Protein 6N10 (pdb70)

Sequence (403 aa):
EEKWVVMVTAQTPTNIAVIKYWGKRDEVRILPINDSISVTLDPDHLCTLTTVAVSPSFDRDRMWLNGKEISLSGSRYQNCLREIRSRADDVEDKEKGIKIAKKDWEKLHLHIASHNNFPTAAGLASSAAGFACLVFALAKLMNVNEDPSQLSAIARQGSGSACRSLFGGFVKWNMGNKEDGSDSVAVQLVDDKHWDDLVIIIAVVSSRQKETSSTSGMRESVETSLLLQHRAKEVVPVRILQMEEAIKNRDFTSFTKLTCSDSNQFHAVCMDTSPPIFYMNDTSHRIISLVEKWNRSAGTPEIAYTFDAGPNAVMIARNRKVAVELLQGLLYCFPPKPDTDMKSYVLGDTSIVKEPQGIKDKIGSQDQKGEVSYFICSRPGRGPVVLQDQTQALLHPQTGLPK

Secondary structure (DSSP, 8-state):
-----EEEEEEE--EEEEE----EEETTTTEESS-EEEEEBPSTTT-EEEEEEE-TT--S-EEEETTEEE---SHHHHHHHHHHHTT---EEETTTTEEE-GGGGGT--EEEEEEESS-TTT---HHHHHHHHHHHHHHHHTT----HHHHHHHHHTT-GGGGGGGSSSEEEE-----TT-TT--EEEEE-TTTTTT-EEEEEEE---SPPPPHHHHHHHHHHH-TTHHHIIIIIHHHHHHHHHHHHHTT-HHHHHHHHHHHHHHHHHHHHTSSS------HHHHHHHHHHHHHHHTTSS--EEEEE-SSS-EEEEESSHHHHHHHHHHHHHHS--SSS--HHHHEES-STTT---TTTHHHH-----TTSEEEEEEE-B----EE---GGG-SB-TTT-SB-

Structure (mmCIF, N/CA/C/O backbone):
data_6N10
#
_entry.id   6N10
#
_cell.length_a   106.630
_cell.length_b   106.630
_cell.length_c   166.230
_cell.angle_alpha   90.00
_cell.angle_beta   90.00
_cell.angle_gamma   90.00
#
_symmetry.space_group_name_H-M   'P 41 21 2'
#
loop_
_entity.id
_entity.type
_entity.pdbx_description
1 polymer 'Diphosphomevalonate decarboxylase MVD1, peroxisomal'
2 non-polymer '(3R)-3-HYDROXY-5-{[(R)-HYDROXY(PHOSPHONOOXY)PHOSPHORYL]OXY}-3-METHYLPENTANOIC ACID'
3 non-polymer 'SULFATE ION'
4 water water
#
loop_
_atom_site.group_PDB
_atom_site.id
_atom_site.type_symbol
_atom_site.label_atom_id
_atom_site.label_alt_id
_atom_site.label_comp_id
_atom_site.label_asym_id
_atom_site.label_entity_id
_atom_site.label_seq_id
_atom_site.pdbx_PDB_ins_code
_atom_site.Cartn_x
_atom_site.Cartn_y
_atom_site.Cartn_z
_atom_site.occupancy
_atom_site.B_iso_or_equiv
_atom_site.auth_seq_id
_atom_site.auth_comp_id
_atom_site.auth_asym_id
_atom_site.auth_atom_id
_atom_site.pdbx_PDB_model_num
ATOM 1 N N . GLU A 1 6 ? 50.275 -21.431 33.048 1.00 77.66 3 GLU A N 1
ATOM 2 C CA . GLU A 1 6 ? 49.871 -20.007 33.122 1.00 92.82 3 GLU A CA 1
ATOM 3 C C . GLU A 1 6 ? 48.660 -19.822 34.056 1.00 81.85 3 GLU A C 1
ATOM 4 O O . GLU A 1 6 ? 47.906 -20.776 34.306 1.00 70.60 3 GLU A O 1
ATOM 15 N N . GLU A 1 7 ? 48.490 -18.587 34.544 1.00 71.43 4 GLU A N 1
ATOM 16 C CA . GLU A 1 7 ? 47.486 -18.230 35.525 1.00 59.19 4 GLU A CA 1
ATOM 17 C C . GLU A 1 7 ? 46.128 -17.997 34.874 1.00 60.66 4 GLU A C 1
ATOM 18 O O . GLU A 1 7 ? 46.016 -17.763 33.670 1.00 64.39 4 GLU A O 1
ATOM 30 N N . LYS A 1 8 ? 45.082 -18.022 35.701 1.00 55.25 5 LYS A N 1
ATOM 31 C CA . LYS A 1 8 ? 43.743 -18.172 35.159 1.00 50.52 5 LYS A CA 1
ATOM 32 C C . LYS A 1 8 ? 42.737 -17.288 35.847 1.00 50.37 5 LYS A C 1
ATOM 33 O O . LYS A 1 8 ? 41.522 -17.485 35.644 1.00 51.05 5 LYS A O 1
ATOM 52 N N . TRP A 1 9 ? 43.202 -16.360 36.676 1.00 49.28 6 TRP A N 1
ATOM 53 C CA . TRP A 1 9 ? 42.350 -15.298 37.173 1.00 53.96 6 TRP A CA 1
ATOM 54 C C . TRP A 1 9 ? 41.778 -14.460 36.014 1.00 58.34 6 TRP A C 1
ATOM 55 O O . TRP A 1 9 ? 42.325 -14.400 34.903 1.00 51.70 6 TRP A O 1
ATOM 76 N N . VAL A 1 10 ? 40.649 -13.822 36.306 1.00 56.00 7 VAL A N 1
ATOM 77 C CA . VAL A 1 10 ? 39.892 -13.028 35.355 1.00 56.21 7 VAL A CA 1
ATOM 78 C C . VAL A 1 10 ? 39.452 -11.757 36.070 1.00 58.20 7 VAL A C 1
ATOM 79 O O . VAL A 1 10 ? 38.683 -11.826 37.038 1.00 51.86 7 VAL A O 1
ATOM 92 N N . VAL A 1 11 ? 39.931 -10.594 35.605 1.00 58.75 8 VAL A N 1
ATOM 93 C CA . VAL A 1 11 ? 39.425 -9.300 36.075 1.00 47.17 8 VAL A CA 1
ATOM 94 C C . VAL A 1 11 ? 38.451 -8.768 35.037 1.00 47.59 8 VAL A C 1
ATOM 95 O O . VAL A 1 11 ? 38.768 -8.751 33.848 1.00 51.15 8 VAL A O 1
ATOM 108 N N . MET A 1 12 ? 37.272 -8.321 35.467 1.00 48.95 9 MET A N 1
ATOM 109 C CA . MET A 1 12 ? 36.303 -7.816 34.513 1.00 53.46 9 MET A CA 1
ATOM 110 C C . MET A 1 12 ? 35.602 -6.594 35.065 1.00 53.75 9 MET A C 1
ATOM 111 O O . MET A 1 12 ? 35.593 -6.352 36.272 1.00 47.22 9 MET A O 1
ATOM 125 N N . VAL A 1 13 ? 35.108 -5.772 34.127 1.00 48.59 10 VAL A N 1
ATOM 126 C CA . VAL A 1 13 ? 34.339 -4.568 34.418 1.00 46.08 10 VAL A CA 1
ATOM 127 C C . VAL A 1 13 ? 33.120 -4.575 33.508 1.00 45.80 10 VAL A C 1
ATOM 128 O O . VAL A 1 13 ? 33.217 -4.931 32.328 1.00 46.73 10 VAL A O 1
ATOM 141 N N . THR A 1 14 ? 31.986 -4.153 34.043 1.00 39.69 11 THR A N 1
ATOM 142 C CA . THR A 1 14 ? 30.747 -4.022 33.297 1.00 39.49 11 THR A CA 1
ATOM 143 C C . THR A 1 14 ? 30.257 -2.588 33.424 1.00 45.10 11 THR A C 1
ATOM 144 O O . THR A 1 14 ? 30.219 -2.039 34.530 1.00 46.07 11 THR A O 1
ATOM 155 N N . ALA A 1 15 ? 29.873 -1.997 32.287 1.00 47.45 12 ALA A N 1
ATOM 156 C CA . ALA A 1 15 ? 29.424 -0.620 32.240 1.00 44.13 12 ALA A CA 1
ATOM 157 C C . ALA A 1 15 ? 28.219 -0.531 31.328 1.00 40.44 12 ALA A C 1
ATOM 158 O O . ALA A 1 15 ? 28.025 -1.364 30.447 1.00 44.31 12 ALA A O 1
ATOM 165 N N . GLN A 1 16 ? 27.418 0.509 31.552 1.00 46.09 13 GLN A N 1
ATOM 166 C CA . GLN A 1 16 ? 26.223 0.791 30.783 1.00 51.10 13 GLN A CA 1
ATOM 167 C C . GLN A 1 16 ? 26.276 2.215 30.266 1.00 47.24 13 GLN A C 1
ATOM 168 O O . GLN A 1 16 ? 26.450 3.146 31.056 1.00 49.31 13 GLN A O 1
ATOM 182 N N . THR A 1 17 ? 26.077 2.383 28.957 1.00 46.72 14 THR A N 1
ATOM 183 C CA . THR A 1 17 ? 26.359 3.654 28.298 1.00 44.86 14 THR A CA 1
ATOM 184 C C . THR A 1 17 ? 25.172 4.056 27.454 1.00 42.35 14 THR A C 1
ATOM 185 O O . THR A 1 17 ? 24.664 3.249 26.643 1.00 46.87 14 THR A O 1
ATOM 196 N N . PRO A 1 18 ? 24.699 5.288 27.566 1.00 42.00 15 PRO A N 1
ATOM 197 C CA . PRO A 1 18 ? 23.514 5.698 26.815 1.00 44.82 15 PRO A CA 1
ATOM 198 C C . PRO A 1 18 ? 23.906 6.111 25.419 1.00 44.58 15 PRO A C 1
ATOM 199 O O . PRO A 1 18 ? 25.053 6.445 25.146 1.00 41.82 15 PRO A O 1
ATOM 210 N N . THR A 1 19 ? 22.920 6.117 24.551 1.00 46.00 16 THR A N 1
ATOM 211 C CA . THR A 1 19 ? 23.088 6.686 23.230 1.00 45.54 16 THR A CA 1
ATOM 212 C C . THR A 1 19 ? 22.813 8.181 23.267 1.00 43.85 16 THR A C 1
ATOM 213 O O . THR A 1 19 ? 22.280 8.711 24.239 1.00 48.13 16 THR A O 1
ATOM 224 N N . ASN A 1 20 ? 23.113 8.860 22.152 1.00 49.10 17 ASN A N 1
ATOM 225 C CA . ASN A 1 20 ? 22.890 10.295 22.063 1.00 45.46 17 ASN A CA 1
ATOM 226 C C . ASN A 1 20 ? 22.334 10.610 20.689 1.00 46.75 17 ASN A C 1
ATOM 227 O O . ASN A 1 20 ? 22.364 9.786 19.791 1.00 52.29 17 ASN A O 1
ATOM 238 N N . ILE A 1 21 ? 21.772 11.802 20.557 1.00 48.51 18 ILE A N 1
ATOM 239 C CA . ILE A 1 21 ? 21.045 12.234 19.370 1.00 48.77 18 ILE A CA 1
ATOM 240 C C . ILE A 1 21 ? 21.521 13.647 19.047 1.00 46.54 18 ILE A C 1
ATOM 241 O O . ILE A 1 21 ? 21.296 14.572 19.838 1.00 40.01 18 ILE A O 1
ATOM 257 N N . ALA A 1 22 ? 22.119 13.826 17.872 1.00 43.82 19 ALA A N 1
ATOM 258 C CA . ALA A 1 22 ? 22.644 15.134 17.492 1.00 45.13 19 ALA A CA 1
ATOM 259 C C . ALA A 1 22 ? 21.511 16.080 17.128 1.00 44.69 19 ALA A C 1
ATOM 260 O O . ALA A 1 22 ? 20.602 15.710 16.381 1.00 42.42 19 ALA A O 1
ATOM 267 N N . VAL A 1 23 ? 21.552 17.292 17.677 1.00 39.19 20 VAL A N 1
ATOM 268 C CA . VAL A 1 23 ? 20.632 18.329 17.237 1.00 48.10 20 VAL A CA 1
ATOM 269 C C . VAL A 1 23 ? 21.325 19.286 16.268 1.00 44.70 20 VAL A C 1
ATOM 270 O O . VAL A 1 23 ? 20.660 19.899 15.426 1.00 51.60 20 VAL A O 1
ATOM 283 N N . ILE A 1 24 ? 22.634 19.466 16.410 1.00 41.69 21 ILE A N 1
ATOM 284 C CA . ILE A 1 24 ? 23.472 20.050 15.357 1.00 39.62 21 ILE A CA 1
ATOM 285 C C . ILE A 1 24 ? 24.361 18.922 14.841 1.00 42.75 21 ILE A C 1
ATOM 286 O O . ILE A 1 24 ? 25.097 18.314 15.632 1.00 41.08 21 ILE A O 1
ATOM 302 N N . LYS A 1 25 ? 24.339 18.662 13.529 1.00 39.28 22 LYS A N 1
ATOM 303 C CA . LYS A 1 25 ? 24.801 17.362 13.024 1.00 39.61 22 LYS A CA 1
ATOM 304 C C . LYS A 1 25 ? 26.279 17.325 12.626 1.00 39.21 22 LYS A C 1
ATOM 305 O O . LYS A 1 25 ? 26.830 18.277 12.084 1.00 40.76 22 LYS A O 1
ATOM 324 N N . TYR A 1 26 ? 26.893 16.185 12.886 1.00 37.61 23 TYR A N 1
ATOM 325 C CA . TYR A 1 26 ? 28.203 15.805 12.418 1.00 39.53 23 TYR A CA 1
ATOM 326 C C . TYR A 1 26 ? 27.953 15.115 11.097 1.00 40.50 23 TYR A C 1
ATOM 327 O O . TYR A 1 26 ? 27.201 14.143 11.052 1.00 40.62 23 TYR A O 1
ATOM 345 N N . TRP A 1 27 ? 28.537 15.659 10.018 1.00 39.93 24 TRP A N 1
ATOM 346 C CA . TRP A 1 27 ? 28.496 15.015 8.690 1.00 35.46 24 TRP A CA 1
ATOM 347 C C . TRP A 1 27 ? 29.693 15.510 7.872 1.00 41.20 24 TRP A C 1
ATOM 348 O O . TRP A 1 27 ? 29.674 16.626 7.340 1.00 40.37 24 TRP A O 1
ATOM 369 N N . GLY A 1 28 ? 30.729 14.689 7.818 1.00 37.40 25 GLY A N 1
ATOM 370 C CA . GLY A 1 28 ? 31.898 14.836 7.000 1.00 38.15 25 GLY A CA 1
ATOM 371 C C . GLY A 1 28 ? 33.117 14.929 7.905 1.00 37.29 25 GLY A C 1
ATOM 372 O O . GLY A 1 28 ? 33.153 15.705 8.876 1.00 38.61 25 GLY A O 1
ATOM 376 N N . LYS A 1 29 ? 34.135 14.179 7.512 1.00 40.45 26 LYS A N 1
ATOM 377 C CA . LYS A 1 29 ? 35.435 14.219 8.172 1.00 42.44 26 LYS A CA 1
ATOM 378 C C . LYS A 1 29 ? 36.457 15.036 7.384 1.00 42.88 26 LYS A C 1
ATOM 379 O O . LYS A 1 29 ? 36.391 15.148 6.158 1.00 46.09 26 LYS A O 1
ATOM 398 N N . ARG A 1 30 ? 37.423 15.580 8.097 1.00 47.06 27 ARG A N 1
ATOM 399 C CA . ARG A 1 30 ? 38.674 16.023 7.494 1.00 43.82 27 ARG A CA 1
ATOM 400 C C . ARG A 1 30 ? 39.811 15.019 7.689 1.00 58.03 27 ARG A C 1
ATOM 401 O O . ARG A 1 30 ? 40.856 15.172 7.050 1.00 54.78 27 ARG A O 1
ATOM 422 N N . ASP A 1 31 ? 39.635 13.994 8.546 1.00 52.87 28 ASP A N 1
ATOM 423 C CA . ASP A 1 31 ? 40.663 12.965 8.759 1.00 51.84 28 ASP A CA 1
ATOM 424 C C . ASP A 1 31 ? 39.990 11.616 8.991 1.00 43.71 28 ASP A C 1
ATOM 425 O O . ASP A 1 31 ? 39.430 11.402 10.065 1.00 45.61 28 ASP A O 1
ATOM 434 N N . GLU A 1 32 ? 40.100 10.693 8.026 1.00 43.82 29 GLU A N 1
ATOM 435 C CA . GLU A 1 32 ? 39.411 9.405 8.081 1.00 44.07 29 GLU A CA 1
ATOM 436 C C . GLU A 1 32 ? 40.028 8.418 9.063 1.00 46.19 29 GLU A C 1
ATOM 437 O O . GLU A 1 32 ? 39.446 7.353 9.291 1.00 50.18 29 GLU A O 1
ATOM 449 N N . VAL A 1 33 ? 41.199 8.714 9.602 1.00 50.73 30 VAL A N 1
ATOM 450 C CA . VAL A 1 33 ? 41.910 7.817 10.497 1.00 53.52 30 VAL A CA 1
ATOM 451 C C . VAL A 1 33 ? 41.755 8.261 11.935 1.00 51.69 30 VAL A C 1
ATOM 452 O O . VAL A 1 33 ? 41.384 7.477 12.801 1.00 50.49 30 VAL A O 1
ATOM 465 N N . ARG A 1 34 ? 42.044 9.527 12.213 1.00 48.90 31 ARG A N 1
ATOM 466 C CA . ARG A 1 34 ? 41.834 10.041 13.550 1.00 49.35 31 ARG A CA 1
ATOM 467 C C . ARG A 1 34 ? 40.381 10.410 13.814 1.00 48.43 31 ARG A C 1
ATOM 468 O O . ARG A 1 34 ? 40.042 10.690 14.980 1.00 45.46 31 ARG A O 1
ATOM 489 N N . ILE A 1 35 ? 39.529 10.411 12.772 1.00 43.00 32 ILE A N 1
ATOM 490 C CA . ILE A 1 35 ? 38.109 10.745 12.902 1.00 41.05 32 ILE A CA 1
ATOM 491 C C . ILE A 1 35 ? 37.999 12.165 13.446 1.00 41.61 32 ILE A C 1
ATOM 492 O O . ILE A 1 35 ? 37.593 12.395 14.596 1.00 40.93 32 ILE A O 1
ATOM 508 N N . LEU A 1 36 ? 38.404 13.124 12.646 1.00 44.30 33 LEU A N 1
ATOM 509 C CA . LEU A 1 36 ? 38.182 14.518 12.974 1.00 41.92 33 LEU A CA 1
ATOM 510 C C . LEU A 1 36 ? 37.157 15.126 12.020 1.00 42.58 33 LEU A C 1
ATOM 511 O O . LEU A 1 36 ? 37.230 14.923 10.790 1.00 41.66 33 LEU A O 1
ATOM 527 N N . PRO A 1 37 ? 36.187 15.853 12.545 1.00 36.75 34 PRO A N 1
ATOM 528 C CA . PRO A 1 37 ? 35.068 16.296 11.714 1.00 41.15 34 PRO A CA 1
ATOM 529 C C . PRO A 1 37 ? 35.365 17.655 11.083 1.00 44.06 34 PRO A C 1
ATOM 530 O O . PRO A 1 37 ? 36.276 18.362 11.505 1.00 41.20 34 PRO A O 1
ATOM 541 N N . ILE A 1 38 ? 34.557 18.022 10.070 1.00 40.06 35 ILE A N 1
ATOM 542 C CA . ILE A 1 38 ? 34.644 19.374 9.490 1.00 41.88 35 ILE A CA 1
ATOM 543 C C . ILE A 1 38 ? 33.810 20.422 10.225 1.00 40.34 35 ILE A C 1
ATOM 544 O O . ILE A 1 38 ? 33.910 21.627 9.908 1.00 44.22 35 ILE A O 1
ATOM 560 N N . ASN A 1 39 ? 33.031 20.019 11.222 1.00 42.02 36 ASN A N 1
ATOM 561 C CA . ASN A 1 39 ? 32.367 21.009 12.064 1.00 44.01 36 ASN A CA 1
ATOM 562 C C . ASN A 1 39 ? 32.064 20.424 13.436 1.00 44.51 36 ASN A C 1
ATOM 563 O O . ASN A 1 39 ? 32.056 19.201 13.623 1.00 41.17 36 ASN A O 1
ATOM 574 N N . ASP A 1 40 ? 31.763 21.325 14.377 1.00 44.08 37 ASP A N 1
ATOM 575 C CA . ASP A 1 40 ? 31.332 20.921 15.698 1.00 39.94 37 ASP A CA 1
ATOM 576 C C . ASP A 1 40 ? 29.974 20.251 15.599 1.00 42.05 37 ASP A C 1
ATOM 577 O O . ASP A 1 40 ? 29.214 20.482 14.649 1.00 37.92 37 ASP A O 1
ATOM 586 N N . SER A 1 41 ? 29.615 19.514 16.656 1.00 39.22 38 SER A N 1
ATOM 587 C CA . SER A 1 41 ? 28.266 18.983 16.772 1.00 36.20 38 SER A CA 1
ATOM 588 C C . SER A 1 41 ? 27.816 19.034 18.220 1.00 39.18 38 SER A C 1
ATOM 589 O O . SER A 1 41 ? 28.620 19.134 19.152 1.00 42.03 38 SER A O 1
ATOM 597 N N . ILE A 1 42 ? 26.500 19.004 18.390 1.00 40.13 39 ILE A N 1
ATOM 598 C CA . ILE A 1 42 ? 25.892 19.061 19.704 1.00 38.67 39 ILE A CA 1
ATOM 599 C C . ILE A 1 42 ? 24.779 18.037 19.765 1.00 41.87 39 ILE A C 1
ATOM 600 O O . ILE A 1 42 ? 23.933 17.949 18.864 1.00 41.40 39 ILE A O 1
ATOM 616 N N . SER A 1 43 ? 24.731 17.311 20.871 1.00 42.73 40 SER A N 1
ATOM 617 C CA . SER A 1 43 ? 23.744 16.253 21.008 1.00 41.20 40 SER A CA 1
ATOM 618 C C . SER A 1 43 ? 23.147 16.241 22.409 1.00 41.16 40 SER A C 1
ATOM 619 O O . SER A 1 43 ? 23.673 16.823 23.366 1.00 42.77 40 SER A O 1
ATOM 627 N N . VAL A 1 44 ? 22.052 15.503 22.521 1.00 43.48 41 VAL A N 1
ATOM 628 C CA . VAL A 1 44 ? 21.435 15.212 23.793 1.00 48.39 41 VAL A CA 1
ATOM 629 C C . VAL A 1 44 ? 21.569 13.711 24.108 1.00 44.56 41 VAL A C 1
ATOM 630 O O . VAL A 1 44 ? 21.122 12.856 23.338 1.00 44.98 41 VAL A O 1
ATOM 643 N N . THR A 1 45 ? 22.183 13.406 25.253 1.00 48.36 42 THR A N 1
ATOM 644 C CA . THR A 1 45 ? 22.223 12.040 25.771 1.00 44.34 42 THR A CA 1
ATOM 645 C C . THR A 1 45 ? 20.847 11.607 26.241 1.00 46.36 42 THR A C 1
ATOM 646 O O . THR A 1 45 ? 20.183 12.334 26.972 1.00 46.54 42 THR A O 1
ATOM 657 N N . LEU A 1 46 ? 20.401 10.447 25.785 1.00 44.19 43 LEU A N 1
ATOM 658 C CA . LEU A 1 46 ? 19.108 9.922 26.172 1.00 50.86 43 LEU A CA 1
ATOM 659 C C . LEU A 1 46 ? 19.218 9.050 27.423 1.00 56.21 43 LEU A C 1
ATOM 660 O O . LEU A 1 46 ? 20.254 8.441 27.700 1.00 46.96 43 LEU A O 1
ATOM 676 N N . ASP A 1 47 ? 18.111 8.991 28.147 1.00 59.29 44 ASP A N 1
ATOM 677 C CA . ASP A 1 47 ? 17.900 8.030 29.211 1.00 60.02 44 ASP A CA 1
ATOM 678 C C . ASP A 1 47 ? 18.204 6.621 28.724 1.00 54.63 44 ASP A C 1
ATOM 679 O O . ASP A 1 47 ? 17.803 6.250 27.616 1.00 59.37 44 ASP A O 1
ATOM 688 N N . PRO A 1 48 ? 18.846 5.801 29.542 1.00 56.09 45 PRO A N 1
ATOM 689 C CA . PRO A 1 48 ? 19.259 4.473 29.067 1.00 61.86 45 PRO A CA 1
ATOM 690 C C . PRO A 1 48 ? 18.158 3.527 28.591 1.00 66.89 45 PRO A C 1
ATOM 691 O O . PRO A 1 48 ? 18.430 2.707 27.694 1.00 62.79 45 PRO A O 1
ATOM 702 N N . ASP A 1 49 ? 16.957 3.565 29.169 1.00 65.43 46 ASP A N 1
ATOM 703 C CA . ASP A 1 49 ? 15.983 2.507 28.905 1.00 66.25 46 ASP A CA 1
ATOM 704 C C . ASP A 1 49 ? 15.729 2.329 27.408 1.00 72.05 46 ASP A C 1
ATOM 705 O O . ASP A 1 49 ? 15.551 3.289 26.657 1.00 66.66 46 ASP A O 1
ATOM 714 N N . HIS A 1 50 ? 15.709 1.078 26.979 1.00 73.24 47 HIS A N 1
ATOM 715 C CA . HIS A 1 50 ? 15.497 0.690 25.578 1.00 80.91 47 HIS A CA 1
ATOM 716 C C . HIS A 1 50 ? 16.442 1.415 24.611 1.00 80.23 47 HIS A C 1
ATOM 717 O O . HIS A 1 50 ? 16.222 1.422 23.389 1.00 72.61 47 HIS A O 1
ATOM 730 N N . LEU A 1 51 ? 17.491 2.050 25.120 1.00 65.80 48 LEU A N 1
ATOM 731 C CA . LEU A 1 51 ? 18.392 2.769 24.258 1.00 62.79 48 LEU A CA 1
ATOM 732 C C . LEU A 1 51 ? 19.857 2.519 24.540 1.00 68.37 48 LEU A C 1
ATOM 733 O O . LEU A 1 51 ? 20.686 2.780 23.651 1.00 56.84 48 LEU A O 1
ATOM 749 N N . CYS A 1 52 ? 20.213 2.010 25.716 1.00 57.71 49 CYS A N 1
ATOM 750 C CA . CYS A 1 52 ? 21.614 1.964 26.065 1.00 51.18 49 CYS A CA 1
ATOM 751 C C . CYS A 1 52 ? 22.302 0.722 25.469 1.00 51.19 49 CYS A C 1
ATOM 752 O O . CYS A 1 52 ? 21.701 -0.123 24.810 1.00 49.01 49 CYS A O 1
ATOM 760 N N . THR A 1 53 ? 23.614 0.699 25.624 1.00 49.01 50 THR A N 1
ATOM 761 C CA . THR A 1 53 ? 24.442 -0.446 25.328 1.00 47.95 50 THR A CA 1
ATOM 762 C C . THR A 1 53 ? 25.128 -0.868 26.622 1.00 50.90 50 THR A C 1
ATOM 763 O O . THR A 1 53 ? 25.667 -0.037 27.355 1.00 50.85 50 THR A O 1
ATOM 774 N N . LEU A 1 54 ? 25.163 -2.158 26.879 1.00 45.21 51 LEU A N 1
ATOM 775 C CA . LEU A 1 54 ? 25.725 -2.696 28.108 1.00 46.58 51 LEU A CA 1
ATOM 776 C C . LEU A 1 54 ? 26.907 -3.541 27.701 1.00 44.59 51 LEU A C 1
ATOM 777 O O . LEU A 1 54 ? 26.807 -4.344 26.767 1.00 49.82 51 LEU A O 1
ATOM 793 N N . THR A 1 55 ? 28.028 -3.341 28.370 1.00 42.85 52 THR A N 1
ATOM 794 C CA . THR A 1 55 ? 29.254 -3.972 27.932 1.00 45.64 52 THR A CA 1
ATOM 795 C C . THR A 1 55 ? 30.049 -4.492 29.120 1.00 47.21 52 THR A C 1
ATOM 796 O O . THR A 1 55 ? 30.168 -3.816 30.144 1.00 51.11 52 THR A O 1
ATOM 807 N N . THR A 1 56 ? 30.635 -5.675 28.941 1.00 44.58 53 THR A N 1
ATOM 808 C CA . THR A 1 56 ? 31.525 -6.283 29.908 1.00 39.93 53 THR A CA 1
ATOM 809 C C . THR A 1 56 ? 32.857 -6.538 29.233 1.00 40.11 53 THR A C 1
ATOM 810 O O . THR A 1 56 ? 32.904 -7.126 28.147 1.00 43.60 53 THR A O 1
ATOM 821 N N . VAL A 1 57 ? 33.939 -6.101 29.873 1.00 41.01 54 VAL A N 1
ATOM 822 C CA . VAL A 1 57 ? 35.280 -6.346 29.364 1.00 41.45 54 VAL A CA 1
ATOM 823 C C . VAL A 1 57 ? 36.063 -7.128 30.402 1.00 45.82 54 VAL A C 1
ATOM 824 O O . VAL A 1 57 ? 35.879 -6.953 31.611 1.00 45.62 54 VAL A O 1
ATOM 837 N N . ALA A 1 58 ? 36.960 -7.986 29.925 1.00 46.00 55 ALA A N 1
ATOM 838 C CA . ALA A 1 58 ? 37.665 -8.889 30.819 1.00 42.95 55 ALA A CA 1
ATOM 839 C C . ALA A 1 58 ? 39.063 -9.105 30.297 1.00 43.58 55 ALA A C 1
ATOM 840 O O . ALA A 1 58 ? 39.276 -9.162 29.086 1.00 47.97 55 ALA A O 1
ATOM 847 N N . VAL A 1 59 ? 40.009 -9.222 31.228 1.00 45.94 56 VAL A N 1
ATOM 848 C CA . VAL A 1 59 ? 41.387 -9.578 30.942 1.00 47.69 56 VAL A CA 1
ATOM 849 C C . VAL A 1 59 ? 41.764 -10.810 31.770 1.00 59.31 56 VAL A C 1
ATOM 850 O O . VAL A 1 59 ? 41.352 -10.958 32.934 1.00 57.66 56 VAL A O 1
ATOM 863 N N . SER A 1 60 ? 42.581 -11.683 31.165 1.00 54.67 57 SER A N 1
ATOM 864 C CA . SER A 1 60 ? 43.105 -12.874 31.799 1.00 52.05 57 SER A CA 1
ATOM 865 C C . SER A 1 60 ? 44.382 -13.296 31.093 1.00 54.35 57 SER A C 1
ATOM 866 O O . SER A 1 60 ? 44.452 -13.216 29.856 1.00 53.75 57 SER A O 1
ATOM 874 N N . PRO A 1 61 ? 45.390 -13.761 31.826 1.00 54.61 58 PRO A N 1
ATOM 875 C CA . PRO A 1 61 ? 46.587 -14.307 31.151 1.00 51.19 58 PRO A CA 1
ATOM 876 C C . PRO A 1 61 ? 46.282 -15.537 30.327 1.00 52.01 58 PRO A C 1
ATOM 877 O O . PRO A 1 61 ? 47.071 -15.910 29.449 1.00 58.74 58 PRO A O 1
ATOM 888 N N . SER A 1 62 ? 45.157 -16.178 30.570 1.00 53.79 59 SER A N 1
ATOM 889 C CA . SER A 1 62 ? 44.801 -17.386 29.845 1.00 54.91 59 SER A CA 1
ATOM 890 C C . SER A 1 62 ? 44.050 -17.125 28.543 1.00 62.18 59 SER A C 1
ATOM 891 O O . SER A 1 62 ? 43.754 -18.084 27.819 1.00 70.99 59 SER A O 1
ATOM 899 N N . PHE A 1 63 ? 43.692 -15.877 28.237 1.00 62.03 60 PHE A N 1
ATOM 900 C CA . PHE A 1 63 ? 43.097 -15.560 26.937 1.00 59.95 60 PHE A CA 1
ATOM 901 C C . PHE A 1 63 ? 44.204 -15.558 25.890 1.00 60.32 60 PHE A C 1
ATOM 902 O O . PHE A 1 63 ? 45.197 -14.825 26.020 1.00 50.09 60 PHE A O 1
ATOM 919 N N . ASP A 1 64 ? 44.032 -16.374 24.848 1.00 68.72 61 ASP A N 1
ATOM 920 C CA . ASP A 1 64 ? 44.996 -16.418 23.750 1.00 76.63 61 ASP A CA 1
ATOM 921 C C . ASP A 1 64 ? 44.780 -15.305 22.727 1.00 71.45 61 ASP A C 1
ATOM 922 O O . ASP A 1 64 ? 45.720 -14.966 21.987 1.00 68.76 61 ASP A O 1
ATOM 931 N N . ARG A 1 65 ? 43.561 -14.750 22.666 1.00 65.08 62 ARG A N 1
ATOM 932 C CA . ARG A 1 65 ? 43.177 -13.802 21.627 1.00 66.66 62 ARG A CA 1
ATOM 933 C C . ARG A 1 65 ? 42.289 -12.679 22.161 1.00 62.07 62 ARG A C 1
ATOM 934 O O . ARG A 1 65 ? 41.436 -12.894 23.029 1.00 61.20 62 ARG A O 1
ATOM 955 N N . ASP A 1 66 ? 42.456 -11.482 21.601 1.00 61.03 63 ASP A N 1
ATOM 956 C CA . ASP A 1 66 ? 41.399 -10.488 21.709 1.00 50.34 63 ASP A CA 1
ATOM 957 C C . ASP A 1 66 ? 40.178 -11.033 21.013 1.00 51.59 63 ASP A C 1
ATOM 958 O O . ASP A 1 66 ? 40.270 -11.470 19.854 1.00 51.91 63 ASP A O 1
ATOM 967 N N . ARG A 1 67 ? 39.034 -11.008 21.711 1.00 44.82 64 ARG A N 1
ATOM 968 C CA . ARG A 1 67 ? 37.782 -11.436 21.103 1.00 44.14 64 ARG A CA 1
ATOM 969 C C . ARG A 1 67 ? 36.601 -10.606 21.579 1.00 46.49 64 A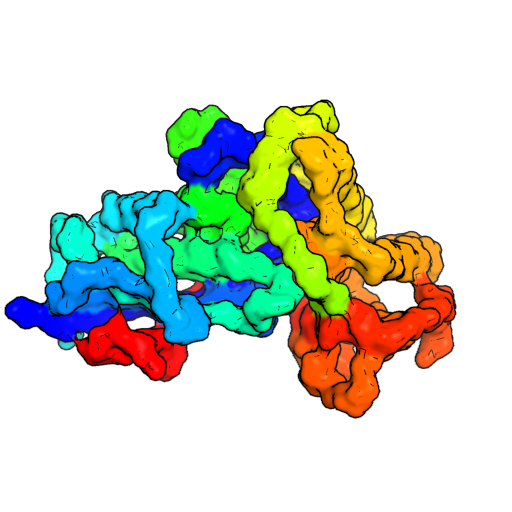RG A C 1
ATOM 970 O O . ARG A 1 67 ? 36.595 -10.071 22.687 1.00 48.56 64 ARG A O 1
ATOM 991 N N . MET A 1 68 ? 35.573 -10.553 20.755 1.00 48.50 65 MET A N 1
ATOM 992 C CA . MET A 1 68 ? 34.439 -9.718 21.081 1.00 52.72 65 MET A CA 1
ATOM 993 C C . MET A 1 68 ? 33.153 -10.360 20.613 1.00 51.21 65 MET A C 1
ATOM 994 O O . MET A 1 68 ? 33.114 -10.967 19.541 1.00 53.60 65 MET A O 1
ATOM 1008 N N . TRP A 1 69 ? 32.101 -10.167 21.399 1.00 50.09 66 TRP A N 1
ATOM 1009 C CA . TRP A 1 69 ? 30.757 -10.639 21.104 1.00 50.09 66 TRP A CA 1
ATOM 1010 C C . TRP A 1 69 ? 29.789 -9.469 21.192 1.00 51.90 66 TRP A C 1
ATOM 1011 O O . TRP A 1 69 ? 29.829 -8.693 22.157 1.00 53.27 66 TRP A O 1
ATOM 1032 N N . LEU A 1 70 ? 28.897 -9.375 20.213 1.00 53.01 67 LEU A N 1
ATOM 1033 C CA . LEU A 1 70 ? 27.884 -8.337 20.153 1.00 58.35 67 LEU A CA 1
ATOM 1034 C C . LEU A 1 70 ? 26.542 -9.025 20.001 1.00 56.46 67 LEU A C 1
ATOM 1035 O O . LEU A 1 70 ? 26.304 -9.742 19.027 1.00 63.11 67 LEU A O 1
ATOM 1051 N N . ASN A 1 71 ? 25.686 -8.830 20.977 1.00 59.45 68 ASN A N 1
ATOM 1052 C CA . ASN A 1 71 ? 24.369 -9.446 20.979 1.00 66.37 68 ASN A CA 1
ATOM 1053 C C . ASN A 1 71 ? 24.446 -10.948 20.714 1.00 66.72 68 ASN A C 1
ATOM 1054 O O . ASN A 1 71 ? 23.683 -11.496 19.936 1.00 69.19 68 ASN A O 1
ATOM 1065 N N . GLY A 1 72 ? 25.390 -11.630 21.350 1.00 63.98 69 GLY A N 1
ATOM 1066 C CA . GLY A 1 72 ? 25.469 -13.070 21.236 1.00 66.44 69 GLY A CA 1
ATOM 1067 C C . GLY A 1 72 ? 26.435 -13.600 20.191 1.00 68.93 69 GLY A C 1
ATOM 1068 O O . GLY A 1 72 ? 26.986 -14.689 20.369 1.00 74.12 69 GLY A O 1
ATOM 1072 N N . LYS A 1 73 ? 26.672 -12.861 19.118 1.00 68.30 70 LYS A N 1
ATOM 1073 C CA . LYS A 1 73 ? 27.472 -13.357 18.009 1.00 60.21 70 LYS A CA 1
ATOM 1074 C C . LYS A 1 73 ? 28.885 -12.816 18.128 1.00 52.57 70 LYS A C 1
ATOM 1075 O O . LYS A 1 73 ? 29.085 -11.613 18.325 1.00 58.42 70 LYS A O 1
ATOM 1094 N N . GLU A 1 74 ? 29.864 -13.685 17.958 1.00 50.62 71 GLU A N 1
ATOM 1095 C CA . GLU A 1 74 ? 31.236 -13.220 17.872 1.00 54.39 71 GLU A CA 1
ATOM 1096 C C . GLU A 1 74 ? 31.425 -12.405 16.599 1.00 50.56 71 GLU A C 1
ATOM 1097 O O . GLU A 1 74 ? 30.778 -12.646 15.585 1.00 57.81 71 GLU A O 1
ATOM 1109 N N . ILE A 1 75 ? 32.337 -11.435 16.663 1.00 55.39 72 ILE A N 1
ATOM 1110 C CA . ILE A 1 75 ? 32.630 -10.555 15.548 1.00 52.50 72 ILE A CA 1
ATOM 1111 C C . ILE A 1 75 ? 34.129 -10.284 15.506 1.00 53.70 72 ILE A C 1
ATOM 1112 O O . ILE A 1 75 ? 34.893 -10.660 16.400 1.00 54.90 72 ILE A O 1
ATOM 1128 N N . SER A 1 76 ? 34.551 -9.654 14.422 1.00 52.38 73 SER A N 1
ATOM 1129 C CA . SER A 1 76 ? 35.959 -9.359 14.244 1.00 58.58 73 SER A CA 1
ATOM 1130 C C . SER A 1 76 ? 36.362 -8.033 14.880 1.00 55.31 73 SER A C 1
ATOM 1131 O O . SER A 1 76 ? 35.693 -7.008 14.728 1.00 54.24 73 SER A O 1
ATOM 1139 N N . LEU A 1 77 ? 37.472 -8.077 15.586 1.00 54.42 74 LEU A N 1
ATOM 1140 C CA . LEU A 1 77 ? 38.154 -6.904 16.077 1.00 48.72 74 LEU A CA 1
ATOM 1141 C C . LEU A 1 77 ? 39.233 -6.460 15.117 1.00 47.85 74 LEU A C 1
ATOM 1142 O O . LEU A 1 77 ? 40.074 -5.617 15.465 1.00 53.31 74 LEU A O 1
ATOM 1158 N N . SER A 1 78 ? 39.280 -7.093 13.950 1.00 57.41 75 SER A N 1
ATOM 1159 C CA . SER A 1 78 ? 40.379 -6.876 13.001 1.00 67.65 75 SER A CA 1
ATOM 1160 C C . SER A 1 78 ? 40.390 -5.446 12.454 1.00 57.94 75 SER A C 1
ATOM 1161 O O . SER A 1 78 ? 41.459 -4.915 12.125 1.00 62.13 75 SER A O 1
ATOM 1169 N N . GLY A 1 79 ? 39.200 -4.843 12.293 1.00 55.35 76 GLY A N 1
ATOM 1170 C CA . GLY A 1 79 ? 39.035 -3.540 11.660 1.00 50.96 76 GLY A CA 1
ATOM 1171 C C . GLY A 1 79 ? 39.727 -2.394 12.368 1.00 54.92 76 GLY A C 1
ATOM 1172 O O . GLY A 1 79 ? 40.113 -2.458 13.533 1.00 58.78 76 GLY A O 1
ATOM 1176 N N . SER A 1 80 ? 39.897 -1.309 11.628 1.00 51.06 77 SER A N 1
ATOM 1177 C CA . SER A 1 80 ? 40.683 -0.179 12.114 1.00 49.56 77 SER A CA 1
ATOM 1178 C C . SER A 1 80 ? 40.010 0.505 13.290 1.00 51.12 77 SER A C 1
ATOM 1179 O O . SER A 1 80 ? 40.701 1.027 14.176 1.00 49.72 77 SER A O 1
ATOM 1187 N N . ARG A 1 81 ? 38.677 0.557 13.295 1.00 40.76 78 ARG A N 1
ATOM 1188 C CA . ARG A 1 81 ? 37.983 1.243 14.378 1.00 47.51 78 ARG A CA 1
ATOM 1189 C C . ARG A 1 81 ? 38.244 0.551 15.723 1.00 48.90 78 ARG A C 1
ATOM 1190 O O . ARG A 1 81 ? 38.693 1.206 16.675 1.00 53.03 78 ARG A O 1
ATOM 1211 N N . TYR A 1 82 ? 38.043 -0.785 15.808 1.00 47.36 79 TYR A N 1
ATOM 1212 C CA . TYR A 1 82 ? 38.367 -1.504 17.056 1.00 50.39 79 TYR A CA 1
ATOM 1213 C C . TYR A 1 82 ? 39.865 -1.471 17.320 1.00 46.33 79 TYR A C 1
ATOM 1214 O O . TYR A 1 82 ? 40.308 -1.216 18.452 1.00 50.91 79 TYR A O 1
ATOM 1232 N N . GLN A 1 83 ? 40.668 -1.638 16.273 1.00 47.32 80 GLN A N 1
ATOM 1233 C CA . GLN A 1 83 ? 42.107 -1.660 16.479 1.00 43.65 80 GLN A CA 1
ATOM 1234 C C . GLN A 1 83 ? 42.608 -0.333 17.010 1.00 51.91 80 GLN A C 1
ATOM 1235 O O . GLN A 1 83 ? 43.605 -0.291 17.749 1.00 63.67 80 GLN A O 1
ATOM 1249 N N . ASN A 1 84 ? 41.971 0.773 16.626 1.00 52.07 81 ASN A N 1
ATOM 1250 C CA . ASN A 1 84 ? 42.479 2.068 17.087 1.00 58.71 81 ASN A CA 1
ATOM 1251 C C . ASN A 1 84 ? 42.060 2.358 18.526 1.00 50.80 81 ASN A C 1
ATOM 1252 O O . ASN A 1 84 ? 42.860 2.876 19.311 1.00 57.41 81 ASN A O 1
ATOM 1263 N N . CYS A 1 85 ? 40.831 2.004 18.913 1.00 50.81 82 CYS A N 1
ATOM 1264 C CA . CYS A 1 85 ? 40.458 2.175 20.316 1.00 49.99 82 CYS A CA 1
ATOM 1265 C C . CYS A 1 85 ? 41.317 1.309 21.230 1.00 54.21 82 CYS A C 1
ATOM 1266 O O . CYS A 1 85 ? 41.879 1.799 22.220 1.00 54.67 82 CYS A O 1
ATOM 1274 N N . LEU A 1 86 ? 41.379 -0.005 20.943 1.00 53.79 83 LEU A N 1
ATOM 1275 C CA . LEU A 1 86 ? 42.199 -0.904 21.756 1.00 54.60 83 LEU A CA 1
ATOM 1276 C C . LEU A 1 86 ? 43.610 -0.356 21.891 1.00 52.76 83 LEU A C 1
ATOM 1277 O O . LEU A 1 86 ? 44.149 -0.245 23.001 1.00 59.25 83 LEU A O 1
ATOM 1293 N N . ARG A 1 87 ? 44.215 0.030 20.768 1.00 53.08 84 ARG A N 1
ATOM 1294 C CA . ARG A 1 87 ? 45.593 0.511 20.815 1.00 54.15 84 ARG A CA 1
ATOM 1295 C C . ARG A 1 87 ? 45.710 1.747 21.689 1.00 56.68 84 ARG A C 1
ATOM 1296 O O . ARG A 1 87 ? 46.643 1.857 22.499 1.00 51.88 84 ARG A O 1
ATOM 1317 N N . GLU A 1 88 ? 44.774 2.700 21.541 1.00 51.58 85 GLU A N 1
ATOM 1318 C CA . GLU A 1 88 ? 44.914 3.952 22.281 1.00 52.16 85 GLU A CA 1
ATOM 1319 C C . GLU A 1 88 ? 44.692 3.737 23.769 1.00 54.09 85 GLU A C 1
ATOM 1320 O O . GLU A 1 88 ? 45.365 4.349 24.607 1.00 56.98 85 GLU A O 1
ATOM 1332 N N . ILE A 1 89 ? 43.687 2.937 24.129 1.00 52.74 86 ILE A N 1
ATOM 1333 C CA . ILE A 1 89 ? 43.414 2.752 25.546 1.00 54.36 86 ILE A CA 1
ATOM 1334 C C . ILE A 1 89 ? 44.515 1.905 26.184 1.00 49.33 86 ILE A C 1
ATOM 1335 O O . ILE A 1 89 ? 45.014 2.242 27.262 1.00 54.15 86 ILE A O 1
ATOM 1351 N N . ARG A 1 90 ? 45.000 0.877 25.475 1.00 46.60 87 ARG A N 1
ATOM 1352 C CA . ARG A 1 90 ? 46.069 0.040 26.027 1.00 52.10 87 ARG A CA 1
ATOM 1353 C C . ARG A 1 90 ? 47.281 0.885 26.340 1.00 57.28 87 ARG A C 1
ATOM 1354 O O . ARG A 1 90 ? 47.885 0.752 27.408 1.00 55.93 87 ARG A O 1
ATOM 1375 N N . SER A 1 91 ? 47.642 1.789 25.423 1.00 56.37 88 SER A N 1
ATOM 1376 C CA . SER A 1 91 ? 48.826 2.625 25.615 1.00 57.07 88 SER A CA 1
ATOM 1377 C C . SER A 1 91 ? 48.728 3.529 26.838 1.00 52.62 88 SER A C 1
ATOM 1378 O O . SER A 1 91 ? 49.746 4.082 27.258 1.00 56.09 88 SER A O 1
ATOM 1386 N N . ARG A 1 92 ? 47.543 3.717 27.406 1.00 53.87 89 ARG A N 1
ATOM 1387 C CA . ARG A 1 92 ? 47.400 4.506 28.620 1.00 56.43 89 ARG A CA 1
ATOM 1388 C C . ARG A 1 92 ? 47.151 3.648 29.855 1.00 55.08 89 ARG A C 1
ATOM 1389 O O . ARG A 1 92 ? 46.981 4.202 30.951 1.00 53.57 89 ARG A O 1
ATOM 1410 N N . ALA A 1 93 ? 47.134 2.319 29.700 1.00 52.90 90 ALA A N 1
ATOM 1411 C CA . ALA A 1 93 ? 46.937 1.415 30.824 1.00 57.64 90 ALA A CA 1
ATOM 1412 C C . ALA A 1 93 ? 48.030 1.626 31.870 1.00 63.45 90 ALA A C 1
ATOM 1413 O O . ALA A 1 93 ? 49.165 1.988 31.550 1.00 64.84 90 ALA A O 1
ATOM 1420 N N . ASP A 1 94 ? 47.670 1.391 33.134 1.00 61.74 91 ASP A N 1
ATOM 1421 C CA . ASP A 1 94 ? 48.590 1.539 34.249 1.00 63.59 91 ASP A CA 1
ATOM 1422 C C . ASP A 1 94 ? 48.584 0.311 35.169 1.00 67.47 91 ASP A C 1
ATOM 1423 O O . ASP A 1 94 ? 47.948 -0.706 34.867 1.00 61.18 91 ASP A O 1
ATOM 1432 N N . ASP A 1 95 ? 49.307 0.400 36.284 1.00 62.85 92 ASP A N 1
ATOM 1433 C CA . ASP A 1 95 ? 49.325 -0.670 37.270 1.00 70.92 92 ASP A CA 1
ATOM 1434 C C . ASP A 1 95 ? 47.943 -0.860 37.888 1.00 66.14 92 ASP A C 1
ATOM 1435 O O . ASP A 1 95 ? 47.308 0.103 38.333 1.00 62.50 92 ASP A O 1
ATOM 1444 N N . VAL A 1 96 ? 47.506 -2.116 37.955 1.00 66.84 93 VAL A N 1
ATOM 1445 C CA . VAL A 1 96 ? 46.252 -2.506 38.580 1.00 70.11 93 VAL A CA 1
ATOM 1446 C C . VAL A 1 96 ? 46.591 -3.526 39.646 1.00 65.76 93 VAL A C 1
ATOM 1447 O O . VAL A 1 96 ? 47.488 -4.353 39.468 1.00 63.25 93 VAL A O 1
ATOM 1460 N N . GLU A 1 97 ? 45.835 -3.510 40.727 1.00 67.89 94 GLU A N 1
ATOM 1461 C CA . GLU A 1 97 ? 46.032 -4.505 41.766 1.00 77.07 94 GLU A CA 1
ATOM 1462 C C . GLU A 1 97 ? 44.704 -4.732 42.456 1.00 77.07 94 GLU A C 1
ATOM 1463 O O . GLU A 1 97 ? 44.153 -3.785 43.034 1.00 65.51 94 GLU A O 1
ATOM 1475 N N . ASP A 1 98 ? 44.222 -5.989 42.392 1.00 72.18 95 ASP A N 1
ATOM 1476 C CA . ASP A 1 98 ? 43.100 -6.490 43.194 1.00 80.32 95 ASP A CA 1
ATOM 1477 C C . ASP A 1 98 ? 43.652 -7.346 44.347 1.00 74.36 95 ASP A C 1
ATOM 1478 O O . ASP A 1 98 ? 44.052 -8.501 44.156 1.00 62.49 95 ASP A O 1
ATOM 1487 N N . LYS A 1 99 ? 43.676 -6.787 45.553 1.00 72.82 96 LYS A N 1
ATOM 1488 C CA . LYS A 1 99 ? 44.386 -7.472 46.633 1.00 76.12 96 LYS A CA 1
ATOM 1489 C C . LYS A 1 99 ? 43.593 -8.670 47.139 1.00 64.98 96 LYS A C 1
ATOM 1490 O O . LYS A 1 99 ? 44.173 -9.727 47.401 1.00 55.41 96 LYS A O 1
ATOM 1509 N N . GLU A 1 100 ? 42.268 -8.552 47.188 1.00 65.72 97 GLU A N 1
ATOM 1510 C CA . GLU A 1 100 ? 41.435 -9.665 47.629 1.00 63.51 97 GLU A CA 1
ATOM 1511 C C . GLU A 1 100 ? 41.668 -10.910 46.771 1.00 65.92 97 GLU A C 1
ATOM 1512 O O . GLU A 1 100 ? 41.597 -12.047 47.267 1.00 58.84 97 GLU A O 1
ATOM 1524 N N . LYS A 1 101 ? 41.920 -10.726 45.478 1.00 61.50 98 LYS A N 1
ATOM 1525 C CA . LYS A 1 101 ? 42.060 -11.862 44.575 1.00 67.56 98 LYS A CA 1
ATOM 1526 C C . LYS A 1 101 ? 43.512 -12.225 44.310 1.00 56.92 98 LYS A C 1
ATOM 1527 O O . LYS A 1 101 ? 43.766 -13.123 43.521 1.00 53.44 98 LYS A O 1
ATOM 1546 N N . GLY A 1 102 ? 44.468 -11.539 44.928 1.00 52.53 99 GLY A N 1
ATOM 1547 C CA . GLY A 1 102 ? 45.875 -11.786 44.626 1.00 58.38 99 GLY A CA 1
ATOM 1548 C C . GLY A 1 102 ? 46.320 -11.534 43.199 1.00 59.98 99 GLY A C 1
ATOM 1549 O O . GLY A 1 102 ? 47.101 -12.320 42.654 1.00 61.41 99 GLY A O 1
ATOM 1553 N N . ILE A 1 103 ? 45.881 -10.434 42.590 1.00 64.61 100 ILE A N 1
ATOM 1554 C CA . ILE A 1 103 ? 46.243 -10.118 41.213 1.00 53.69 100 ILE A CA 1
ATOM 1555 C C . ILE A 1 103 ? 46.963 -8.781 41.169 1.00 57.22 100 ILE A C 1
ATOM 1556 O O . ILE A 1 103 ? 46.449 -7.765 41.662 1.00 54.06 100 ILE A O 1
ATOM 1572 N N . LYS A 1 104 ? 48.158 -8.795 40.591 1.00 56.48 101 LYS A N 1
ATOM 1573 C CA . LYS A 1 104 ? 48.946 -7.612 40.293 1.00 61.00 101 LYS A CA 1
ATOM 1574 C C . LYS A 1 104 ? 49.182 -7.597 38.789 1.00 62.70 101 LYS A C 1
ATOM 1575 O O . LYS A 1 104 ? 49.765 -8.538 38.241 1.00 63.19 101 LYS A O 1
ATOM 1594 N N . ILE A 1 105 ? 48.705 -6.558 38.119 1.00 64.28 102 ILE A N 1
ATOM 1595 C CA . ILE A 1 105 ? 49.011 -6.328 36.716 1.00 64.27 102 ILE A CA 1
ATOM 1596 C C . ILE A 1 105 ? 49.974 -5.148 36.660 1.00 61.29 102 ILE A C 1
ATOM 1597 O O . ILE A 1 105 ? 49.660 -4.045 37.133 1.00 57.41 102 ILE A O 1
ATOM 1613 N N . ALA A 1 106 ? 51.163 -5.392 36.127 1.00 62.16 103 ALA A N 1
ATOM 1614 C CA . ALA A 1 106 ? 52.118 -4.319 35.898 1.00 72.10 103 ALA A CA 1
ATOM 1615 C C . ALA A 1 106 ? 51.793 -3.605 34.584 1.00 71.88 103 ALA A C 1
ATOM 1616 O O . ALA A 1 106 ? 51.341 -4.229 33.610 1.00 66.14 103 ALA A O 1
ATOM 1623 N N . LYS A 1 107 ? 52.025 -2.286 34.564 1.00 67.70 104 LYS A N 1
ATOM 1624 C CA . LYS A 1 107 ? 51.824 -1.502 33.349 1.00 70.26 104 LYS A CA 1
ATOM 1625 C C . LYS A 1 107 ? 52.256 -2.242 32.086 1.00 63.04 104 LYS A C 1
ATOM 1626 O O . LYS A 1 107 ? 51.542 -2.246 31.080 1.00 70.78 104 LYS A O 1
ATOM 1645 N N . LYS A 1 108 ? 53.434 -2.853 32.111 1.00 68.56 105 LYS A N 1
ATOM 1646 C CA . LYS A 1 108 ? 53.959 -3.504 30.913 1.00 72.93 105 LYS A CA 1
ATOM 1647 C C . LYS A 1 108 ? 53.160 -4.738 30.531 1.00 71.95 105 LYS A C 1
ATOM 1648 O O . LYS A 1 108 ? 53.156 -5.130 29.360 1.00 69.89 105 LYS A O 1
ATOM 1667 N N . ASP A 1 109 ? 52.523 -5.385 31.509 1.00 70.66 106 ASP A N 1
ATOM 1668 C CA . ASP A 1 109 ? 51.787 -6.610 31.238 1.00 71.42 106 ASP A CA 1
ATOM 1669 C C . ASP A 1 109 ? 50.713 -6.385 30.189 1.00 65.66 106 ASP A C 1
ATOM 1670 O O . ASP A 1 109 ? 50.446 -7.273 29.373 1.00 63.44 106 ASP A O 1
ATOM 1679 N N . TRP A 1 110 ? 50.096 -5.207 30.196 1.00 64.54 107 TRP A N 1
ATOM 1680 C CA . TRP A 1 110 ? 49.028 -4.919 29.263 1.00 70.59 107 TRP A CA 1
ATOM 1681 C C . TRP A 1 110 ? 49.470 -5.006 27.811 1.00 70.36 107 TRP A C 1
ATOM 1682 O O . TRP A 1 110 ? 48.634 -5.276 26.937 1.00 70.91 107 TRP A O 1
ATOM 1703 N N . GLU A 1 111 ? 50.762 -4.854 27.534 1.00 70.93 108 GLU A N 1
ATOM 1704 C CA . GLU A 1 111 ? 51.213 -5.031 26.164 1.00 76.59 108 GLU A CA 1
ATOM 1705 C C . GLU A 1 111 ? 50.992 -6.450 25.654 1.00 70.60 108 GLU A C 1
ATOM 1706 O O . GLU A 1 111 ? 51.067 -6.668 24.445 1.00 74.72 108 GLU A O 1
ATOM 1718 N N . LYS A 1 112 ? 50.728 -7.422 26.526 1.00 72.68 109 LYS A N 1
ATOM 1719 C CA . LYS A 1 112 ? 50.552 -8.802 26.094 1.00 71.98 109 LYS A CA 1
ATOM 1720 C C . LYS A 1 112 ? 49.234 -9.422 26.519 1.00 66.78 109 LYS A C 1
ATOM 1721 O O . LYS A 1 112 ? 48.785 -10.375 25.872 1.00 67.01 109 LYS A O 1
ATOM 1740 N N . LEU A 1 113 ? 48.600 -8.919 27.571 1.00 66.20 110 LEU A N 1
ATOM 1741 C CA . LEU A 1 113 ? 47.317 -9.452 27.985 1.00 59.48 110 LEU A CA 1
ATOM 1742 C C . LEU A 1 113 ? 46.289 -9.216 26.880 1.00 61.93 110 LEU A C 1
ATOM 1743 O O . LEU A 1 113 ? 46.117 -8.093 26.405 1.00 58.28 110 LEU A O 1
ATOM 1759 N N . HIS A 1 114 ? 45.625 -10.276 26.460 1.00 58.80 111 HIS A N 1
ATOM 1760 C CA . HIS A 1 114 ? 44.475 -10.202 25.587 1.00 54.74 111 HIS A CA 1
ATOM 1761 C C . HIS A 1 114 ? 43.190 -9.968 26.372 1.00 52.44 111 HIS A C 1
ATOM 1762 O O . HIS A 1 114 ? 43.109 -10.177 27.586 1.00 55.56 111 HIS A O 1
ATOM 1775 N N . LEU A 1 115 ? 42.179 -9.517 25.640 1.00 51.03 112 LEU A N 1
ATOM 1776 C CA . LEU A 1 115 ? 40.940 -9.045 26.202 1.00 47.60 112 LEU A CA 1
ATOM 1777 C C . LEU A 1 115 ? 39.756 -9.786 25.607 1.00 48.08 112 LEU A C 1
ATOM 1778 O O . LEU A 1 115 ? 39.742 -10.099 24.421 1.00 52.63 112 LEU A O 1
ATOM 1794 N N . HIS A 1 116 ? 38.746 -10.029 26.430 1.00 41.99 113 HIS A N 1
ATOM 1795 C CA . HIS A 1 116 ? 37.464 -10.512 25.969 1.00 46.26 113 HIS A CA 1
ATOM 1796 C C . HIS A 1 116 ? 36.435 -9.431 26.254 1.00 44.69 113 HIS A C 1
ATOM 1797 O O . HIS A 1 116 ? 36.379 -8.896 27.369 1.00 44.39 113 HIS A O 1
ATOM 1810 N N . ILE A 1 117 ? 35.606 -9.148 25.260 1.00 47.09 114 ILE A N 1
ATOM 1811 C CA . ILE A 1 117 ? 34.567 -8.132 25.348 1.00 46.68 114 ILE A CA 1
ATOM 1812 C C . ILE A 1 117 ? 33.259 -8.752 24.925 1.00 44.95 114 ILE A C 1
ATOM 1813 O O . ILE A 1 117 ? 33.180 -9.396 23.874 1.00 46.27 114 ILE A O 1
ATOM 1829 N N . ALA A 1 118 ? 32.230 -8.532 25.704 1.00 43.74 115 ALA A N 1
ATOM 1830 C CA . ALA A 1 118 ? 30.891 -8.926 25.307 1.00 42.02 115 ALA A CA 1
ATOM 1831 C C . ALA A 1 118 ? 29.975 -7.734 25.533 1.00 49.59 115 ALA A C 1
ATOM 1832 O O . ALA A 1 118 ? 30.096 -7.020 26.538 1.00 56.53 115 ALA A O 1
ATOM 1839 N N . SER A 1 119 ? 29.063 -7.521 24.592 1.00 51.29 116 SER A N 1
ATOM 1840 C CA . SER A 1 119 ? 28.297 -6.298 24.535 1.00 58.41 116 SER A CA 1
ATOM 1841 C C . SER A 1 119 ? 26.883 -6.586 24.056 1.00 54.87 116 SER A C 1
ATOM 1842 O O . SER A 1 119 ? 26.637 -7.493 23.257 1.00 56.67 116 SER A O 1
ATOM 1850 N N . HIS A 1 120 ? 25.953 -5.801 24.572 1.00 51.87 117 HIS A N 1
ATOM 1851 C CA . HIS A 1 120 ? 24.553 -6.007 24.278 1.00 52.00 117 HIS A CA 1
ATOM 1852 C C . HIS A 1 120 ? 23.880 -4.660 24.073 1.00 51.35 117 HIS A C 1
ATOM 1853 O O . HIS A 1 120 ? 24.023 -3.767 24.909 1.00 51.76 117 HIS A O 1
ATOM 1866 N N . ASN A 1 121 ? 23.169 -4.542 22.951 1.00 59.29 118 ASN A N 1
ATOM 1867 C CA . ASN A 1 121 ? 22.438 -3.357 22.521 1.00 62.81 118 ASN A CA 1
ATOM 1868 C C . ASN A 1 121 ? 20.968 -3.564 22.849 1.00 65.83 118 ASN A C 1
ATOM 1869 O O . ASN A 1 121 ? 20.366 -4.526 22.374 1.00 69.48 118 ASN A O 1
ATOM 1880 N N . ASN A 1 122 ? 20.383 -2.667 23.643 1.00 70.80 119 ASN A N 1
ATOM 1881 C CA . ASN A 1 122 ? 18.956 -2.762 23.945 1.00 75.86 119 ASN A CA 1
ATOM 1882 C C . ASN A 1 122 ? 18.055 -2.123 22.893 1.00 80.08 119 ASN A C 1
ATOM 1883 O O . ASN A 1 122 ? 16.832 -2.230 23.008 1.00 79.93 119 ASN A O 1
ATOM 1894 N N . PHE A 1 123 ? 18.616 -1.430 21.918 1.00 85.95 120 PHE A N 1
ATOM 1895 C CA . PHE A 1 123 ? 17.890 -1.073 20.720 1.00 100.48 120 PHE A CA 1
ATOM 1896 C C . PHE A 1 123 ? 17.772 -2.325 19.855 1.00 108.58 120 PHE A C 1
ATOM 1897 O O . PHE A 1 123 ? 18.796 -2.958 19.563 1.00 102.32 120 PHE A O 1
ATOM 1914 N N . PRO A 1 124 ? 16.570 -2.738 19.447 1.00 117.47 121 PRO A N 1
ATOM 1915 C CA . PRO A 1 124 ? 16.462 -3.798 18.420 1.00 114.92 121 PRO A CA 1
ATOM 1916 C C . PRO A 1 124 ? 17.376 -3.551 17.212 1.00 124.03 121 PRO A C 1
ATOM 1917 O O . PRO A 1 124 ? 17.460 -2.439 16.680 1.00 121.94 121 PRO A O 1
ATOM 1928 N N . THR A 1 125 ? 18.045 -4.618 16.755 1.00 132.82 122 THR A N 1
ATOM 1929 C CA . THR A 1 125 ? 19.152 -4.465 15.806 1.00 141.59 122 THR A CA 1
ATOM 1930 C C . THR A 1 125 ? 18.673 -4.086 14.402 1.00 141.92 122 THR A C 1
ATOM 1931 O O . THR A 1 125 ? 19.323 -3.283 13.719 1.00 145.01 122 THR A O 1
ATOM 1942 N N . ALA A 1 126 ? 17.533 -4.589 13.976 1.00 144.47 123 ALA A N 1
ATOM 1943 C CA . ALA A 1 126 ? 17.021 -4.197 12.644 1.00 147.67 123 ALA A CA 1
ATOM 1944 C C . ALA A 1 126 ? 16.047 -3.017 12.777 1.00 149.32 123 ALA A C 1
ATOM 1945 O O . ALA A 1 126 ? 15.323 -2.732 11.810 1.00 171.11 123 ALA A O 1
ATOM 1947 N N . ALA A 1 127 ? 16.030 -2.351 13.924 1.00 150.34 124 ALA A N 1
ATOM 1948 C CA . ALA A 1 127 ? 15.163 -1.177 14.170 1.00 138.20 124 ALA A CA 1
ATOM 1949 C C . ALA A 1 127 ? 15.839 0.061 13.569 1.00 136.27 124 ALA A C 1
ATOM 1950 O O . ALA A 1 127 ? 15.156 0.829 12.909 1.00 152.09 124 ALA A O 1
ATOM 1957 N N . GLY A 1 128 ? 17.123 0.264 13.785 1.00 138.02 125 GLY A N 1
ATOM 1958 C CA . GLY A 1 128 ? 17.812 1.373 13.106 1.00 122.47 125 GLY A CA 1
ATOM 1959 C C . GLY A 1 128 ? 18.421 2.424 14.009 1.00 123.20 125 GLY A C 1
ATOM 1960 O O . GLY A 1 128 ? 18.545 3.540 13.535 1.00 121.58 125 GLY A O 1
ATOM 1964 N N . LEU A 1 129 ? 18.827 2.157 15.222 1.00 127.01 126 LEU A N 1
ATOM 1965 C CA . LEU A 1 129 ? 19.440 3.257 16.000 1.00 124.94 126 LEU A CA 1
ATOM 1966 C C . LEU A 1 129 ? 20.950 3.045 16.028 1.00 122.24 126 LEU A C 1
ATOM 1967 O O . LEU A 1 129 ? 21.385 1.900 15.888 1.00 115.84 126 LEU A O 1
ATOM 1983 N N . ALA A 1 130 ? 21.700 4.122 16.141 1.00 118.42 127 ALA A N 1
ATOM 1984 C CA . ALA A 1 130 ? 23.169 4.060 16.178 1.00 106.30 127 ALA A CA 1
ATOM 1985 C C . ALA A 1 130 ? 23.593 3.115 17.286 1.00 115.34 127 ALA A C 1
ATOM 1986 O O . ALA A 1 130 ? 23.491 3.498 18.450 1.00 115.17 127 ALA A O 1
ATOM 1993 N N . SER A 1 131 ? 24.003 1.930 16.955 1.00 109.39 128 SER A N 1
ATOM 1994 C CA . SER A 1 131 ? 24.546 1.029 17.987 1.00 107.05 128 SER A CA 1
ATOM 1995 C C . SER A 1 131 ? 25.976 1.479 18.261 1.00 91.18 128 SER A C 1
ATOM 1996 O O . SER A 1 131 ? 26.412 1.395 19.379 1.00 83.63 128 SER A O 1
ATOM 2004 N N . SER A 1 132 ? 26.636 1.974 17.246 1.00 93.13 129 SER A N 1
ATOM 2005 C CA . SER A 1 132 ? 28.052 2.377 17.307 1.00 85.53 129 SER A CA 1
ATOM 2006 C C . SER A 1 132 ? 28.280 3.445 18.359 1.00 73.02 129 SER A C 1
ATOM 2007 O O . SER A 1 132 ? 29.221 3.338 19.080 1.00 62.65 129 SER A O 1
ATOM 2015 N N . ALA A 1 133 ? 27.459 4.421 18.445 1.00 64.89 130 ALA A N 1
ATOM 2016 C CA . ALA A 1 133 ? 27.777 5.484 19.386 1.00 67.64 130 ALA A CA 1
ATOM 2017 C C . ALA A 1 133 ? 27.872 4.946 20.819 1.00 61.72 130 ALA A C 1
ATOM 2018 O O . ALA A 1 133 ? 28.938 4.986 21.446 1.00 49.28 130 ALA A O 1
ATOM 2025 N N . ALA A 1 134 ? 26.779 4.410 21.349 1.00 52.83 131 ALA A N 1
ATOM 2026 C CA . ALA A 1 134 ? 26.848 3.948 22.725 1.00 55.75 131 ALA A CA 1
ATOM 2027 C C . ALA A 1 134 ? 27.918 2.879 22.862 1.00 50.59 131 ALA A C 1
ATOM 2028 O O . ALA A 1 134 ? 28.671 2.873 23.841 1.00 47.76 131 ALA A O 1
ATOM 2035 N N . GLY A 1 135 ? 28.079 2.054 21.834 1.00 46.24 132 GLY A N 1
ATOM 2036 C CA . GLY A 1 135 ? 29.008 0.934 21.847 1.00 45.32 132 GLY A CA 1
ATOM 2037 C C . GLY A 1 135 ? 30.482 1.247 22.002 1.00 45.40 132 GLY A C 1
ATOM 2038 O O . GLY A 1 135 ? 31.116 0.743 22.932 1.00 42.50 132 GLY A O 1
ATOM 2042 N N . PHE A 1 136 ? 31.062 2.077 21.128 1.00 45.45 133 PHE A N 1
ATOM 2043 C CA . PHE A 1 136 ? 32.457 2.434 21.342 1.00 42.31 133 PHE A CA 1
ATOM 2044 C C . PHE A 1 136 ? 32.646 3.286 22.594 1.00 40.36 133 PHE A C 1
ATOM 2045 O O . PHE A 1 136 ? 33.701 3.225 23.242 1.00 44.33 133 PHE A O 1
ATOM 2062 N N . ALA A 1 137 ? 31.665 4.106 22.957 1.00 43.25 134 ALA A N 1
ATOM 2063 C CA . ALA A 1 137 ? 31.808 4.846 24.214 1.00 48.38 134 ALA A CA 1
ATOM 2064 C C . ALA A 1 137 ? 31.871 3.877 25.391 1.00 42.15 134 ALA A C 1
ATOM 2065 O O . ALA A 1 137 ? 32.689 4.038 26.310 1.00 42.29 134 ALA A O 1
ATOM 2072 N N . CYS A 1 138 ? 31.019 2.853 25.361 1.00 46.57 135 CYS A N 1
ATOM 2073 C CA . CYS A 1 138 ? 30.978 1.900 26.462 1.00 51.80 135 CYS A CA 1
ATOM 2074 C C . CYS A 1 138 ? 32.286 1.127 26.539 1.00 49.38 135 CYS A C 1
ATOM 2075 O O . CYS A 1 138 ? 32.862 0.954 27.624 1.00 44.91 135 CYS A O 1
ATOM 2083 N N . LEU A 1 139 ? 32.746 0.619 25.397 1.00 44.64 136 LEU A N 1
ATOM 2084 C CA . LEU A 1 139 ? 34.025 -0.079 25.350 1.00 48.23 136 LEU A CA 1
ATOM 2085 C C . LEU A 1 139 ? 35.132 0.767 25.971 1.00 45.87 136 LEU A C 1
ATOM 2086 O O . LEU A 1 139 ? 35.881 0.307 26.842 1.00 45.17 136 LEU A O 1
ATOM 2102 N N . VAL A 1 140 ? 35.286 1.999 25.493 1.00 42.91 137 VAL A N 1
ATOM 2103 C CA . VAL A 1 140 ? 36.348 2.845 26.016 1.00 44.06 137 VAL A CA 1
ATOM 2104 C C . VAL A 1 140 ? 36.152 3.084 27.493 1.00 43.52 137 VAL A C 1
ATOM 2105 O O . VAL A 1 140 ? 37.105 3.037 28.274 1.00 46.25 137 VAL A O 1
ATOM 2118 N N . PHE A 1 141 ? 34.931 3.380 27.903 1.00 46.71 138 PHE A N 1
ATOM 2119 C CA . PHE A 1 141 ? 34.714 3.700 29.309 1.00 49.95 138 PHE A CA 1
ATOM 2120 C C . PHE A 1 141 ? 35.000 2.505 30.210 1.00 47.31 138 PHE A C 1
ATOM 2121 O O . PHE A 1 141 ? 35.645 2.653 31.250 1.00 45.60 138 PHE A O 1
ATOM 2138 N N . ALA A 1 142 ? 34.545 1.315 29.818 1.00 48.84 139 ALA A N 1
ATOM 2139 C CA . ALA A 1 142 ? 34.767 0.127 30.646 1.00 51.76 139 ALA A CA 1
ATOM 2140 C C . ALA A 1 142 ? 36.244 -0.256 30.688 1.00 45.58 139 ALA A C 1
ATOM 2141 O O . ALA A 1 142 ? 36.776 -0.539 31.763 1.00 44.80 139 ALA A O 1
ATOM 2148 N N . LEU A 1 143 ? 36.923 -0.249 29.529 1.00 41.19 140 LEU A N 1
ATOM 2149 C CA . LEU A 1 143 ? 38.349 -0.573 29.481 1.00 45.08 140 LEU A CA 1
ATOM 2150 C C . LEU A 1 143 ? 39.170 0.418 30.275 1.00 47.23 140 LEU A C 1
ATOM 2151 O O . LEU A 1 143 ? 40.199 0.059 30.840 1.00 52.54 140 LEU A O 1
ATOM 2167 N N . ALA A 1 144 ? 38.757 1.677 30.294 1.00 42.74 141 ALA A N 1
ATOM 2168 C CA . ALA A 1 144 ? 39.492 2.676 31.040 1.00 46.56 141 ALA A CA 1
ATOM 2169 C C . ALA A 1 144 ? 39.426 2.377 32.529 1.00 48.11 141 ALA A C 1
ATOM 2170 O O . ALA A 1 144 ? 40.430 2.531 33.225 1.00 47.42 141 ALA A O 1
ATOM 2177 N N . LYS A 1 145 ? 38.273 1.913 33.028 1.00 43.65 142 LYS A N 1
ATOM 2178 C CA . LYS A 1 145 ? 38.204 1.415 34.407 1.00 50.24 142 LYS A CA 1
ATOM 2179 C C . LYS A 1 145 ? 39.075 0.176 34.603 1.00 47.09 142 LYS A C 1
ATOM 2180 O O . LYS A 1 145 ? 39.870 0.097 35.555 1.00 47.74 142 LYS A O 1
ATOM 2199 N N . LEU A 1 146 ? 38.895 -0.826 33.735 1.00 48.01 143 LEU A N 1
ATOM 2200 C CA . LEU A 1 146 ? 39.680 -2.056 33.813 1.00 47.16 143 LEU A CA 1
ATOM 2201 C C . LEU A 1 146 ? 41.171 -1.772 33.972 1.00 52.72 143 LEU A C 1
ATOM 2202 O O . LEU A 1 146 ? 41.825 -2.301 34.876 1.00 54.72 143 LEU A O 1
ATOM 2218 N N . MET A 1 147 ? 41.740 -0.980 33.065 1.00 52.50 144 MET A N 1
ATOM 2219 C CA . MET A 1 147 ? 43.178 -0.762 32.986 1.00 48.38 144 MET A CA 1
ATOM 2220 C C . MET A 1 147 ? 43.644 0.410 33.831 1.00 44.86 144 MET A C 1
ATOM 2221 O O . MET A 1 147 ? 44.785 0.861 33.688 1.00 50.42 144 MET A O 1
ATOM 2235 N N . ASN A 1 148 ? 42.775 0.962 34.662 1.00 47.81 145 ASN A N 1
ATOM 2236 C CA . ASN A 1 148 ? 43.177 2.031 35.584 1.00 58.85 145 ASN A CA 1
ATOM 2237 C C . ASN A 1 148 ? 43.803 3.226 34.860 1.00 60.72 145 ASN A C 1
ATOM 2238 O O . ASN A 1 148 ? 44.845 3.740 35.260 1.00 62.80 145 ASN A O 1
ATOM 2249 N N . VAL A 1 149 ? 43.166 3.659 33.781 1.00 62.25 146 VAL A N 1
ATOM 2250 C CA . VAL A 1 149 ? 43.645 4.803 33.013 1.00 60.64 146 VAL A CA 1
ATOM 2251 C C . VAL A 1 149 ? 43.342 6.070 33.787 1.00 61.23 146 VAL A C 1
ATOM 2252 O O . VAL A 1 149 ? 42.267 6.217 34.376 1.00 59.86 146 VAL A O 1
ATOM 2265 N N . ASN A 1 150 ? 44.278 7.004 33.794 1.00 64.00 147 ASN A N 1
ATOM 2266 C CA . ASN A 1 150 ? 44.098 8.125 34.717 1.00 79.32 147 ASN A CA 1
ATOM 2267 C C . ASN A 1 150 ? 43.536 9.355 34.022 1.00 75.67 147 ASN A C 1
ATOM 2268 O O . ASN A 1 150 ? 44.072 10.442 34.158 1.00 88.10 147 ASN A O 1
ATOM 2279 N N . GLU A 1 151 ? 42.430 9.231 33.306 1.00 73.32 148 GLU A N 1
ATOM 2280 C CA . GLU A 1 151 ? 42.031 10.280 32.376 1.00 71.58 148 GLU A CA 1
ATOM 2281 C C . GLU A 1 151 ? 40.574 10.640 32.535 1.00 63.34 148 GLU A C 1
ATOM 2282 O O . GLU A 1 151 ? 39.733 9.771 32.768 1.00 64.64 148 GLU A O 1
ATOM 2294 N N . ASP A 1 152 ? 40.295 11.933 32.453 1.00 54.93 149 ASP A N 1
ATOM 2295 C CA . ASP A 1 152 ? 38.932 12.389 32.638 1.00 61.58 149 ASP A CA 1
ATOM 2296 C C . ASP A 1 152 ? 38.087 12.044 31.416 1.00 52.68 149 ASP A C 1
ATOM 2297 O O . ASP A 1 152 ? 38.617 11.684 30.354 1.00 50.48 149 ASP A O 1
ATOM 2306 N N . PRO A 1 153 ? 36.760 12.122 31.554 1.00 52.51 150 PRO A N 1
ATOM 2307 C CA . PRO A 1 153 ? 35.872 11.786 30.419 1.00 55.36 150 PRO A CA 1
ATOM 2308 C C . PRO A 1 153 ? 36.206 12.537 29.144 1.00 54.81 150 PRO A C 1
ATOM 2309 O O . PRO A 1 153 ? 36.096 11.962 28.049 1.00 50.44 150 PRO A O 1
ATOM 2320 N N . SER A 1 154 ? 36.659 13.790 29.245 1.00 54.06 151 SER A N 1
ATOM 2321 C CA . SER A 1 154 ? 36.941 14.515 28.021 1.00 55.53 151 SER A CA 1
ATOM 2322 C C . SER A 1 154 ? 38.112 13.897 27.274 1.00 51.99 151 SER A C 1
ATOM 2323 O O . SER A 1 154 ? 38.047 13.769 26.042 1.00 46.20 151 SER A O 1
ATOM 2331 N N . GLN A 1 155 ? 39.200 13.534 27.973 1.00 45.70 152 GLN A N 1
ATOM 2332 C CA . GLN A 1 155 ? 40.269 12.821 27.273 1.00 47.99 152 GLN A CA 1
ATOM 2333 C C . GLN A 1 155 ? 39.815 11.433 26.790 1.00 56.50 152 GLN A C 1
ATOM 2334 O O . GLN A 1 155 ? 40.298 10.937 25.753 1.00 54.62 152 GLN A O 1
ATOM 2348 N N . LEU A 1 156 ? 38.921 10.761 27.528 1.00 48.04 153 LEU A N 1
ATOM 2349 C CA . LEU A 1 156 ? 38.481 9.451 27.064 1.00 50.13 153 LEU A CA 1
ATOM 2350 C C . LEU A 1 156 ? 37.629 9.602 25.818 1.00 49.88 153 LEU A C 1
ATOM 2351 O O . LEU A 1 156 ? 37.614 8.714 24.955 1.00 45.00 153 LEU A O 1
ATOM 2367 N N . SER A 1 157 ? 36.833 10.673 25.781 1.00 45.95 154 SER A N 1
ATOM 2368 C CA . SER A 1 157 ? 36.147 11.143 24.580 1.00 49.85 154 SER A CA 1
ATOM 2369 C C . SER A 1 157 ? 36.967 10.931 23.327 1.00 46.86 154 SER A C 1
ATOM 2370 O O . SER A 1 157 ? 36.464 10.430 22.317 1.00 41.72 154 SER A O 1
ATOM 2378 N N . ALA A 1 158 ? 38.217 11.396 23.373 1.00 45.72 155 ALA A N 1
ATOM 2379 C CA . ALA A 1 158 ? 39.070 11.424 22.196 1.00 49.67 155 ALA A CA 1
ATOM 2380 C C . ALA A 1 158 ? 39.368 10.021 21.714 1.00 48.39 155 ALA A C 1
ATOM 2381 O O . ALA A 1 158 ? 39.532 9.812 20.509 1.00 48.38 155 ALA A O 1
ATOM 2388 N N . ILE A 1 159 ? 39.452 9.057 22.640 1.00 47.46 156 ILE A N 1
ATOM 2389 C CA . ILE A 1 159 ? 39.681 7.668 22.251 1.00 42.71 156 ILE A CA 1
ATOM 2390 C C . ILE A 1 159 ? 38.418 7.091 21.655 1.00 43.16 156 ILE A C 1
ATOM 2391 O O . ILE A 1 159 ? 38.450 6.448 20.601 1.00 40.36 156 ILE A O 1
ATOM 2407 N N . ALA A 1 160 ? 37.282 7.288 22.330 1.00 41.59 157 ALA A N 1
ATOM 2408 C CA . ALA A 1 160 ? 36.036 6.765 21.783 1.00 43.03 157 ALA A CA 1
ATOM 2409 C C . ALA A 1 160 ? 35.811 7.309 20.379 1.00 40.02 157 ALA A C 1
ATOM 2410 O O . ALA A 1 160 ? 35.199 6.649 19.525 1.00 37.49 157 ALA A O 1
ATOM 2417 N N . ARG A 1 161 ? 36.236 8.561 20.153 1.00 43.58 158 ARG A N 1
ATOM 2418 C CA . ARG A 1 161 ? 36.020 9.212 18.865 1.00 42.97 158 ARG A CA 1
ATOM 2419 C C . ARG A 1 161 ? 36.643 8.391 17.750 1.00 39.42 158 ARG A C 1
ATOM 2420 O O . ARG A 1 161 ? 36.048 8.239 16.673 1.00 38.95 158 ARG A O 1
ATOM 2441 N N . GLN A 1 162 ? 37.772 7.746 18.036 1.00 38.85 159 GLN A N 1
ATOM 2442 C CA . GLN A 1 162 ? 38.437 6.948 17.008 1.00 40.70 159 GLN A CA 1
ATOM 2443 C C . GLN A 1 162 ? 37.715 5.648 16.717 1.00 44.62 159 GLN A C 1
ATOM 2444 O O . GLN A 1 162 ? 38.041 4.986 15.723 1.00 42.67 159 GLN A O 1
ATOM 2458 N N . GLY A 1 163 ? 36.705 5.286 17.512 1.00 45.33 160 GLY A N 1
ATOM 2459 C CA . GLY A 1 163 ? 35.899 4.130 17.155 1.00 39.83 160 GLY A CA 1
ATOM 2460 C C . GLY A 1 163 ? 34.705 4.559 16.336 1.00 42.01 160 GLY A C 1
ATOM 2461 O O . GLY A 1 163 ? 34.313 3.922 15.348 1.00 40.49 160 GLY A O 1
ATOM 2465 N N . SER A 1 164 ? 34.121 5.678 16.755 1.00 40.98 161 SER A N 1
ATOM 2466 C CA . SER A 1 164 ? 33.011 6.292 16.035 1.00 44.95 161 SER A CA 1
ATOM 2467 C C . SER A 1 164 ? 32.899 7.742 16.478 1.00 46.02 161 SER A C 1
ATOM 2468 O O . SER A 1 164 ? 32.857 8.014 17.690 1.00 42.25 161 SER A O 1
ATOM 2476 N N . GLY A 1 165 ? 32.757 8.647 15.508 1.00 36.27 162 GLY A N 1
ATOM 2477 C CA . GLY A 1 165 ? 32.730 10.068 15.824 1.00 40.40 162 GLY A CA 1
ATOM 2478 C C . GLY A 1 165 ? 31.630 10.417 16.811 1.00 43.20 162 GLY A C 1
ATOM 2479 O O . GLY A 1 165 ? 31.873 11.070 17.829 1.00 41.68 162 GLY A O 1
ATOM 2483 N N . SER 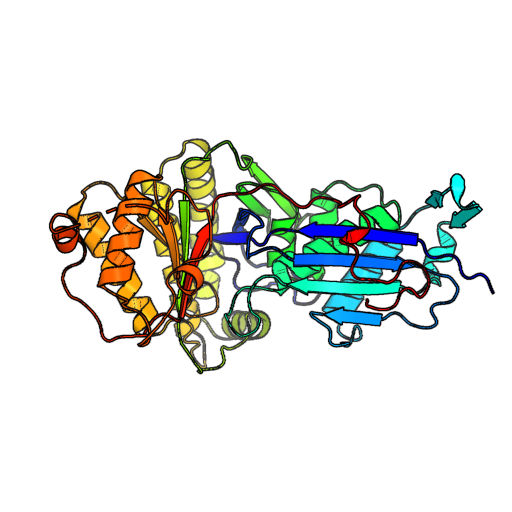A 1 166 ? 30.420 9.940 16.563 1.00 37.53 163 SER A N 1
ATOM 2484 C CA . SER A 1 166 ? 29.348 10.229 17.494 1.00 43.07 163 SER A CA 1
ATOM 2485 C C . SER A 1 166 ? 29.563 9.567 18.844 1.00 44.68 163 SER A C 1
ATOM 2486 O O . SER A 1 166 ? 28.942 10.008 19.812 1.00 44.53 163 SER A O 1
ATOM 2494 N N . ALA A 1 167 ? 30.443 8.557 18.946 1.00 42.91 164 ALA A N 1
ATOM 2495 C CA . ALA A 1 167 ? 30.615 7.894 20.234 1.00 43.81 164 ALA A CA 1
ATOM 2496 C C . ALA A 1 167 ? 31.175 8.849 21.263 1.00 47.08 164 ALA A C 1
ATOM 2497 O O . ALA A 1 167 ? 30.907 8.701 22.462 1.00 43.26 164 ALA A O 1
ATOM 2504 N N . CYS A 1 168 ? 31.998 9.806 20.840 1.00 42.32 165 CYS A N 1
ATOM 2505 C CA . CYS A 1 168 ? 32.642 10.641 21.845 1.00 47.02 165 CYS A CA 1
ATOM 2506 C C . CYS A 1 168 ? 31.637 11.453 22.646 1.00 43.76 165 CYS A C 1
ATOM 2507 O O . CYS A 1 168 ? 31.941 11.820 23.784 1.00 42.57 165 CYS A O 1
ATOM 2515 N N . ARG A 1 169 ? 30.466 11.753 22.074 1.00 41.81 166 ARG A N 1
ATOM 2516 C CA . ARG A 1 169 ? 29.459 12.550 22.769 1.00 45.32 166 ARG A CA 1
ATOM 2517 C C . ARG A 1 169 ? 28.698 11.765 23.836 1.00 48.31 166 ARG A C 1
ATOM 2518 O O . ARG A 1 169 ? 28.012 12.389 24.664 1.00 45.77 166 ARG A O 1
ATOM 2539 N N . SER A 1 170 ? 28.829 10.439 23.874 1.00 45.92 167 SER A N 1
ATOM 2540 C CA . SER A 1 170 ? 28.149 9.607 24.879 1.00 51.52 167 SER A CA 1
ATOM 2541 C C . SER A 1 170 ? 28.953 9.412 26.168 1.00 44.41 167 SER A C 1
ATOM 2542 O O . SER A 1 170 ? 28.560 8.605 27.013 1.00 54.49 167 SER A O 1
ATOM 2550 N N . LEU A 1 171 ? 30.047 10.126 26.341 1.00 45.24 168 LEU A N 1
ATOM 2551 C CA . LEU A 1 171 ? 30.782 10.086 27.598 1.00 47.94 168 LEU A CA 1
ATOM 2552 C C . LEU A 1 171 ? 30.265 11.071 28.636 1.00 51.41 168 LEU A C 1
ATOM 2553 O O . LEU A 1 171 ? 30.819 11.118 29.736 1.00 49.60 168 LEU A O 1
ATOM 2569 N N . PHE A 1 172 ? 29.264 11.882 28.305 1.00 42.99 169 PHE A N 1
ATOM 2570 C CA . PHE A 1 172 ? 28.642 12.770 29.266 1.00 47.46 169 PHE A CA 1
ATOM 2571 C C . PHE A 1 172 ? 27.127 12.640 29.170 1.00 51.67 169 PHE A C 1
ATOM 2572 O O . PHE A 1 172 ? 26.586 12.203 28.151 1.00 44.26 169 PHE A O 1
ATOM 2589 N N . GLY A 1 173 ? 26.425 13.039 30.245 1.00 49.07 170 GLY A N 1
ATOM 2590 C CA . GLY A 1 173 ? 24.984 13.178 30.159 1.00 47.47 170 GLY A CA 1
ATOM 2591 C C . GLY A 1 173 ? 24.589 14.563 29.714 1.00 50.15 170 GLY A C 1
ATOM 2592 O O . GLY A 1 173 ? 25.409 15.464 29.596 1.00 50.58 170 GLY A O 1
ATOM 2596 N N . GLY A 1 174 ? 23.305 14.758 29.541 1.00 48.52 171 GLY A N 1
ATOM 2597 C CA . GLY A 1 174 ? 22.822 16.092 29.276 1.00 53.89 171 GLY A CA 1
ATOM 2598 C C . GLY A 1 174 ? 22.982 16.465 27.818 1.00 53.30 171 GLY A C 1
ATOM 2599 O O . GLY A 1 174 ? 22.589 15.717 26.920 1.00 43.63 171 GLY A O 1
ATOM 2603 N N . PHE A 1 175 ? 23.526 17.658 27.599 1.00 51.25 172 PHE A N 1
ATOM 2604 C CA . PHE A 1 175 ? 23.766 18.218 26.277 1.00 45.46 172 PHE A CA 1
ATOM 2605 C C . PHE A 1 175 ? 25.264 18.329 26.122 1.00 46.53 172 PHE A C 1
ATOM 2606 O O . PHE A 1 175 ? 25.954 18.818 27.012 1.00 45.31 172 PHE A O 1
ATOM 2623 N N . VAL A 1 176 ? 25.764 17.880 24.992 1.00 44.04 173 VAL A N 1
ATOM 2624 C CA . VAL A 1 176 ? 27.186 17.651 24.840 1.00 43.77 173 VAL A CA 1
ATOM 2625 C C . VAL A 1 176 ? 27.616 18.196 23.495 1.00 45.04 173 VAL A C 1
ATOM 2626 O O . VAL A 1 176 ? 26.918 18.022 22.483 1.00 42.77 173 VAL A O 1
ATOM 2639 N N . LYS A 1 177 ? 28.774 18.846 23.504 1.00 42.96 174 LYS A N 1
ATOM 2640 C CA . LYS A 1 177 ? 29.401 19.384 22.316 1.00 47.31 174 LYS A CA 1
ATOM 2641 C C . LYS A 1 177 ? 30.663 18.604 21.995 1.00 41.51 174 LYS A C 1
ATOM 2642 O O . LYS A 1 177 ? 31.503 18.375 22.864 1.00 42.34 174 LYS A O 1
ATOM 2661 N N . TRP A 1 178 ? 30.778 18.189 20.758 1.00 40.17 175 TRP A N 1
ATOM 2662 C CA . TRP A 1 178 ? 32.012 17.649 20.218 1.00 37.65 175 TRP A CA 1
ATOM 2663 C C . TRP A 1 178 ? 32.658 18.815 19.478 1.00 45.51 175 TRP A C 1
ATOM 2664 O O . TRP A 1 178 ? 32.106 19.328 18.496 1.00 42.88 175 TRP A O 1
ATOM 2685 N N . ASN A 1 179 ? 33.785 19.270 20.013 1.00 47.57 176 ASN A N 1
ATOM 2686 C CA . ASN A 1 179 ? 34.612 20.304 19.407 1.00 47.31 176 ASN A CA 1
ATOM 2687 C C . ASN A 1 179 ? 35.412 19.734 18.264 1.00 48.36 176 ASN A C 1
ATOM 2688 O O . ASN A 1 179 ? 36.065 18.694 18.426 1.00 47.69 176 ASN A O 1
ATOM 2699 N N . MET A 1 180 ? 35.391 20.425 17.114 1.00 47.59 177 MET A N 1
ATOM 2700 C CA . MET A 1 180 ? 36.069 19.852 15.955 1.00 51.60 177 MET A CA 1
ATOM 2701 C C . MET A 1 180 ? 37.574 19.808 16.188 1.00 44.06 177 MET A C 1
ATOM 2702 O O . MET A 1 180 ? 38.281 18.983 15.592 1.00 48.74 177 MET A O 1
ATOM 2716 N N . GLY A 1 181 ? 38.090 20.703 17.019 1.00 49.38 178 GLY A N 1
ATOM 2717 C CA . GLY A 1 181 ? 39.529 20.795 17.232 1.00 52.92 178 GLY A CA 1
ATOM 2718 C C . GLY A 1 181 ? 40.265 21.361 16.031 1.00 56.60 178 GLY A C 1
ATOM 2719 O O . GLY A 1 181 ? 39.736 21.353 14.913 1.00 55.84 178 GLY A O 1
ATOM 2723 N N . ASN A 1 182 ? 41.490 21.832 16.246 1.00 56.76 179 ASN A N 1
ATOM 2724 C CA . ASN A 1 182 ? 42.328 22.329 15.159 1.00 70.36 179 ASN A CA 1
ATOM 2725 C C . ASN A 1 182 ? 43.736 21.748 15.130 1.00 63.93 179 ASN A C 1
ATOM 2726 O O . ASN A 1 182 ? 44.505 22.069 14.216 1.00 66.83 179 ASN A O 1
ATOM 2737 N N . LYS A 1 183 ? 44.095 20.900 16.080 1.00 72.11 180 LYS A N 1
ATOM 2738 C CA . LYS A 1 183 ? 45.405 20.265 16.044 1.00 73.69 180 LYS A CA 1
ATOM 2739 C C . LYS A 1 183 ? 45.388 19.038 15.143 1.00 67.03 180 LYS A C 1
ATOM 2740 O O . LYS A 1 183 ? 44.395 18.304 15.085 1.00 65.94 180 LYS A O 1
ATOM 2759 N N . GLU A 1 184 ? 46.505 18.820 14.447 1.00 72.01 181 GLU A N 1
ATOM 2760 C CA . GLU A 1 184 ? 46.628 17.702 13.519 1.00 69.57 181 GLU A CA 1
ATOM 2761 C C . GLU A 1 184 ? 46.512 16.355 14.233 1.00 73.78 181 GLU A C 1
ATOM 2762 O O . GLU A 1 184 ? 46.003 15.386 13.655 1.00 65.42 181 GLU A O 1
ATOM 2774 N N . ASP A 1 185 ? 46.974 16.270 15.482 1.00 69.84 182 ASP A N 1
ATOM 2775 C CA . ASP A 1 185 ? 46.993 14.998 16.188 1.00 67.72 182 ASP A CA 1
ATOM 2776 C C . ASP A 1 185 ? 45.634 14.667 16.773 1.00 68.00 182 ASP A C 1
ATOM 2777 O O . ASP A 1 185 ? 45.439 13.562 17.285 1.00 61.27 182 ASP A O 1
ATOM 2786 N N . GLY A 1 186 ? 44.671 15.568 16.646 1.00 59.25 183 GLY A N 1
ATOM 2787 C CA . GLY A 1 186 ? 43.347 15.278 17.127 1.00 54.66 183 GLY A CA 1
ATOM 2788 C C . GLY A 1 186 ? 43.154 15.456 18.612 1.00 54.03 183 GL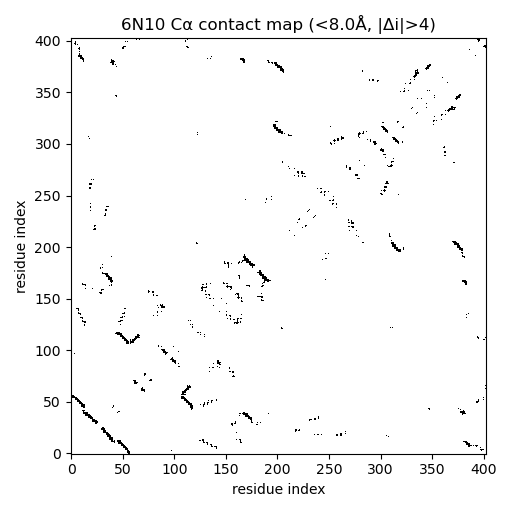Y A C 1
ATOM 2789 O O . GLY A 1 186 ? 42.036 15.255 19.102 1.00 56.54 183 GLY A O 1
ATOM 2793 N N . SER A 1 187 ? 44.191 15.844 19.350 1.00 63.62 184 SER A N 1
ATOM 2794 C CA . SER A 1 187 ? 44.110 15.795 20.814 1.00 59.38 184 SER A CA 1
ATOM 2795 C C . SER A 1 187 ? 43.060 16.747 21.380 1.00 56.21 184 SER A C 1
ATOM 2796 O O . SER A 1 187 ? 42.511 16.494 22.462 1.00 58.07 184 SER A O 1
ATOM 2804 N N . ASP A 1 188 ? 42.764 17.844 20.690 1.00 54.46 185 ASP A N 1
ATOM 2805 C CA . ASP A 1 188 ? 41.718 18.759 21.145 1.00 50.86 185 ASP A CA 1
ATOM 2806 C C . ASP A 1 188 ? 40.357 18.507 20.496 1.00 47.95 185 ASP A C 1
ATOM 2807 O O . ASP A 1 188 ? 39.417 19.268 20.744 1.00 51.80 185 ASP A O 1
ATOM 2816 N N . SER A 1 189 ? 40.219 17.481 19.667 1.00 50.13 186 SER A N 1
ATOM 2817 C CA . SER A 1 189 ? 38.895 17.137 19.157 1.00 48.12 186 SER A CA 1
ATOM 2818 C C . SER A 1 189 ? 38.208 16.225 20.169 1.00 43.62 186 SER A C 1
ATOM 2819 O O . SER A 1 189 ? 38.267 14.996 20.057 1.00 46.90 186 SER A O 1
ATOM 2827 N N . VAL A 1 190 ? 37.489 16.840 21.125 1.00 40.02 187 VAL A N 1
ATOM 2828 C CA . VAL A 1 190 ? 36.931 16.139 22.275 1.00 37.19 187 VAL A CA 1
ATOM 2829 C C . VAL A 1 190 ? 35.533 16.649 22.580 1.00 46.65 187 VAL A C 1
ATOM 2830 O O . VAL A 1 190 ? 35.143 17.739 22.185 1.00 52.32 187 VAL A O 1
ATOM 2843 N N . ALA A 1 191 ? 34.809 15.887 23.370 1.00 46.33 188 ALA A N 1
ATOM 2844 C CA . ALA A 1 191 ? 33.487 16.274 23.807 1.00 49.57 188 ALA A CA 1
ATOM 2845 C C . ALA A 1 191 ? 33.585 17.016 25.134 1.00 49.06 188 ALA A C 1
ATOM 2846 O O . ALA A 1 191 ? 34.533 16.830 25.883 1.00 48.43 188 ALA A O 1
ATOM 2853 N N . VAL A 1 192 ? 32.622 17.896 25.390 1.00 45.72 189 VAL A N 1
ATOM 2854 C CA . VAL A 1 192 ? 32.487 18.570 26.675 1.00 46.75 189 VAL A CA 1
ATOM 2855 C C . VAL A 1 192 ? 31.001 18.704 26.961 1.00 51.55 189 VAL A C 1
ATOM 2856 O O . VAL A 1 192 ? 30.186 18.900 26.052 1.00 47.66 189 VAL A O 1
ATOM 2869 N N . GLN A 1 193 ? 30.648 18.602 28.234 1.00 51.98 190 GLN A N 1
ATOM 2870 C CA . GLN A 1 193 ? 29.266 18.787 28.636 1.00 49.99 190 GLN A CA 1
ATOM 2871 C C . GLN A 1 193 ? 28.903 20.265 28.597 1.00 58.15 190 GLN A C 1
ATOM 2872 O O . GLN A 1 193 ? 29.697 21.120 28.993 1.00 56.81 190 GLN A O 1
ATOM 2886 N N . LEU A 1 194 ? 27.744 20.570 28.010 1.00 53.85 191 LEU A N 1
ATOM 2887 C CA . LEU A 1 194 ? 27.246 21.941 28.038 1.00 58.60 191 LEU A CA 1
ATOM 2888 C C . LEU A 1 194 ? 26.412 22.176 29.293 1.00 52.56 191 LEU A C 1
ATOM 2889 O O . LEU A 1 194 ? 26.589 23.189 29.967 1.00 53.39 191 LEU A O 1
ATOM 2905 N N . VAL A 1 195 ? 25.479 21.267 29.579 1.00 49.82 192 VAL A N 1
ATOM 2906 C CA . VAL A 1 195 ? 24.647 21.288 30.777 1.00 58.31 192 VAL A CA 1
ATOM 2907 C C . VAL A 1 195 ? 24.318 19.833 31.086 1.00 62.48 192 VAL A C 1
ATOM 2908 O O . VAL A 1 195 ? 24.364 18.967 30.203 1.00 57.69 192 VAL A O 1
ATOM 2921 N N . ASP A 1 196 ? 23.946 19.555 32.335 1.00 61.57 193 ASP A N 1
ATOM 2922 C CA . ASP A 1 196 ? 23.648 18.169 32.687 1.00 63.17 193 ASP A CA 1
ATOM 2923 C C . ASP A 1 196 ? 22.196 17.835 32.350 1.00 52.92 193 ASP A C 1
ATOM 2924 O O . ASP A 1 196 ? 21.461 18.648 31.788 1.00 60.06 193 ASP A O 1
ATOM 2933 N N . ASP A 1 197 ? 21.784 16.609 32.665 1.00 57.14 194 ASP A N 1
ATOM 2934 C CA . ASP A 1 197 ? 20.462 16.138 32.251 1.00 72.87 194 ASP A CA 1
ATOM 2935 C C . ASP A 1 197 ? 19.327 16.742 33.068 1.00 75.10 194 ASP A C 1
ATOM 2936 O O . ASP A 1 197 ? 18.157 16.472 32.774 1.00 71.82 194 ASP A O 1
ATOM 2945 N N . LYS A 1 198 ? 19.642 17.501 34.110 1.00 73.88 195 LYS A N 1
ATOM 2946 C CA . LYS A 1 198 ? 18.619 18.132 34.930 1.00 82.12 195 LYS A CA 1
ATOM 2947 C C . LYS A 1 198 ? 18.298 19.552 34.502 1.00 77.90 195 LYS A C 1
ATOM 2948 O O . LYS A 1 198 ? 17.137 19.949 34.598 1.00 77.17 195 LYS A O 1
ATOM 2967 N N . HIS A 1 199 ? 19.275 20.271 33.943 1.00 71.59 196 HIS A N 1
ATOM 2968 C CA . HIS A 1 199 ? 19.072 21.631 33.466 1.00 77.46 196 HIS A CA 1
ATOM 2969 C C . HIS A 1 199 ? 17.787 21.811 32.669 1.00 74.05 196 HIS A C 1
ATOM 2970 O O . HIS A 1 199 ? 17.056 22.778 32.891 1.00 68.31 196 HIS A O 1
ATOM 2983 N N . TRP A 1 200 ? 17.499 20.887 31.745 1.00 65.80 197 TRP A N 1
ATOM 2984 C CA . TRP A 1 200 ? 16.290 20.923 30.930 1.00 69.06 197 TRP A CA 1
ATOM 2985 C C . TRP A 1 200 ? 15.532 19.610 31.087 1.00 76.52 197 TRP A C 1
ATOM 2986 O O . TRP A 1 200 ? 15.318 18.897 30.103 1.00 75.69 197 TRP A O 1
ATOM 3007 N N . ASP A 1 201 ? 15.119 19.267 32.307 1.00 79.57 198 ASP A N 1
ATOM 3008 C CA . ASP A 1 201 ? 14.498 17.969 32.540 1.00 77.20 198 ASP A CA 1
ATOM 3009 C C . ASP A 1 201 ? 13.077 17.880 31.999 1.00 77.36 198 ASP A C 1
ATOM 3010 O O . ASP A 1 201 ? 12.528 16.769 31.928 1.00 73.55 198 ASP A O 1
ATOM 3019 N N . ASP A 1 202 ? 12.477 19.004 31.581 1.00 82.12 199 ASP A N 1
ATOM 3020 C CA . ASP A 1 202 ? 11.104 18.937 31.068 1.00 83.93 199 ASP A CA 1
ATOM 3021 C C . ASP A 1 202 ? 11.011 18.230 29.711 1.00 73.57 199 ASP A C 1
ATOM 3022 O O . ASP A 1 202 ? 9.919 17.777 29.331 1.00 64.38 199 ASP A O 1
ATOM 3031 N N . LEU A 1 203 ? 12.095 18.227 28.916 1.00 72.96 200 LEU A N 1
ATOM 3032 C CA . LEU A 1 203 ? 11.996 17.716 27.555 1.00 62.74 200 LEU A CA 1
ATOM 3033 C C . LEU A 1 203 ? 11.613 16.246 27.606 1.00 53.36 200 LEU A C 1
ATOM 3034 O O . LEU A 1 203 ? 12.113 15.487 28.434 1.00 56.93 200 LEU A O 1
ATOM 3050 N N . VAL A 1 204 ? 10.684 15.855 26.748 1.00 59.44 201 VAL A N 1
ATOM 3051 C CA . VAL A 1 204 ? 10.352 14.455 26.533 1.00 52.94 201 VAL A CA 1
ATOM 3052 C C . VAL A 1 204 ? 10.683 14.165 25.084 1.00 62.72 201 VAL A C 1
ATOM 3053 O O . VAL A 1 204 ? 10.471 15.027 24.221 1.00 60.39 201 VAL A O 1
ATOM 3066 N N . ILE A 1 205 ? 11.214 12.966 24.823 1.00 55.84 202 ILE A N 1
ATOM 3067 C CA . ILE A 1 205 ? 11.644 12.543 23.504 1.00 45.65 202 ILE A CA 1
ATOM 3068 C C . ILE A 1 205 ? 10.789 11.375 23.068 1.00 53.83 202 ILE A C 1
ATOM 3069 O O . ILE A 1 205 ? 10.470 10.487 23.866 1.00 67.53 202 ILE A O 1
ATOM 3085 N N . ILE A 1 206 ? 10.407 11.377 21.800 1.00 50.46 203 ILE A N 1
ATOM 3086 C CA . ILE A 1 206 ? 9.628 10.289 21.240 1.00 50.49 203 ILE A CA 1
ATOM 3087 C C . ILE A 1 206 ? 10.268 9.892 19.925 1.00 56.23 203 ILE A C 1
ATOM 3088 O O . ILE A 1 206 ? 10.327 10.703 19.000 1.00 58.68 203 ILE A O 1
ATOM 3104 N N . ILE A 1 207 ? 10.708 8.648 19.826 1.00 53.55 204 ILE A N 1
ATOM 3105 C CA . ILE A 1 207 ? 11.314 8.126 18.614 1.00 51.39 204 ILE A CA 1
ATOM 3106 C C . ILE A 1 207 ? 10.281 7.290 17.890 1.00 53.12 204 ILE A C 1
ATOM 3107 O O . ILE A 1 207 ? 9.739 6.342 18.457 1.00 63.55 204 ILE A O 1
ATOM 3123 N N . ALA A 1 208 ? 10.025 7.604 16.633 1.00 55.73 205 ALA A N 1
ATOM 3124 C CA . ALA A 1 208 ? 9.221 6.738 15.779 1.00 58.34 205 ALA A CA 1
ATOM 3125 C C . ALA A 1 208 ? 10.197 5.865 15.008 1.00 60.85 205 ALA A C 1
ATOM 3126 O O . ALA A 1 208 ? 10.945 6.359 14.158 1.00 60.80 205 ALA A O 1
ATOM 3133 N N . VAL A 1 209 ? 10.218 4.578 15.317 1.00 58.49 206 VAL A N 1
ATOM 3134 C CA . VAL A 1 209 ? 10.977 3.607 14.543 1.00 62.20 206 VAL A CA 1
ATOM 3135 C C . VAL A 1 209 ? 10.135 3.256 13.328 1.00 62.80 206 VAL A C 1
ATOM 3136 O O . VAL A 1 209 ? 9.103 2.599 13.453 1.00 68.93 206 VAL A O 1
ATOM 3149 N N . VAL A 1 210 ? 10.558 3.718 12.166 1.00 65.23 207 VAL A N 1
ATOM 3150 C CA . VAL A 1 210 ? 9.757 3.665 10.954 1.00 64.05 207 VAL A CA 1
ATOM 3151 C C . VAL A 1 210 ? 10.010 2.363 10.216 1.00 75.80 207 VAL A C 1
ATOM 3152 O O . VAL A 1 210 ? 11.159 1.913 10.102 1.00 76.73 207 VAL A O 1
ATOM 3165 N N . SER A 1 211 ? 8.934 1.782 9.674 1.00 80.88 208 SER A N 1
ATOM 3166 C CA . SER A 1 211 ? 9.065 0.607 8.821 1.00 93.01 208 SER A CA 1
ATOM 3167 C C . SER A 1 211 ? 9.828 0.987 7.569 1.00 99.28 208 SER A C 1
ATOM 3168 O O . SER A 1 211 ? 9.485 1.965 6.898 1.00 95.60 208 SER A O 1
ATOM 3176 N N . SER A 1 212 ? 10.862 0.219 7.252 1.00 107.56 209 SER A N 1
ATOM 3177 C CA . SER A 1 212 ? 11.490 0.343 5.948 1.00 108.07 209 SER A CA 1
ATOM 3178 C C . SER A 1 212 ? 12.420 -0.830 5.772 1.00 125.48 209 SER A C 1
ATOM 3179 O O . SER A 1 212 ? 13.104 -1.225 6.723 1.00 131.72 209 SER A O 1
ATOM 3187 N N . ARG A 1 213 ? 12.412 -1.407 4.572 1.00 136.74 210 ARG A N 1
ATOM 3188 C CA . ARG A 1 213 ? 13.308 -2.504 4.265 1.00 155.97 210 ARG A CA 1
ATOM 3189 C C . ARG A 1 213 ? 14.478 -2.058 3.409 1.00 142.20 210 ARG A C 1
ATOM 3190 O O . ARG A 1 213 ? 15.526 -2.720 3.424 1.00 163.40 210 ARG A O 1
ATOM 3211 N N . GLN A 1 214 ? 14.321 -0.931 2.698 1.00 134.42 211 GLN A N 1
ATOM 3212 C CA . GLN A 1 214 ? 15.450 -0.181 2.155 1.00 123.27 211 GLN A CA 1
ATOM 3213 C C . GLN A 1 214 ? 16.641 -0.311 3.097 1.00 115.18 211 GLN A C 1
ATOM 3214 O O . GLN A 1 214 ? 16.531 0.079 4.259 1.00 129.76 211 GLN A O 1
ATOM 3228 N N . LYS A 1 215 ? 17.776 -0.851 2.655 1.00 112.50 212 LYS A N 1
ATOM 3229 C CA . LYS A 1 215 ? 18.959 -0.798 3.513 1.00 115.73 212 LYS A CA 1
ATOM 3230 C C . LYS A 1 215 ? 19.673 0.542 3.289 1.00 102.69 212 LYS A C 1
ATOM 3231 O O . LYS A 1 215 ? 19.816 1.015 2.165 1.00 92.16 212 LYS A O 1
ATOM 3250 N N . GLU A 1 216 ? 20.036 1.192 4.380 1.00 102.31 213 GLU A N 1
ATOM 3251 C CA . GLU A 1 216 ? 20.546 2.555 4.339 1.00 89.44 213 GLU A CA 1
ATOM 3252 C C . GLU A 1 216 ? 22.061 2.553 4.171 1.00 74.44 213 GLU A C 1
ATOM 3253 O O . GLU A 1 216 ? 22.774 1.805 4.848 1.00 69.33 213 GLU A O 1
ATOM 3265 N N . THR A 1 217 ? 22.539 3.372 3.250 1.00 60.81 214 THR A N 1
ATOM 3266 C CA . THR A 1 217 ? 23.946 3.697 3.193 1.00 56.45 214 THR A CA 1
ATOM 3267 C C . THR A 1 217 ? 24.466 4.040 4.577 1.00 56.15 214 THR A C 1
ATOM 3268 O O . THR A 1 217 ? 23.851 4.813 5.315 1.00 52.64 214 THR A O 1
ATOM 3279 N N . SER A 1 218 ? 25.619 3.496 4.917 1.00 50.31 215 SER A N 1
ATOM 3280 C CA . SER A 1 218 ? 26.155 3.733 6.248 1.00 45.89 215 SER A CA 1
ATOM 3281 C C . SER A 1 218 ? 26.579 5.188 6.433 1.00 42.61 215 SER A C 1
ATOM 3282 O O . SER A 1 218 ? 26.926 5.900 5.487 1.00 40.79 215 SER A O 1
ATOM 3290 N N . SER A 1 219 ? 26.589 5.625 7.673 1.00 40.29 216 SER A N 1
ATOM 3291 C CA . SER A 1 219 ? 26.944 7.002 7.937 1.00 45.14 216 SER A CA 1
ATOM 3292 C C . SER A 1 219 ? 28.383 7.263 7.483 1.00 46.76 216 SER A C 1
ATOM 3293 O O . SER A 1 219 ? 28.667 8.296 6.866 1.00 43.45 216 SER A O 1
ATOM 3301 N N . THR A 1 220 ? 29.274 6.293 7.685 1.00 43.95 217 THR A N 1
ATOM 3302 C CA . THR A 1 220 ? 30.695 6.476 7.398 1.00 43.19 217 THR A CA 1
ATOM 3303 C C . THR A 1 220 ? 30.951 6.633 5.918 1.00 43.65 217 THR A C 1
ATOM 3304 O O . THR A 1 220 ? 31.707 7.518 5.491 1.00 41.14 217 THR A O 1
ATOM 3315 N N . SER A 1 221 ? 30.327 5.779 5.123 1.00 40.12 218 SER A N 1
ATOM 3316 C CA . SER A 1 221 ? 30.499 5.842 3.675 1.00 50.56 218 SER A CA 1
ATOM 3317 C C . SER A 1 221 ? 29.774 7.035 3.106 1.00 45.91 218 SER A C 1
ATOM 3318 O O . SER A 1 221 ? 30.294 7.717 2.217 1.00 43.64 218 SER A O 1
ATOM 3326 N N . GLY A 1 222 ? 28.541 7.228 3.559 1.00 39.01 219 GLY A N 1
ATOM 3327 C CA . GLY A 1 222 ? 27.729 8.320 3.093 1.00 42.75 219 GLY A CA 1
ATOM 3328 C C . GLY A 1 222 ? 28.392 9.656 3.283 1.00 38.47 219 GLY A C 1
ATOM 3329 O O . GLY A 1 222 ? 28.441 10.454 2.355 1.00 40.99 219 GLY A O 1
ATOM 3333 N N . MET A 1 223 ? 28.968 9.893 4.455 1.00 38.58 220 MET A N 1
ATOM 3334 C CA . MET A 1 223 ? 29.500 11.216 4.701 1.00 42.63 220 MET A CA 1
ATOM 3335 C C . MET A 1 223 ? 30.799 11.397 3.941 1.00 44.10 220 MET A C 1
ATOM 3336 O O . MET A 1 223 ? 31.123 12.519 3.525 1.00 41.18 220 MET A O 1
ATOM 3350 N N . ARG A 1 224 ? 31.497 10.294 3.683 1.00 41.02 221 ARG A N 1
ATOM 3351 C CA . ARG A 1 224 ? 32.650 10.325 2.793 1.00 41.21 221 ARG A CA 1
ATOM 3352 C C . ARG A 1 224 ? 32.232 10.699 1.376 1.00 41.63 221 ARG A C 1
ATOM 3353 O O . ARG A 1 224 ? 32.834 11.565 0.733 1.00 42.84 221 ARG A O 1
ATOM 3374 N N . GLU A 1 225 ? 31.216 10.036 0.866 1.00 40.45 222 GLU A N 1
ATOM 3375 C CA . GLU A 1 225 ? 30.693 10.403 -0.435 1.00 44.00 222 GLU A CA 1
ATOM 3376 C C . GLU A 1 225 ? 30.325 11.886 -0.500 1.00 45.45 222 GLU A C 1
ATOM 3377 O O . GLU A 1 225 ? 30.617 12.546 -1.503 1.00 44.96 222 GLU A O 1
ATOM 3389 N N . SER A 1 226 ? 29.708 12.435 0.564 1.00 40.15 223 SER A N 1
ATOM 3390 C CA . SER A 1 226 ? 29.300 13.838 0.533 1.00 39.52 223 SER A CA 1
ATOM 3391 C C . SER A 1 226 ? 30.501 14.750 0.523 1.00 36.70 223 SER A C 1
ATOM 3392 O O . SER A 1 226 ? 30.496 15.770 -0.160 1.00 38.97 223 SER A O 1
ATOM 3400 N N . VAL A 1 227 ? 31.485 14.480 1.367 1.00 35.42 224 VAL A N 1
ATOM 3401 C CA . VAL A 1 227 ? 32.708 15.261 1.319 1.00 37.49 224 VAL A CA 1
ATOM 3402 C C . VAL A 1 227 ? 33.307 15.246 -0.086 1.00 42.78 224 VAL A C 1
ATOM 3403 O O . VAL A 1 227 ? 33.886 16.244 -0.541 1.00 42.80 224 VAL A O 1
ATOM 3416 N N . GLU A 1 228 ? 33.148 14.139 -0.804 1.00 43.22 225 GLU A N 1
ATOM 3417 C CA . GLU A 1 228 ? 33.783 14.001 -2.101 1.00 46.47 225 GLU A CA 1
ATOM 3418 C C . GLU A 1 228 ? 32.971 14.624 -3.235 1.00 51.80 225 GLU A C 1
ATOM 3419 O O . GLU A 1 228 ? 33.544 15.029 -4.251 1.00 54.19 225 GLU A O 1
ATOM 3431 N N . THR A 1 229 ? 31.652 14.655 -3.123 1.00 46.09 226 THR A N 1
ATOM 3432 C CA . THR A 1 229 ? 30.834 15.084 -4.235 1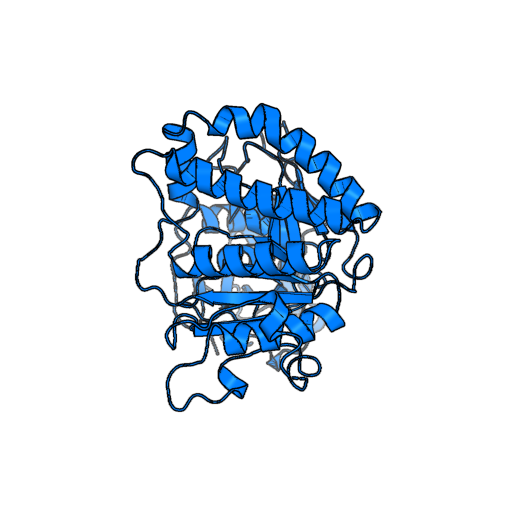.00 43.25 226 THR A CA 1
ATOM 3433 C C . THR A 1 229 ? 29.846 16.209 -3.959 1.00 48.64 226 THR A C 1
ATOM 3434 O O . THR A 1 229 ? 29.299 16.743 -4.923 1.00 49.99 226 THR A O 1
ATOM 3445 N N . SER A 1 230 ? 29.541 16.559 -2.718 1.00 49.33 227 SER A N 1
ATOM 3446 C CA . SER A 1 230 ? 28.499 17.548 -2.495 1.00 40.26 227 SER A CA 1
ATOM 3447 C C . SER A 1 230 ? 29.100 18.935 -2.526 1.00 42.97 227 SER A C 1
ATOM 3448 O O . SER A 1 230 ? 29.883 19.260 -1.637 1.00 37.06 227 SER A O 1
ATOM 3456 N N . LEU A 1 231 ? 28.694 19.783 -3.502 1.00 44.30 228 LEU A N 1
ATOM 3457 C CA . LEU A 1 231 ? 29.252 21.141 -3.532 1.00 46.17 228 LEU A CA 1
ATOM 3458 C C . LEU A 1 231 ? 28.657 22.069 -2.469 1.00 47.75 228 LEU A C 1
ATOM 3459 O O . LEU A 1 231 ? 29.144 23.201 -2.332 1.00 51.66 228 LEU A O 1
ATOM 3475 N N . LEU A 1 232 ? 27.610 21.648 -1.716 1.00 47.77 229 LEU A N 1
ATOM 3476 C CA . LEU A 1 232 ? 27.053 22.526 -0.680 1.00 38.56 229 LEU A CA 1
ATOM 3477 C C . LEU A 1 232 ? 27.653 22.288 0.709 1.00 41.50 229 LEU A C 1
ATOM 3478 O O . LEU A 1 232 ? 27.692 23.233 1.540 1.00 40.76 229 LEU A O 1
ATOM 3494 N N . LEU A 1 233 ? 28.290 21.125 0.917 1.00 37.53 230 LEU A N 1
ATOM 3495 C CA . LEU A 1 233 ? 28.744 20.731 2.260 1.00 39.47 230 LEU A CA 1
ATOM 3496 C C . LEU A 1 233 ? 29.777 21.704 2.809 1.00 43.39 230 LEU A C 1
ATOM 3497 O O . LEU A 1 233 ? 29.717 22.118 3.977 1.00 44.99 230 LEU A O 1
ATOM 3513 N N . GLN A 1 234 ? 30.730 22.093 1.978 1.00 43.51 231 GLN A N 1
ATOM 3514 C CA . GLN A 1 234 ? 31.771 22.986 2.470 1.00 49.22 231 GLN A CA 1
ATOM 3515 C C . GLN A 1 234 ? 31.177 24.285 2.984 1.00 46.56 231 GLN A C 1
ATOM 3516 O O . GLN A 1 234 ? 31.598 24.804 4.013 1.00 48.95 231 GLN A O 1
ATOM 3530 N N . HIS A 1 235 ? 30.185 24.817 2.294 1.00 44.29 232 HIS A N 1
ATOM 3531 C CA . HIS A 1 235 ? 29.553 26.043 2.738 1.00 40.86 232 HIS A CA 1
ATOM 3532 C C . HIS A 1 235 ? 28.764 25.809 4.021 1.00 41.58 232 HIS A C 1
ATOM 3533 O O . HIS A 1 235 ? 28.819 26.611 4.960 1.00 45.23 232 HIS A O 1
ATOM 3546 N N . ARG A 1 236 ? 28.092 24.675 4.125 1.00 44.46 233 ARG A N 1
ATOM 3547 C CA . ARG A 1 236 ? 27.491 24.347 5.409 1.00 38.62 233 ARG A CA 1
ATOM 3548 C C . ARG A 1 236 ? 28.532 24.397 6.517 1.00 41.10 233 ARG A C 1
ATOM 3549 O O . ARG A 1 236 ? 28.327 25.038 7.556 1.00 39.36 233 ARG A O 1
ATOM 3570 N N . ALA A 1 237 ? 29.656 23.726 6.305 1.00 41.35 234 ALA A N 1
ATOM 3571 C CA . ALA A 1 237 ? 30.608 23.514 7.394 1.00 51.39 234 ALA A CA 1
ATOM 3572 C C . ALA A 1 237 ? 31.285 24.810 7.814 1.00 51.62 234 ALA A C 1
ATOM 3573 O O . ALA A 1 237 ? 31.531 25.022 9.003 1.00 55.56 234 ALA A O 1
ATOM 3580 N N . LYS A 1 238 ? 31.702 25.624 6.859 1.00 49.13 235 LYS A N 1
ATOM 3581 C CA . LYS A 1 238 ? 32.400 26.866 7.177 1.00 55.07 235 LYS A CA 1
ATOM 3582 C C . LYS A 1 238 ? 31.466 28.015 7.546 1.00 49.35 235 LYS A C 1
ATOM 3583 O O . LYS A 1 238 ? 31.819 28.792 8.445 1.00 53.73 235 LYS A O 1
ATOM 3602 N N . GLU A 1 239 ? 30.255 28.095 6.962 1.00 43.88 236 GLU A N 1
ATOM 3603 C CA . GLU A 1 239 ? 29.455 29.295 7.119 1.00 45.36 236 GLU A CA 1
ATOM 3604 C C . GLU A 1 239 ? 28.140 29.119 7.822 1.00 45.77 236 GLU A C 1
ATOM 3605 O O . GLU A 1 239 ? 27.597 30.122 8.273 1.00 62.43 236 GLU A O 1
ATOM 3617 N N . VAL A 1 240 ? 27.592 27.915 7.910 1.00 43.98 237 VAL A N 1
ATOM 3618 C CA . VAL A 1 240 ? 26.304 27.716 8.562 1.00 42.88 237 VAL A CA 1
ATOM 3619 C C . VAL A 1 240 ? 26.486 27.220 9.987 1.00 47.41 237 VAL A C 1
ATOM 3620 O O . VAL A 1 240 ? 25.978 27.821 10.932 1.00 48.24 237 VAL A O 1
ATOM 3633 N N . VAL A 1 241 ? 27.279 26.172 10.171 1.00 42.84 238 VAL A N 1
ATOM 3634 C CA . VAL A 1 241 ? 27.242 25.431 11.426 1.00 45.74 238 VAL A CA 1
ATOM 3635 C C . VAL A 1 241 ? 27.912 26.192 12.572 1.00 41.85 238 VAL A C 1
ATOM 3636 O O . VAL A 1 241 ? 27.401 26.142 13.708 1.00 45.97 238 VAL A O 1
ATOM 3649 N N . PRO A 1 242 ? 29.060 26.849 12.362 1.00 37.48 239 PRO A N 1
ATOM 3650 C CA . PRO A 1 242 ? 29.666 27.607 13.483 1.00 44.98 239 PRO A CA 1
ATOM 3651 C C . PRO A 1 242 ? 28.679 28.550 14.147 1.00 54.02 239 PRO A C 1
ATOM 3652 O O . PRO A 1 242 ? 28.599 28.580 15.383 1.00 53.20 239 PRO A O 1
ATOM 3663 N N . VAL A 1 243 ? 27.834 29.222 13.357 1.00 52.33 240 VAL A N 1
ATOM 3664 C CA . VAL A 1 243 ? 26.839 30.120 13.926 1.00 49.05 240 VAL A CA 1
ATOM 3665 C C . VAL A 1 243 ? 25.754 29.341 14.630 1.00 46.80 240 VAL A C 1
ATOM 3666 O O . VAL A 1 243 ? 25.304 29.741 15.705 1.00 49.42 240 VAL A O 1
ATOM 3679 N N . ARG A 1 244 ? 25.245 28.281 14.001 1.00 42.07 241 ARG A N 1
ATOM 3680 C CA . ARG A 1 244 ? 24.239 27.444 14.650 1.00 49.73 241 ARG A CA 1
ATOM 3681 C C . ARG A 1 244 ? 24.747 26.830 15.964 1.00 43.90 241 ARG A C 1
ATOM 3682 O O . ARG A 1 244 ? 23.974 26.641 16.900 1.00 44.02 241 ARG A O 1
ATOM 3703 N N . ILE A 1 245 ? 26.027 26.493 16.043 1.00 44.82 242 ILE A N 1
ATOM 3704 C CA . ILE A 1 245 ? 26.580 25.984 17.298 1.00 45.89 242 ILE A CA 1
ATOM 3705 C C . ILE A 1 245 ? 26.396 27.012 18.413 1.00 48.00 242 ILE A C 1
ATOM 3706 O O . ILE A 1 245 ? 25.895 26.686 19.497 1.00 44.95 242 ILE A O 1
ATOM 3722 N N . LEU A 1 246 ? 26.777 28.278 18.152 1.00 49.17 243 LEU A N 1
ATOM 3723 C CA . LEU A 1 246 ? 26.622 29.337 19.152 1.00 46.99 243 LEU A CA 1
ATOM 3724 C C . LEU A 1 246 ? 25.163 29.598 19.484 1.00 42.33 243 LEU A C 1
ATOM 3725 O O . LEU A 1 246 ? 24.817 29.752 20.656 1.00 53.07 243 LEU A O 1
ATOM 3741 N N . GLN A 1 247 ? 24.263 29.551 18.516 1.00 49.40 244 GLN A N 1
ATOM 3742 C CA . GLN A 1 247 ? 22.873 29.805 18.896 1.00 47.48 244 GLN A CA 1
ATOM 3743 C C . GLN A 1 247 ? 22.329 28.662 19.728 1.00 51.92 244 GLN A C 1
ATOM 3744 O O . GLN A 1 247 ? 21.495 28.863 20.619 1.00 47.25 244 GLN A O 1
ATOM 3758 N N . MET A 1 248 ? 22.734 27.435 19.400 1.00 53.47 245 MET A N 1
ATOM 3759 C CA . MET A 1 248 ? 22.206 26.284 20.112 1.00 51.06 245 MET A CA 1
ATOM 3760 C C . MET A 1 248 ? 22.761 26.229 21.530 1.00 46.92 245 MET A C 1
ATOM 3761 O O . MET A 1 248 ? 22.028 25.916 22.461 1.00 46.80 245 MET A O 1
ATOM 3775 N N . GLU A 1 249 ? 24.030 26.564 21.723 1.00 45.67 246 GLU A N 1
ATOM 3776 C CA . GLU A 1 249 ? 24.532 26.773 23.081 1.00 55.05 246 GLU A CA 1
ATOM 3777 C C . GLU A 1 249 ? 23.604 27.718 23.866 1.00 57.93 246 GLU A C 1
ATOM 3778 O O . GLU A 1 249 ? 22.977 27.309 24.847 1.00 56.36 246 GLU A O 1
ATOM 3790 N N . GLU A 1 250 ? 23.408 28.953 23.381 1.00 58.56 247 GLU A N 1
ATOM 3791 C CA . GLU A 1 250 ? 22.530 29.893 24.081 1.00 49.36 247 GLU A CA 1
ATOM 3792 C C . GLU A 1 250 ? 21.134 29.334 24.280 1.00 53.76 247 GLU A C 1
ATOM 3793 O O . GLU A 1 250 ? 20.534 29.503 25.349 1.00 57.19 247 GLU A O 1
ATOM 3805 N N . ALA A 1 251 ? 20.579 28.688 23.271 1.00 52.64 248 ALA A N 1
ATOM 3806 C CA . ALA A 1 251 ? 19.222 28.189 23.434 1.00 53.33 248 ALA A CA 1
ATOM 3807 C C . ALA A 1 251 ? 19.149 27.148 24.535 1.00 57.14 248 ALA A C 1
ATOM 3808 O O . ALA A 1 251 ? 18.094 26.992 25.159 1.00 60.15 248 ALA A O 1
ATOM 3815 N N . ILE A 1 252 ? 20.227 26.377 24.736 1.00 56.86 249 ILE A N 1
ATOM 3816 C CA . ILE A 1 252 ? 20.224 25.321 25.739 1.00 56.37 249 ILE A CA 1
ATOM 3817 C C . ILE A 1 252 ? 20.390 25.935 27.114 1.00 54.56 249 ILE A C 1
ATOM 3818 O O . ILE A 1 252 ? 19.655 25.608 28.046 1.00 59.09 249 ILE A O 1
ATOM 3834 N N . LYS A 1 253 ? 21.359 26.843 27.233 1.00 51.28 250 LYS A N 1
ATOM 3835 C CA . LYS A 1 253 ? 21.565 27.613 28.442 1.00 60.30 250 LYS A CA 1
ATOM 3836 C C . LYS A 1 253 ? 20.261 28.198 28.979 1.00 64.12 250 LYS A C 1
ATOM 3837 O O . LYS A 1 253 ? 19.940 28.015 30.151 1.00 68.62 250 LYS A O 1
ATOM 3856 N N . ASN A 1 254 ? 19.484 28.881 28.138 1.00 55.29 251 ASN A N 1
ATOM 3857 C CA . ASN A 1 254 ? 18.290 29.590 28.578 1.00 55.80 251 ASN A CA 1
ATOM 3858 C C . ASN A 1 254 ? 16.989 28.851 28.289 1.00 62.54 251 ASN A C 1
ATOM 3859 O O . ASN A 1 254 ? 15.919 29.464 28.366 1.00 60.95 251 ASN A O 1
ATOM 3870 N N . ARG A 1 255 ? 17.048 27.568 27.959 1.00 60.59 252 ARG A N 1
ATOM 3871 C CA . ARG A 1 255 ? 15.864 26.780 27.615 1.00 62.28 252 ARG A CA 1
ATOM 3872 C C . ARG A 1 255 ? 14.889 27.544 26.724 1.00 60.37 252 ARG A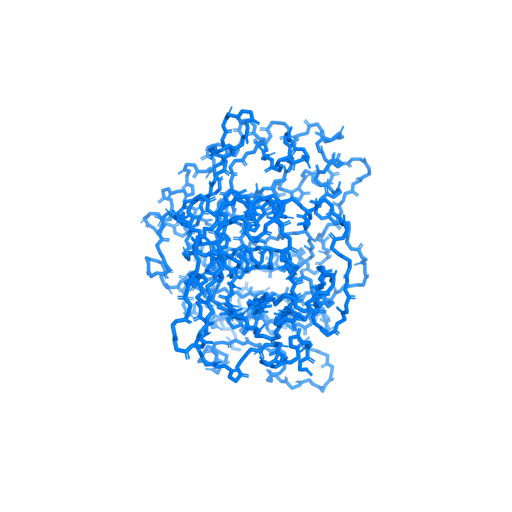 C 1
ATOM 3873 O O . ARG A 1 255 ? 13.671 27.493 26.895 1.00 63.92 252 ARG A O 1
ATOM 3894 N N . ASP A 1 256 ? 15.433 28.207 25.714 1.00 60.10 253 ASP A N 1
ATOM 3895 C CA . ASP A 1 256 ? 14.608 28.778 24.653 1.00 51.22 253 ASP A CA 1
ATOM 3896 C C . ASP A 1 256 ? 14.176 27.660 23.712 1.00 53.03 253 ASP A C 1
ATOM 3897 O O . ASP A 1 256 ? 14.854 27.333 22.747 1.00 56.35 253 ASP A O 1
ATOM 3906 N N . PHE A 1 257 ? 12.997 27.105 23.939 1.00 51.86 254 PHE A N 1
ATOM 3907 C CA . PHE A 1 257 ? 12.564 26.000 23.098 1.00 55.74 254 PHE A CA 1
ATOM 3908 C C . PHE A 1 257 ? 12.217 26.410 21.679 1.00 60.49 254 PHE A C 1
ATOM 3909 O O . PHE A 1 257 ? 12.174 25.552 20.785 1.00 54.74 254 PHE A O 1
ATOM 3926 N N . THR A 1 258 ? 11.896 27.678 21.455 1.00 66.63 255 THR A N 1
ATOM 3927 C CA . THR A 1 258 ? 11.545 28.126 20.113 1.00 62.29 255 THR A CA 1
ATOM 3928 C C . THR A 1 258 ? 12.801 28.266 19.266 1.00 56.82 255 THR A C 1
ATOM 3929 O O . THR A 1 258 ? 12.856 27.798 18.121 1.00 54.88 255 THR A O 1
ATOM 3940 N N . SER A 1 259 ? 13.827 28.892 19.812 1.00 55.19 256 SER A N 1
ATOM 3941 C CA . SER A 1 259 ? 15.099 28.905 19.104 1.00 52.93 256 SER A CA 1
ATOM 3942 C C . SER A 1 259 ? 15.639 27.481 18.936 1.00 56.86 256 SER A C 1
ATOM 3943 O O . SER A 1 259 ? 16.145 27.105 17.870 1.00 56.38 256 SER A O 1
ATOM 3951 N N . PHE A 1 260 ? 15.481 26.659 19.955 1.00 50.87 257 PHE A N 1
ATOM 3952 C CA . PHE A 1 260 ? 15.953 25.293 19.876 1.00 55.18 257 PHE A CA 1
ATOM 3953 C C . PHE A 1 260 ? 15.233 24.546 18.791 1.00 52.09 257 PHE A C 1
ATOM 3954 O O . PHE A 1 260 ? 15.844 23.750 18.092 1.00 49.54 257 PHE A O 1
ATOM 3971 N N . THR A 1 261 ? 13.946 24.826 18.604 1.00 51.97 258 THR A N 1
ATOM 3972 C CA . THR A 1 261 ? 13.201 24.123 17.579 1.00 51.38 258 THR A CA 1
ATOM 3973 C C . THR A 1 261 ? 13.602 24.571 16.184 1.00 55.37 258 THR A C 1
ATOM 3974 O O . THR A 1 261 ? 13.714 23.731 15.288 1.00 52.10 258 THR A O 1
ATOM 3985 N N . LYS A 1 262 ? 13.772 25.883 15.971 1.00 53.27 259 LYS A N 1
ATOM 3986 C CA . LYS A 1 262 ? 14.216 26.383 14.672 1.00 53.68 259 LYS A CA 1
ATOM 3987 C C . LYS A 1 262 ? 15.537 25.714 14.275 1.00 51.53 259 LYS A C 1
ATOM 3988 O O . LYS A 1 262 ? 15.678 25.184 13.170 1.00 48.40 259 LYS A O 1
ATOM 4007 N N . LEU A 1 263 ? 16.492 25.680 15.197 1.00 47.76 260 LEU A N 1
ATOM 4008 C CA . LEU A 1 263 ? 17.810 25.128 14.911 1.00 52.75 260 LEU A CA 1
ATOM 4009 C C . LEU A 1 263 ? 17.771 23.621 14.658 1.00 47.55 260 LEU A C 1
ATOM 4010 O O . LEU A 1 263 ? 18.388 23.122 13.714 1.00 48.80 260 LEU A O 1
ATOM 4026 N N . THR A 1 264 ? 17.076 22.880 15.494 1.00 45.87 261 THR A N 1
ATOM 4027 C CA . THR A 1 264 ? 17.080 21.433 15.356 1.00 48.70 261 THR A CA 1
ATOM 4028 C C . THR A 1 264 ? 16.454 21.008 14.036 1.00 47.37 261 THR A C 1
ATOM 4029 O O . THR A 1 264 ? 17.036 20.210 13.298 1.00 43.95 261 THR A O 1
ATOM 4040 N N . CYS A 1 265 ? 15.256 21.502 13.735 1.00 43.13 262 CYS A N 1
ATOM 4041 C CA . CYS A 1 265 ? 14.614 21.125 12.489 1.00 44.65 262 CYS A CA 1
ATOM 4042 C C . CYS A 1 265 ? 15.476 21.545 11.302 1.00 50.29 262 CYS A C 1
ATOM 4043 O O . CYS A 1 265 ? 15.659 20.786 10.340 1.00 48.17 262 CYS A O 1
ATOM 4051 N N . SER A 1 266 ? 15.976 22.764 11.321 1.00 43.53 263 SER A N 1
ATOM 4052 C CA . SER A 1 266 ? 16.644 23.222 10.128 1.00 41.62 263 SER A CA 1
ATOM 4053 C C . SER A 1 266 ? 17.992 22.537 9.982 1.00 43.14 263 SER A C 1
ATOM 4054 O O . SER A 1 266 ? 18.473 22.366 8.865 1.00 44.10 263 SER A O 1
ATOM 4062 N N . ASP A 1 267 ? 18.622 22.105 11.060 1.00 41.53 264 ASP A N 1
ATOM 4063 C CA . ASP A 1 267 ? 19.927 21.502 10.834 1.00 40.87 264 ASP A CA 1
ATOM 4064 C C . ASP A 1 267 ? 19.774 20.059 10.361 1.00 39.20 264 ASP A C 1
ATOM 4065 O O . ASP A 1 267 ? 20.582 19.579 9.567 1.00 44.30 264 ASP A O 1
ATOM 4074 N N . SER A 1 268 ? 18.756 19.369 10.852 1.00 39.87 265 SER A N 1
ATOM 4075 C CA . SER A 1 268 ? 18.367 18.072 10.336 1.00 43.49 265 SER A CA 1
ATOM 4076 C C . SER A 1 268 ? 18.011 18.175 8.865 1.00 40.98 265 SER A C 1
ATOM 4077 O O . SER A 1 268 ? 18.524 17.422 8.043 1.00 43.12 265 SER A O 1
ATOM 4085 N N . ASN A 1 269 ? 17.172 19.125 8.500 1.00 42.93 266 ASN A N 1
ATOM 4086 C CA . ASN A 1 269 ? 16.820 19.228 7.090 1.00 41.49 266 ASN A CA 1
ATOM 4087 C C . ASN A 1 269 ? 18.024 19.555 6.229 1.00 37.43 266 ASN A C 1
ATOM 4088 O O . ASN A 1 269 ? 18.140 19.056 5.110 1.00 36.43 266 ASN A O 1
ATOM 4099 N N . GLN A 1 270 ? 18.922 20.394 6.714 1.00 36.68 267 GLN A N 1
ATOM 4100 C CA . GLN A 1 270 ? 20.065 20.749 5.889 1.00 40.02 267 GLN A CA 1
ATOM 4101 C C . GLN A 1 270 ? 21.021 19.570 5.707 1.00 39.46 267 GLN A C 1
ATOM 4102 O O . GLN A 1 270 ? 21.606 19.420 4.631 1.00 36.70 267 GLN A O 1
ATOM 4116 N N . PHE A 1 271 ? 21.187 18.744 6.747 1.00 38.82 268 PHE A N 1
ATOM 4117 C CA . PHE A 1 271 ? 21.948 17.502 6.650 1.00 41.93 268 PHE A CA 1
ATOM 4118 C C . PHE A 1 271 ? 21.339 16.594 5.580 1.00 43.04 268 PHE A C 1
ATOM 4119 O O . PHE A 1 271 ? 22.063 16.109 4.695 1.00 38.22 268 PHE A O 1
ATOM 4136 N N . HIS A 1 272 ? 20.008 16.416 5.587 1.00 38.24 269 HIS A N 1
ATOM 4137 C CA . HIS A 1 272 ? 19.407 15.636 4.513 1.00 40.84 269 HIS A CA 1
ATOM 4138 C C . HIS A 1 272 ? 19.489 16.347 3.178 1.00 44.63 269 HIS A C 1
ATOM 4139 O O . HIS A 1 272 ? 19.587 15.661 2.174 1.00 38.49 269 HIS A O 1
ATOM 4152 N N . ALA A 1 273 ? 19.622 17.675 3.142 1.00 41.81 270 ALA A N 1
ATOM 4153 C CA . ALA A 1 273 ? 19.823 18.343 1.869 1.00 42.31 270 ALA A CA 1
ATOM 4154 C C . ALA A 1 273 ? 21.203 18.032 1.307 1.00 37.19 270 ALA A C 1
ATOM 4155 O O . ALA A 1 273 ? 21.368 17.882 0.096 1.00 34.33 270 ALA A O 1
ATOM 4162 N N . VAL A 1 274 ? 22.215 17.987 2.171 1.00 36.60 271 VAL A N 1
ATOM 4163 C CA . VAL A 1 274 ? 23.554 17.627 1.727 1.00 38.48 271 VAL A CA 1
ATOM 4164 C C . VAL A 1 274 ? 23.578 16.206 1.184 1.00 45.75 271 VAL A C 1
ATOM 4165 O O . VAL A 1 274 ? 24.188 15.936 0.143 1.00 37.25 271 VAL A O 1
ATOM 4178 N N . CYS A 1 275 ? 22.865 15.294 1.835 1.00 39.03 272 CYS A N 1
ATOM 4179 C CA . CYS A 1 275 ? 22.734 13.937 1.327 1.00 42.50 272 CYS A CA 1
ATOM 4180 C C . CYS A 1 275 ? 22.082 13.898 -0.047 1.00 40.60 272 CYS A C 1
ATOM 4181 O O . CYS A 1 275 ? 22.464 13.086 -0.888 1.00 40.57 272 CYS A O 1
ATOM 4189 N N . MET A 1 276 ? 21.133 14.772 -0.319 1.00 45.01 273 MET A N 1
ATOM 4190 C CA . MET A 1 276 ? 20.525 14.745 -1.646 1.00 45.20 273 MET A CA 1
ATOM 4191 C C . MET A 1 276 ? 21.430 15.356 -2.703 1.00 40.30 273 MET A C 1
ATOM 4192 O O . MET A 1 276 ? 21.293 15.046 -3.890 1.00 41.11 273 MET A O 1
ATOM 4206 N N . ASP A 1 277 ? 22.284 16.282 -2.289 1.00 43.09 274 ASP A N 1
ATOM 4207 C CA . ASP A 1 277 ? 23.261 16.933 -3.138 1.00 40.69 274 ASP A CA 1
ATOM 4208 C C . ASP A 1 277 ? 24.489 16.081 -3.355 1.00 44.66 274 ASP A C 1
ATOM 4209 O O . ASP A 1 277 ? 25.479 16.575 -3.899 1.00 44.95 274 ASP A O 1
ATOM 4218 N N . THR A 1 278 ? 24.507 14.871 -2.795 1.00 47.88 275 THR A N 1
ATOM 4219 C CA . THR A 1 278 ? 25.620 13.951 -2.958 1.00 46.89 275 THR A CA 1
ATOM 4220 C C . THR A 1 278 ? 25.442 13.217 -4.276 1.00 45.33 275 THR A C 1
ATOM 4221 O O . THR A 1 278 ? 24.319 13.056 -4.784 1.00 43.64 275 THR A O 1
ATOM 4232 N N . SER A 1 279 ? 26.556 12.815 -4.869 1.00 38.52 276 SER A N 1
ATOM 4233 C CA . SER A 1 279 ? 26.439 12.018 -6.083 1.00 51.11 276 SER A CA 1
ATOM 4234 C C . SER A 1 279 ? 27.039 10.634 -5.915 1.00 45.37 276 SER A C 1
ATOM 4235 O O . SER A 1 279 ? 28.253 10.520 -5.712 1.00 48.10 276 SER A O 1
ATOM 4243 N N . PRO A 1 280 ? 26.273 9.558 -6.011 1.00 45.84 277 PRO A N 1
ATOM 4244 C CA . PRO A 1 280 ? 24.809 9.467 -6.146 1.00 55.85 277 PRO A CA 1
ATOM 4245 C C . PRO A 1 280 ? 24.108 9.997 -4.869 1.00 56.08 277 PRO A C 1
ATOM 4246 O O . PRO A 1 280 ? 24.698 10.041 -3.770 1.00 45.63 277 PRO A O 1
ATOM 4257 N N . PRO A 1 281 ? 22.865 10.439 -5.013 1.00 52.35 278 PRO A N 1
ATOM 4258 C CA . PRO A 1 281 ? 22.170 11.008 -3.860 1.00 49.92 278 PRO A CA 1
ATOM 4259 C C . PRO A 1 281 ? 21.902 9.941 -2.821 1.00 46.42 278 PRO A C 1
ATOM 4260 O O . PRO A 1 281 ? 21.736 8.767 -3.139 1.00 52.41 278 PRO A O 1
ATOM 4271 N N . ILE A 1 282 ? 21.833 10.372 -1.560 1.00 51.25 279 ILE A N 1
ATOM 4272 C CA . ILE A 1 282 ? 21.504 9.510 -0.433 1.00 42.30 279 ILE A CA 1
ATOM 4273 C C . ILE A 1 282 ? 20.162 9.954 0.127 1.00 50.56 279 ILE A C 1
ATOM 4274 O O . ILE A 1 282 ? 19.997 11.113 0.526 1.00 48.55 279 ILE A O 1
ATOM 4290 N N . PHE A 1 283 ? 19.227 9.030 0.184 1.00 46.03 280 PHE A N 1
ATOM 4291 C CA . PHE A 1 283 ? 17.865 9.273 0.623 1.00 50.09 280 PHE A CA 1
ATOM 4292 C C . PHE A 1 283 ? 17.652 8.478 1.897 1.00 50.76 280 PHE A C 1
ATOM 4293 O O . PHE A 1 283 ? 17.496 7.261 1.857 1.00 62.99 280 PHE A O 1
ATOM 4310 N N . TYR A 1 284 ? 17.715 9.153 3.030 1.00 50.36 281 TYR A N 1
ATOM 4311 C CA . TYR A 1 284 ? 17.546 8.531 4.330 1.00 54.47 281 TYR A CA 1
ATOM 4312 C C . TYR A 1 284 ? 16.128 8.641 4.845 1.00 43.59 281 TYR A C 1
ATOM 4313 O O . TYR A 1 284 ? 15.651 7.723 5.507 1.00 54.18 281 TYR A O 1
ATOM 4331 N N . MET A 1 285 ? 15.456 9.722 4.517 1.00 49.61 282 MET A N 1
ATOM 4332 C CA . MET A 1 285 ? 14.068 9.921 4.857 1.00 53.61 282 MET A CA 1
ATOM 4333 C C . MET A 1 285 ? 13.203 9.309 3.793 1.00 51.95 282 MET A C 1
ATOM 4334 O O . MET A 1 285 ? 13.558 9.348 2.619 1.00 52.52 282 MET A O 1
ATOM 4348 N N . ASN A 1 286 ? 12.061 8.768 4.204 1.00 51.99 283 ASN A N 1
ATOM 4349 C CA . ASN A 1 286 ? 11.069 8.246 3.265 1.00 55.16 283 ASN A CA 1
ATOM 4350 C C . ASN A 1 286 ? 9.766 9.032 3.422 1.00 58.58 283 ASN A C 1
ATOM 4351 O O . ASN A 1 286 ? 9.713 10.071 4.098 1.00 55.60 283 ASN A O 1
ATOM 4362 N N . ASP A 1 287 ? 8.697 8.515 2.806 1.00 60.58 284 ASP A N 1
ATOM 4363 C CA . ASP A 1 287 ? 7.432 9.251 2.795 1.00 65.23 284 ASP A CA 1
ATOM 4364 C C . ASP A 1 287 ? 6.814 9.301 4.185 1.00 60.82 284 ASP A C 1
ATOM 4365 O O . ASP A 1 287 ? 6.164 10.295 4.537 1.00 62.86 284 ASP A O 1
ATOM 4374 N N . THR A 1 288 ? 7.036 8.268 5.000 1.00 57.38 285 THR A N 1
ATOM 4375 C CA . THR A 1 288 ? 6.616 8.334 6.394 1.00 59.72 285 THR A CA 1
ATOM 4376 C C . THR A 1 288 ? 7.334 9.458 7.120 1.00 57.97 285 THR A C 1
ATOM 4377 O O . THR A 1 288 ? 6.700 10.247 7.832 1.00 56.21 285 THR A O 1
ATOM 4388 N N . SER A 1 289 ? 8.661 9.543 6.958 1.00 53.92 286 SER A N 1
ATOM 4389 C CA . SER A 1 289 ? 9.415 10.648 7.546 1.00 60.83 286 SER A CA 1
ATOM 4390 C C . SER A 1 289 ? 8.781 11.990 7.192 1.00 51.78 286 SER A C 1
ATOM 4391 O O . SER A 1 289 ? 8.593 12.849 8.062 1.00 51.19 286 SER A O 1
ATOM 4399 N N . HIS A 1 290 ? 8.503 12.210 5.897 1.00 53.06 287 HIS A N 1
ATOM 4400 C CA . HIS A 1 290 ? 7.934 13.492 5.471 1.00 59.41 287 HIS A CA 1
ATOM 4401 C C . HIS A 1 290 ? 6.589 13.713 6.160 1.00 54.74 287 HIS A C 1
ATOM 4402 O O . HIS A 1 290 ? 6.279 14.822 6.620 1.00 52.20 287 HIS A O 1
ATOM 4415 N N . ARG A 1 291 ? 5.787 12.654 6.269 1.00 56.25 288 ARG A N 1
ATOM 4416 C CA . ARG A 1 291 ? 4.475 12.770 6.914 1.00 63.50 288 ARG A CA 1
ATOM 4417 C C . ARG A 1 291 ? 4.607 13.172 8.379 1.00 58.35 288 ARG A C 1
ATOM 4418 O O . ARG A 1 291 ? 3.842 14.017 8.864 1.00 63.66 288 ARG A O 1
ATOM 4439 N N . ILE A 1 292 ? 5.628 12.661 9.081 1.00 55.54 289 ILE A N 1
ATOM 4440 C CA . ILE A 1 292 ? 5.856 13.106 10.464 1.00 50.40 289 ILE A CA 1
ATOM 4441 C C . ILE A 1 292 ? 6.278 14.569 10.515 1.00 49.38 289 ILE A C 1
ATOM 4442 O O . ILE A 1 292 ? 5.863 15.320 11.399 1.00 53.67 289 ILE A O 1
ATOM 4458 N N . ILE A 1 293 ? 7.130 15.007 9.599 1.00 55.29 290 ILE A N 1
ATOM 4459 C CA . ILE A 1 293 ? 7.510 16.419 9.605 1.00 54.16 290 ILE A CA 1
ATOM 4460 C C . ILE A 1 293 ? 6.296 17.288 9.349 1.00 57.43 290 ILE A C 1
ATOM 4461 O O . ILE A 1 293 ? 6.117 18.329 9.981 1.00 59.37 290 ILE A O 1
ATOM 4477 N N . SER A 1 294 ? 5.442 16.881 8.416 1.00 58.83 291 SER A N 1
ATOM 4478 C CA . SER A 1 294 ? 4.258 17.689 8.144 1.00 63.21 291 SER A CA 1
ATOM 4479 C C . SER A 1 294 ? 3.347 17.738 9.355 1.00 60.38 291 SER A C 1
ATOM 4480 O O . SER A 1 294 ? 2.814 18.799 9.682 1.00 67.73 291 SER A O 1
ATOM 4488 N N . LEU A 1 295 ? 3.151 16.603 10.031 1.00 63.74 292 LEU A N 1
ATOM 4489 C CA . LEU A 1 295 ? 2.387 16.617 11.270 1.00 64.61 292 LEU A CA 1
ATOM 4490 C C . LEU A 1 295 ? 2.986 17.590 12.269 1.00 59.98 292 LEU A C 1
ATOM 4491 O O . LEU A 1 295 ? 2.255 18.345 12.915 1.00 65.60 292 LEU A O 1
ATOM 4507 N N . VAL A 1 296 ? 4.315 17.567 12.438 1.00 60.93 293 VAL A N 1
ATOM 4508 C CA . VAL A 1 296 ? 4.944 18.419 13.448 1.00 56.91 293 VAL A CA 1
ATOM 4509 C C . VAL A 1 296 ? 4.804 19.883 13.070 1.00 56.80 293 VAL A C 1
ATOM 4510 O O . VAL A 1 296 ? 4.600 20.742 13.938 1.00 60.97 293 VAL A O 1
ATOM 4523 N N . GLU A 1 297 ? 4.966 20.206 11.780 1.00 64.53 294 GLU A N 1
ATOM 4524 C CA . GLU A 1 297 ? 4.920 21.612 11.358 1.00 68.65 294 GLU A CA 1
ATOM 4525 C C . GLU A 1 297 ? 3.514 22.170 11.473 1.00 65.07 294 GLU A C 1
ATOM 4526 O O . GLU A 1 297 ? 3.342 23.341 11.829 1.00 64.57 294 GLU A O 1
ATOM 4538 N N . LYS A 1 298 ? 2.507 21.345 11.147 1.00 66.85 295 LYS A N 1
ATOM 4539 C CA . LYS A 1 298 ? 1.110 21.713 11.349 1.00 71.02 295 LYS A CA 1
ATOM 4540 C C . LYS A 1 298 ? 0.803 21.898 12.831 1.00 75.66 295 LYS A C 1
ATOM 4541 O O . LYS A 1 298 ? 0.280 22.938 13.246 1.00 73.79 295 LYS A O 1
ATOM 4560 N N . TRP A 1 299 ? 1.118 20.890 13.643 1.00 75.01 296 TRP A N 1
ATOM 4561 C CA . TRP A 1 299 ? 0.881 20.983 15.074 1.00 73.71 296 TRP A CA 1
ATOM 4562 C C . TRP A 1 299 ? 1.481 22.242 15.658 1.00 70.09 296 TRP A C 1
ATOM 4563 O O . TRP A 1 299 ? 0.904 22.848 16.565 1.00 80.01 296 TRP A O 1
ATOM 4584 N N . ASN A 1 300 ? 2.636 22.652 15.172 1.00 68.00 297 ASN A N 1
ATOM 4585 C CA . ASN A 1 300 ? 3.254 23.829 15.769 1.00 70.83 297 ASN A CA 1
ATOM 4586 C C . ASN A 1 300 ? 2.594 25.114 15.301 1.00 76.98 297 ASN A C 1
ATOM 4587 O O . ASN A 1 300 ? 2.514 26.075 16.076 1.00 79.69 297 ASN A O 1
ATOM 4598 N N . ARG A 1 301 ? 2.146 25.159 14.041 1.00 73.78 298 ARG A N 1
ATOM 4599 C CA . ARG A 1 301 ? 1.452 26.337 13.535 1.00 81.21 298 ARG A CA 1
ATOM 4600 C C . ARG A 1 301 ? 0.111 26.522 14.247 1.00 84.51 298 ARG A C 1
ATOM 4601 O O . ARG A 1 301 ? -0.238 27.640 14.641 1.00 80.33 298 ARG A O 1
ATOM 4622 N N . SER A 1 302 ? -0.632 25.428 14.459 1.00 83.62 299 SER A N 1
ATOM 4623 C CA . SER A 1 302 ? -1.888 25.438 15.196 1.00 83.64 299 SER A CA 1
ATOM 4624 C C . SER A 1 302 ? -1.695 25.450 16.721 1.00 95.02 299 SER A C 1
ATOM 4625 O O . SER A 1 302 ? -2.590 25.032 17.468 1.00 106.77 299 SER A O 1
ATOM 4633 N N . ALA A 1 303 ? -0.536 25.878 17.202 1.00 90.22 300 ALA A N 1
ATOM 4634 C CA . ALA A 1 303 ? -0.340 26.103 18.627 1.00 88.80 300 ALA A CA 1
ATOM 4635 C C . ALA A 1 303 ? 0.437 27.390 18.830 1.00 89.17 300 ALA A C 1
ATOM 4636 O O . ALA A 1 303 ? 0.899 27.649 19.948 1.00 96.84 300 ALA A O 1
ATOM 4643 N N . GLY A 1 304 ? 0.619 28.190 17.780 1.00 85.20 301 GLY A N 1
ATOM 4644 C CA . GLY A 1 304 ? 1.340 29.443 17.897 1.00 92.16 301 GLY A CA 1
ATOM 4645 C C . GLY A 1 304 ? 2.795 29.197 18.211 1.00 99.00 301 GLY A C 1
ATOM 4646 O O . GLY A 1 304 ? 3.565 28.875 17.300 1.00 103.17 301 GLY A O 1
ATOM 4650 N N . THR A 1 305 ? 3.183 29.306 19.487 1.00 104.27 302 THR A N 1
ATOM 4651 C CA . THR A 1 305 ? 4.565 29.024 19.872 1.00 105.24 302 THR A CA 1
ATOM 4652 C C . THR A 1 305 ? 4.861 27.526 19.738 1.00 94.92 302 THR A C 1
ATOM 4653 O O . THR A 1 305 ? 3.982 26.676 19.957 1.00 86.97 302 THR A O 1
ATOM 4664 N N . PRO A 1 306 ? 6.098 27.180 19.387 1.00 89.9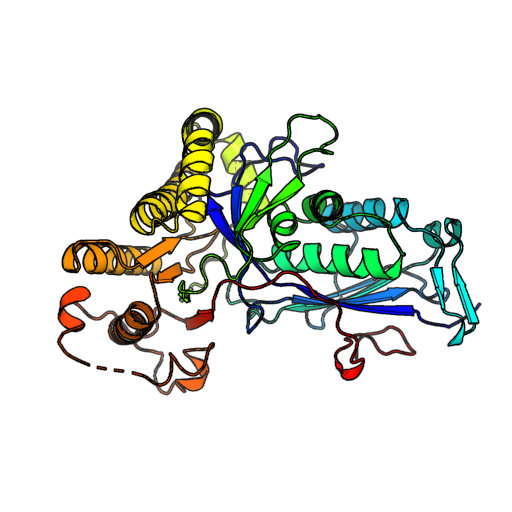3 303 PRO A N 1
ATOM 4665 C CA . PRO A 1 306 ? 6.400 25.789 19.023 1.00 78.95 303 PRO A CA 1
ATOM 4666 C C . PRO A 1 306 ? 6.363 24.856 20.221 1.00 66.93 303 PRO A C 1
ATOM 4667 O O . PRO A 1 306 ? 6.852 25.180 21.300 1.00 73.24 303 PRO A O 1
ATOM 4678 N N . GLU A 1 307 ? 5.796 23.670 20.002 1.00 67.42 304 GLU A N 1
ATOM 4679 C CA . GLU A 1 307 ? 5.674 22.647 21.029 1.00 70.90 304 GLU A CA 1
ATOM 4680 C C . GLU A 1 307 ? 6.501 21.388 20.756 1.00 69.98 304 GLU A C 1
ATOM 4681 O O . GLU A 1 307 ? 6.711 20.594 21.684 1.00 64.35 304 GLU A O 1
ATOM 4693 N N . ILE A 1 308 ? 6.968 21.176 19.524 1.00 61.24 305 ILE A N 1
ATOM 4694 C CA . ILE A 1 308 ? 7.612 19.918 19.147 1.00 61.21 305 ILE A CA 1
ATOM 4695 C C . ILE A 1 308 ? 8.724 20.201 18.140 1.00 57.37 305 ILE A C 1
ATOM 4696 O O . ILE A 1 308 ? 8.499 20.914 17.163 1.00 56.95 305 ILE A O 1
ATOM 4712 N N . ALA A 1 309 ? 9.925 19.642 18.360 1.00 57.39 306 ALA A N 1
ATOM 4713 C CA . ALA A 1 309 ? 11.006 19.668 17.372 1.00 55.01 306 ALA A CA 1
ATOM 4714 C C . ALA A 1 309 ? 11.243 18.272 16.805 1.00 52.10 306 ALA A C 1
ATOM 4715 O O . ALA A 1 309 ? 10.899 17.264 17.420 1.00 54.12 306 ALA A O 1
ATOM 4722 N N . TYR A 1 310 ? 11.807 18.206 15.602 1.00 51.65 307 TYR A N 1
ATOM 4723 C CA . TYR A 1 310 ? 12.114 16.913 15.005 1.00 50.64 307 TYR A CA 1
ATOM 4724 C C . TYR A 1 310 ? 13.553 16.913 14.521 1.00 49.83 307 TYR A C 1
ATOM 4725 O O . TYR A 1 310 ? 14.152 17.959 14.243 1.00 44.93 307 TYR A O 1
ATOM 4743 N N . THR A 1 311 ? 14.101 15.708 14.407 1.00 46.15 308 THR A N 1
ATOM 4744 C CA . THR A 1 311 ? 15.422 15.550 13.827 1.00 47.82 308 THR A CA 1
ATOM 4745 C C . THR A 1 311 ? 15.551 14.119 13.346 1.00 49.01 308 THR A C 1
ATOM 4746 O O . THR A 1 311 ? 14.862 13.225 13.845 1.00 44.29 308 THR A O 1
ATOM 4757 N N . PHE A 1 312 ? 16.399 13.927 12.336 1.00 42.86 309 PHE A N 1
ATOM 4758 C CA . PHE A 1 312 ? 16.520 12.663 11.631 1.00 43.43 309 PHE A CA 1
ATOM 4759 C C . PHE A 1 312 ? 17.993 12.375 11.423 1.00 48.48 309 PHE A C 1
ATOM 4760 O O . PHE A 1 312 ? 18.720 13.245 10.952 1.00 48.09 309 PHE A O 1
ATOM 4777 N N . ASP A 1 313 ? 18.431 11.164 11.739 1.00 48.99 310 ASP A N 1
ATOM 4778 C CA . ASP A 1 313 ? 19.816 10.782 11.525 1.00 47.36 310 ASP A CA 1
ATOM 4779 C C . ASP A 1 313 ? 19.894 10.042 10.203 1.00 42.74 310 ASP A C 1
ATOM 4780 O O . ASP A 1 313 ? 19.149 10.374 9.267 1.00 42.37 310 ASP A O 1
ATOM 4789 N N . ALA A 1 314 ? 20.791 9.063 10.098 1.00 43.50 311 ALA A N 1
ATOM 4790 C CA . ALA A 1 314 ? 21.061 8.415 8.809 1.00 49.03 311 ALA A CA 1
ATOM 4791 C C . ALA A 1 314 ? 20.045 7.299 8.578 1.00 46.99 311 ALA A C 1
ATOM 4792 O O . ALA A 1 314 ? 20.369 6.118 8.468 1.00 52.02 311 ALA A O 1
ATOM 4799 N N . GLY A 1 315 ? 18.779 7.703 8.569 1.00 47.50 312 GLY A N 1
ATOM 4800 C CA . GLY A 1 315 ? 17.694 6.794 8.342 1.00 50.79 312 GLY A CA 1
ATOM 4801 C C . GLY A 1 315 ? 16.377 7.520 8.441 1.00 53.62 312 GLY A C 1
ATOM 4802 O O . GLY A 1 315 ? 16.321 8.733 8.683 1.00 51.21 312 GLY A O 1
ATOM 4806 N N . PRO A 1 316 ? 15.275 6.788 8.258 1.00 52.74 313 PRO A N 1
ATOM 4807 C CA . PRO A 1 316 ? 13.944 7.427 8.340 1.00 52.40 313 PRO A CA 1
ATOM 4808 C C . PRO A 1 316 ? 13.379 7.593 9.748 1.00 53.61 313 PRO A C 1
ATOM 4809 O O . PRO A 1 316 ? 12.332 8.234 9.895 1.00 55.13 313 PRO A O 1
ATOM 4820 N N . ASN A 1 317 ? 14.029 7.065 10.781 1.00 55.85 314 ASN A N 1
ATOM 4821 C CA . ASN A 1 317 ? 13.468 7.132 12.120 1.00 54.23 314 ASN A CA 1
ATOM 4822 C C . ASN A 1 317 ? 13.338 8.583 12.537 1.00 56.12 314 ASN A C 1
ATOM 4823 O O . ASN A 1 317 ? 14.303 9.346 12.469 1.00 50.63 314 ASN A O 1
ATOM 4834 N N . ALA A 1 318 ? 12.152 8.969 12.989 1.00 56.09 315 ALA A N 1
ATOM 4835 C CA . ALA A 1 318 ? 11.929 10.334 13.451 1.00 55.35 315 ALA A CA 1
ATOM 4836 C C . ALA A 1 318 ? 12.223 10.422 14.932 1.00 55.76 315 ALA A C 1
ATOM 4837 O O . ALA A 1 318 ? 11.757 9.585 15.709 1.00 59.81 315 ALA A O 1
ATOM 4844 N N . VAL A 1 319 ? 12.984 11.434 15.325 1.00 52.43 316 VAL A N 1
ATOM 4845 C CA . VAL A 1 319 ? 13.148 11.775 16.729 1.00 45.02 316 VAL A CA 1
ATOM 4846 C C . VAL A 1 319 ? 12.397 13.073 16.964 1.00 50.21 316 VAL A C 1
ATOM 4847 O O . VAL A 1 319 ? 12.701 14.099 16.340 1.00 52.14 316 VAL A O 1
ATOM 4860 N N . MET A 1 320 ? 11.425 13.029 17.873 1.00 55.50 317 MET A N 1
ATOM 4861 C CA . MET A 1 320 ? 10.614 14.183 18.239 1.00 49.51 317 MET A CA 1
ATOM 4862 C C . MET A 1 320 ? 10.956 14.604 19.649 1.00 52.38 317 MET A C 1
ATOM 4863 O O . MET A 1 320 ? 11.182 13.756 20.510 1.00 53.40 317 MET A O 1
ATOM 4877 N N . ILE A 1 321 ? 11.011 15.907 19.880 1.00 48.52 318 ILE A N 1
ATOM 4878 C CA . ILE A 1 321 ? 11.383 16.449 21.177 1.00 51.07 318 ILE A CA 1
ATOM 4879 C C . ILE A 1 321 ? 10.264 17.377 21.620 1.00 61.55 318 ILE A C 1
ATOM 4880 O O . ILE A 1 321 ? 10.088 18.464 21.049 1.00 61.53 318 ILE A O 1
ATOM 4896 N N . ALA A 1 322 ? 9.531 16.968 22.660 1.00 63.53 319 ALA A N 1
ATOM 4897 C CA . ALA A 1 322 ? 8.386 17.731 23.156 1.00 60.23 319 ALA A CA 1
ATOM 4898 C C . ALA A 1 322 ? 8.809 18.718 24.241 1.00 55.80 319 ALA A C 1
ATOM 4899 O O . ALA A 1 322 ? 9.579 18.374 25.140 1.00 58.90 319 ALA A O 1
ATOM 4906 N N . ARG A 1 323 ? 8.296 19.956 24.128 1.00 62.40 320 ARG A N 1
ATOM 4907 C CA . ARG A 1 323 ? 8.599 21.043 25.069 1.00 62.72 320 ARG A CA 1
ATOM 4908 C C . ARG A 1 323 ? 8.397 20.620 26.528 1.00 64.48 320 ARG A C 1
ATOM 4909 O O . ARG A 1 323 ? 9.116 21.093 27.432 1.00 54.62 320 ARG A O 1
ATOM 4930 N N . ASN A 1 324 ? 7.403 19.763 26.779 1.00 54.81 321 ASN A N 1
ATOM 4931 C CA . ASN A 1 324 ? 7.178 19.247 28.130 1.00 62.77 321 ASN A CA 1
ATOM 4932 C C . ASN A 1 324 ? 6.191 18.091 28.078 1.00 65.84 321 ASN A C 1
ATOM 4933 O O . ASN A 1 324 ? 5.761 17.645 27.006 1.00 68.15 321 ASN A O 1
ATOM 4944 N N . ARG A 1 325 ? 5.818 17.615 29.261 1.00 68.15 322 ARG A N 1
ATOM 4945 C CA . ARG A 1 325 ? 5.116 16.339 29.353 1.00 75.77 322 ARG A CA 1
ATOM 4946 C C . ARG A 1 325 ? 3.677 16.429 28.852 1.00 72.73 322 ARG A C 1
ATOM 4947 O O . ARG A 1 325 ? 3.155 15.463 28.269 1.00 69.64 322 ARG A O 1
ATOM 4968 N N . LYS A 1 326 ? 3.018 17.564 29.062 1.00 72.22 323 LYS A N 1
ATOM 4969 C CA . LYS A 1 326 ? 1.651 17.674 28.585 1.00 80.95 323 LYS A CA 1
ATOM 4970 C C . LYS A 1 326 ? 1.632 17.576 27.070 1.00 79.18 323 LYS A C 1
ATOM 4971 O O . LYS A 1 326 ? 0.844 16.806 26.505 1.00 77.20 323 LYS A O 1
ATOM 4990 N N . VAL A 1 327 ? 2.544 18.294 26.401 1.00 77.06 324 VAL A N 1
ATOM 4991 C CA . VAL A 1 327 ? 2.723 18.141 24.958 1.00 68.06 324 VAL A CA 1
ATOM 4992 C C . VAL A 1 327 ? 2.950 16.675 24.603 1.00 66.19 324 VAL A C 1
ATOM 4993 O O . VAL A 1 327 ? 2.316 16.119 23.695 1.00 66.24 324 VAL A O 1
ATOM 5006 N N . ALA A 1 328 ? 3.853 16.024 25.325 1.00 58.42 325 ALA A N 1
ATOM 5007 C CA . ALA A 1 328 ? 4.162 14.644 24.998 1.00 63.60 325 ALA A CA 1
ATOM 5008 C C . ALA A 1 328 ? 2.911 13.791 25.012 1.00 78.47 325 ALA A C 1
ATOM 5009 O O . ALA A 1 328 ? 2.751 12.905 24.154 1.00 71.05 325 ALA A O 1
ATOM 5016 N N . VAL A 1 329 ? 2.017 14.023 25.993 1.00 76.46 326 VAL A N 1
ATOM 5017 C CA . VAL A 1 329 ? 0.831 13.178 26.103 1.00 75.99 326 VAL A CA 1
ATOM 5018 C C . VAL A 1 329 ? -0.130 13.459 24.960 1.00 77.50 326 VAL A C 1
ATOM 5019 O O . VAL A 1 329 ? -0.687 12.523 24.356 1.00 79.69 326 VAL A O 1
ATOM 5032 N N . GLU A 1 330 ? -0.353 14.740 24.641 1.00 75.56 327 GLU A N 1
ATOM 5033 C CA . GLU A 1 330 ? -1.119 15.045 23.438 1.00 80.82 327 GLU A CA 1
ATOM 5034 C C . GLU A 1 330 ? -0.511 14.347 22.215 1.00 80.81 327 GLU A C 1
ATOM 5035 O O . GLU A 1 330 ? -1.178 13.585 21.501 1.00 73.78 327 GLU A O 1
ATOM 5047 N N . LEU A 1 331 ? 0.774 14.625 21.956 1.00 79.47 328 LEU A N 1
ATOM 5048 C CA . LEU A 1 331 ? 1.444 14.140 20.757 1.00 69.31 328 LEU A CA 1
ATOM 5049 C C . LEU A 1 331 ? 1.324 12.640 20.628 1.00 75.37 328 LEU A C 1
ATOM 5050 O O . LEU A 1 331 ? 1.061 12.124 19.537 1.00 70.97 328 LEU A O 1
ATOM 5066 N N . LEU A 1 332 ? 1.510 11.919 21.738 1.00 72.68 329 LEU A N 1
ATOM 5067 C CA . LEU A 1 332 ? 1.496 10.463 21.671 1.00 80.23 329 LEU A CA 1
ATOM 5068 C C . LEU A 1 332 ? 0.125 9.933 21.238 1.00 87.01 329 LEU A C 1
ATOM 5069 O O . LEU A 1 332 ? 0.043 8.939 20.500 1.00 84.88 329 LEU A O 1
ATOM 5085 N N . GLN A 1 333 ? -0.960 10.594 21.653 1.00 82.64 330 GLN A N 1
ATOM 5086 C CA . GLN A 1 333 ? -2.279 10.243 21.130 1.00 84.98 330 GLN A CA 1
ATOM 5087 C C . GLN A 1 333 ? -2.428 10.730 19.693 1.00 83.61 330 GLN A C 1
ATOM 5088 O O . GLN A 1 333 ? -2.950 10.013 18.826 1.00 82.79 330 GLN A O 1
ATOM 5102 N N . GLY A 1 334 ? -1.926 11.917 19.405 1.00 84.94 331 GLY A N 1
ATOM 5103 C CA . GLY A 1 334 ? -1.807 12.315 18.017 1.00 87.95 331 GLY A CA 1
ATOM 5104 C C . GLY A 1 334 ? -1.165 11.218 17.184 1.00 81.04 331 GLY A C 1
ATOM 5105 O O . GLY A 1 334 ? -1.742 10.764 16.192 1.00 81.48 331 GLY A O 1
ATOM 5109 N N . LEU A 1 335 ? 0.025 10.766 17.582 1.00 77.30 332 LEU A N 1
ATOM 5110 C CA . LEU A 1 335 ? 0.777 9.869 16.720 1.00 76.64 332 LEU A CA 1
ATOM 5111 C C . LEU A 1 335 ? 0.046 8.557 16.545 1.00 80.21 332 LEU A C 1
ATOM 5112 O O . LEU A 1 335 ? 0.092 7.953 15.471 1.00 81.95 332 LEU A O 1
ATOM 5128 N N . LEU A 1 336 ? -0.622 8.085 17.597 1.00 89.63 333 LEU A N 1
ATOM 5129 C CA . LEU A 1 336 ? -1.376 6.841 17.490 1.00 86.12 333 LEU A CA 1
ATOM 5130 C C . LEU A 1 336 ? -2.548 6.967 16.519 1.00 85.51 333 LEU A C 1
ATOM 5131 O O . LEU A 1 336 ? -2.849 6.013 15.792 1.00 83.19 333 LEU A O 1
ATOM 5147 N N . TYR A 1 337 ? -3.184 8.140 16.454 1.00 89.70 334 TYR A N 1
ATOM 5148 C CA . TYR A 1 337 ? -4.239 8.349 15.468 1.00 95.38 334 TYR A CA 1
ATOM 5149 C C . TYR A 1 337 ? -3.677 8.315 14.052 1.00 96.20 334 TYR A C 1
ATOM 5150 O O . TYR A 1 337 ? -4.231 7.636 13.176 1.00 100.84 334 TYR A O 1
ATOM 5168 N N . CYS A 1 338 ? -2.565 9.028 13.802 1.00 89.19 335 CYS A N 1
ATOM 5169 C CA . CYS A 1 338 ? -2.028 9.065 12.442 1.00 88.04 335 CYS A CA 1
ATOM 5170 C C . CYS A 1 338 ? -1.293 7.790 12.062 1.00 83.44 335 CYS A C 1
ATOM 5171 O O . CYS A 1 338 ? -1.184 7.477 10.880 1.00 88.56 335 CYS A O 1
ATOM 5179 N N . PHE A 1 339 ? -0.750 7.066 13.025 1.00 79.60 336 PHE A N 1
ATOM 5180 C CA . PHE A 1 339 ? 0.010 5.848 12.761 1.00 83.09 336 PHE A CA 1
ATOM 5181 C C . PHE A 1 339 ? -0.600 4.745 13.600 1.00 91.36 336 PHE A C 1
ATOM 5182 O O . PHE A 1 339 ? 0.001 4.269 14.575 1.00 87.65 336 PHE A O 1
ATOM 5199 N N . PRO A 1 340 ? -1.760 4.274 13.209 1.00 100.07 337 PRO A N 1
ATOM 5200 C CA . PRO A 1 340 ? -2.388 3.135 13.843 1.00 102.88 337 PRO A CA 1
ATOM 5201 C C . PRO A 1 340 ? -1.523 1.893 13.599 1.00 104.64 337 PRO A C 1
ATOM 5202 O O . PRO A 1 340 ? -1.018 1.809 12.539 1.00 101.57 337 PRO A O 1
ATOM 5213 N N . PRO A 1 341 ? -1.415 0.949 14.529 1.00 106.55 338 PRO A N 1
ATOM 5214 C CA . PRO A 1 341 ? -0.583 -0.257 14.409 1.00 114.72 338 PRO A CA 1
ATOM 5215 C C . PRO A 1 341 ? -0.879 -1.326 13.353 1.00 125.99 338 PRO A C 1
ATOM 5216 O O . PRO A 1 341 ? -1.725 -1.145 12.572 1.00 126.90 338 PRO A O 1
ATOM 5227 N N . LYS A 1 342 ? -0.134 -2.416 13.347 1.00 126.36 339 LYS A N 1
ATOM 5228 C CA . LYS A 1 342 ? -0.453 -3.594 12.505 1.00 151.77 339 LYS A CA 1
ATOM 5229 C C . LYS A 1 342 ? -1.635 -4.307 13.181 1.00 154.66 339 LYS A C 1
ATOM 5230 O O . LYS A 1 342 ? -1.711 -4.233 14.416 1.00 157.01 339 LYS A O 1
ATOM 5249 N N . PRO A 1 343 ? -2.500 -5.017 12.451 1.00 149.14 340 PRO A N 1
ATOM 5250 C CA . PRO A 1 343 ? -3.624 -5.627 13.166 1.00 152.58 340 PRO A CA 1
ATOM 5251 C C . PRO A 1 343 ? -3.219 -6.606 14.281 1.00 171.72 340 PRO A C 1
ATOM 5252 O O . PRO A 1 343 ? -2.266 -7.326 14.084 1.00 168.94 340 PRO A O 1
ATOM 5263 N N . ASP A 1 344 ? -3.974 -6.613 15.383 1.00 167.39 341 ASP A N 1
ATOM 5264 C CA . ASP A 1 344 ? -3.723 -7.433 16.599 1.00 170.53 341 ASP A CA 1
ATOM 5265 C C . ASP A 1 344 ? -2.330 -7.071 17.114 1.00 153.68 341 ASP A C 1
ATOM 5266 O O . ASP A 1 344 ? -1.426 -7.893 16.942 1.00 161.27 341 ASP A O 1
ATOM 5275 N N . THR A 1 345 ? -2.159 -5.910 17.732 1.00 147.66 342 THR A N 1
ATOM 5276 C CA . THR A 1 345 ? -0.820 -5.468 18.199 1.00 149.33 342 THR A CA 1
ATOM 5277 C C . THR A 1 345 ? -0.890 -5.011 19.656 1.00 139.97 342 THR A C 1
ATOM 5278 O O . THR A 1 345 ? -1.570 -4.034 19.929 1.00 133.47 342 THR A O 1
ATOM 5289 N N . ASP A 1 346 ? -0.168 -5.638 20.548 1.00 124.03 343 ASP A N 1
ATOM 5290 C CA . ASP A 1 346 ? -0.253 -5.249 21.969 1.00 124.07 343 ASP A CA 1
ATOM 5291 C C . ASP A 1 346 ? 0.332 -3.861 22.186 1.00 124.14 343 ASP A C 1
ATOM 5292 O O . ASP A 1 346 ? 1.551 -3.735 22.134 1.00 126.26 343 ASP A O 1
ATOM 5301 N N . MET A 1 347 ? -0.474 -2.899 22.547 1.00 121.38 344 MET A N 1
ATOM 5302 C CA . MET A 1 347 ? 0.089 -1.580 22.805 1.00 110.02 344 MET A CA 1
ATOM 5303 C C . MET A 1 347 ? 1.196 -1.577 23.855 1.00 110.06 344 MET A C 1
ATOM 5304 O O . MET A 1 347 ? 1.878 -0.557 23.996 1.00 104.22 344 MET A O 1
ATOM 5318 N N . LYS A 1 348 ? 1.374 -2.648 24.629 1.00 112.91 345 LYS A N 1
ATOM 5319 C CA . LYS A 1 348 ? 2.558 -2.713 25.477 1.00 124.17 345 LYS A CA 1
ATOM 5320 C C . LYS A 1 348 ? 3.814 -2.857 24.625 1.00 106.84 345 LYS A C 1
ATOM 5321 O O . LYS A 1 348 ? 4.898 -2.433 25.037 1.00 112.73 345 LYS A O 1
ATOM 5340 N N . SER A 1 349 ? 3.675 -3.423 23.426 1.00 106.51 346 SER A N 1
ATOM 5341 C CA . SER A 1 349 ? 4.798 -3.646 22.518 1.00 117.70 346 SER A CA 1
ATOM 5342 C C . SER A 1 349 ? 5.032 -2.482 21.558 1.00 95.38 346 SER A C 1
ATOM 5343 O O . SER A 1 349 ? 6.169 -2.259 21.125 1.00 86.45 346 SER A O 1
ATOM 5351 N N . TYR A 1 350 ? 3.978 -1.745 21.226 1.00 94.10 347 TYR A N 1
ATOM 5352 C CA . TYR A 1 350 ? 3.983 -0.696 20.219 1.00 84.95 347 TYR A CA 1
ATOM 5353 C C . TYR A 1 350 ? 4.327 0.668 20.791 1.00 79.78 347 TYR A C 1
ATOM 5354 O O . TYR A 1 350 ? 4.452 1.620 20.023 1.00 83.29 347 TYR A O 1
ATOM 5372 N N . VAL A 1 351 ? 4.462 0.801 22.107 1.00 77.94 348 VAL A N 1
ATOM 5373 C CA . VAL A 1 351 ? 4.903 2.062 22.692 1.00 74.10 348 VAL A CA 1
ATOM 5374 C C . VAL A 1 351 ? 5.719 1.811 23.947 1.00 73.89 348 VAL A C 1
ATOM 5375 O O . VAL A 1 351 ? 5.153 1.683 25.037 1.00 76.97 348 VAL A O 1
ATOM 5388 N N . LEU A 1 352 ? 7.051 1.743 23.798 1.00 72.98 349 LEU A N 1
ATOM 5389 C CA . LEU A 1 352 ? 7.974 1.480 24.895 1.00 73.81 349 LEU A CA 1
ATOM 5390 C C . LEU A 1 352 ? 8.264 2.783 25.626 1.00 72.65 349 LEU A C 1
ATOM 5391 O O . LEU A 1 352 ? 7.905 3.873 25.173 1.00 76.74 349 LEU A O 1
ATOM 5407 N N . GLY A 1 353 ? 8.849 2.655 26.809 1.00 71.30 350 GLY A N 1
ATOM 5408 C CA . GLY A 1 353 ? 9.301 3.814 27.542 1.00 77.65 350 GLY A CA 1
ATOM 5409 C C . GLY A 1 353 ? 8.385 4.459 28.550 1.00 96.27 350 GLY A C 1
ATOM 5410 O O . GLY A 1 353 ? 7.156 4.451 28.476 1.00 101.89 350 GLY A O 1
ATOM 5414 N N . ASP A 1 354 ? 9.059 4.971 29.534 1.00 113.74 351 ASP A N 1
ATOM 5415 C CA . ASP A 1 354 ? 8.579 5.879 30.519 1.00 126.85 351 ASP A CA 1
ATOM 5416 C C . ASP A 1 354 ? 7.448 5.509 31.382 1.00 130.14 351 ASP A C 1
ATOM 5417 O O . ASP A 1 354 ? 7.624 6.003 32.489 1.00 130.58 351 ASP A O 1
ATOM 5426 N N . THR A 1 355 ? 6.304 4.915 30.904 1.00 138.35 352 THR A N 1
ATOM 5427 C CA . THR A 1 355 ? 5.229 4.330 31.735 1.00 148.71 352 THR A CA 1
ATOM 5428 C C . THR A 1 355 ? 4.033 5.264 32.035 1.00 124.78 352 THR A C 1
ATOM 5429 O O . THR A 1 355 ? 2.954 5.150 31.483 1.00 119.10 352 THR A O 1
ATOM 5440 N N . SER A 1 356 ? 4.352 6.397 32.686 1.00 131.87 353 SER A N 1
ATOM 5441 C CA . SER A 1 356 ? 3.352 7.349 33.195 1.00 122.61 353 SER A CA 1
ATOM 5442 C C . SER A 1 356 ? 2.691 8.072 32.055 1.00 125.69 353 SER A C 1
ATOM 5443 O O . SER A 1 356 ? 1.467 8.235 32.031 1.00 119.68 353 SER A O 1
ATOM 5451 N N . ILE A 1 357 ? 3.507 8.452 31.064 1.00 128.94 354 ILE A N 1
ATOM 5452 C CA . ILE A 1 357 ? 3.017 9.185 29.907 1.00 124.30 354 ILE A CA 1
ATOM 5453 C C . ILE A 1 357 ? 2.234 8.257 28.987 1.00 116.45 354 ILE A C 1
ATOM 5454 O O . ILE A 1 357 ? 1.209 8.652 28.419 1.00 109.86 354 ILE A O 1
ATOM 5470 N N . VAL A 1 358 ? 2.665 7.005 28.849 1.00 115.46 355 VAL A N 1
ATOM 5471 C CA . VAL A 1 358 ? 1.930 6.104 27.965 1.00 124.51 355 VAL A CA 1
ATOM 5472 C C . VAL A 1 358 ? 0.506 5.903 28.481 1.00 118.36 355 VAL A C 1
ATOM 5473 O O . VAL A 1 358 ? -0.464 5.921 27.709 1.00 106.89 355 VAL A O 1
ATOM 5486 N N . LYS A 1 359 ? 0.365 5.677 29.790 1.00 125.43 356 LYS A N 1
ATOM 5487 C CA . LYS A 1 359 ? -0.938 5.603 30.447 1.00 129.59 356 LYS A CA 1
ATOM 5488 C C . LYS A 1 359 ? -1.461 7.028 30.543 1.00 119.78 356 LYS A C 1
ATOM 5489 O O . LYS A 1 359 ? -1.195 7.734 31.517 1.00 106.97 356 LYS A O 1
ATOM 5508 N N . GLU A 1 360 ? -2.173 7.460 29.494 1.00 113.82 357 GLU A N 1
ATOM 5509 C CA . GLU A 1 360 ? -2.752 8.807 29.379 1.00 104.06 357 GLU A CA 1
ATOM 5510 C C . GLU A 1 360 ? -3.148 9.046 27.912 1.00 93.37 357 GLU A C 1
ATOM 5511 O O . GLU A 1 360 ? -3.534 8.123 27.187 1.00 86.74 357 GLU A O 1
ATOM 5523 N N . PRO A 1 368 ? -9.890 12.001 20.974 1.00 116.06 365 PRO A N 1
ATOM 5524 C CA . PRO A 1 368 ? -10.039 13.205 21.814 1.00 131.08 365 PRO A CA 1
ATOM 5525 C C . PRO A 1 368 ? -10.024 14.541 21.068 1.00 141.78 365 PRO A C 1
ATOM 5526 O O . PRO A 1 368 ? -9.372 15.498 21.479 1.00 135.18 365 PRO A O 1
ATOM 5537 N N . GLN A 1 369 ? -10.795 14.569 19.987 1.00 143.65 366 GLN A N 1
ATOM 5538 C CA . GLN A 1 369 ? -11.200 15.755 19.241 1.00 153.47 366 GLN A CA 1
ATOM 5539 C C . GLN A 1 369 ? -10.252 16.947 19.233 1.00 160.83 366 GLN A C 1
ATOM 5540 O O . GLN A 1 369 ? -9.702 17.273 18.176 1.00 164.96 366 GLN A O 1
ATOM 5554 N N . GLY A 1 370 ? -10.089 17.640 20.360 1.00 158.73 367 GLY A N 1
ATOM 5555 C CA . GLY A 1 370 ? -9.205 18.797 20.376 1.00 153.69 367 GLY A CA 1
ATOM 5556 C C . GLY A 1 370 ? -7.798 18.521 19.874 1.00 160.57 367 GLY A C 1
ATOM 5557 O O . GLY A 1 370 ? -7.057 19.474 19.593 1.00 153.58 367 GLY A O 1
ATOM 5561 N N . ILE A 1 371 ? -7.411 17.251 19.784 1.00 175.92 368 ILE A N 1
ATOM 5562 C CA . ILE A 1 371 ? -6.148 16.861 19.169 1.00 161.76 368 ILE A CA 1
ATOM 5563 C C . ILE A 1 371 ? -6.312 16.650 17.667 1.00 159.47 368 ILE A C 1
ATOM 5564 O O . ILE A 1 371 ? -5.435 17.031 16.891 1.00 155.58 368 ILE A O 1
ATOM 5580 N N . LYS A 1 372 ? -7.431 16.049 17.228 1.00 157.68 369 LYS A N 1
ATOM 5581 C CA . LYS A 1 372 ? -7.741 15.985 15.800 1.00 150.89 369 LYS A CA 1
ATOM 5582 C C . LYS A 1 372 ? -7.591 17.354 15.147 1.00 151.71 369 LYS A C 1
ATOM 5583 O O . LYS A 1 372 ? -7.329 17.451 13.943 1.00 143.90 369 LYS A O 1
ATOM 5602 N N . ASP A 1 373 ? -7.786 18.419 15.927 1.00 166.31 370 ASP A N 1
ATOM 5603 C CA . ASP A 1 373 ? -7.511 19.780 15.477 1.00 162.41 370 ASP A CA 1
ATOM 5604 C C . ASP A 1 373 ? -6.117 19.900 14.868 1.00 160.06 370 ASP A C 1
ATOM 5605 O O . ASP A 1 373 ? -5.950 20.413 13.754 1.00 151.31 370 ASP A O 1
ATOM 5614 N N . LYS A 1 374 ? -5.105 19.412 15.581 1.00 158.65 371 LYS A N 1
ATOM 5615 C CA . LYS A 1 374 ? -3.723 19.765 15.302 1.00 149.80 371 LYS A CA 1
ATOM 5616 C C . LYS A 1 374 ? -3.050 18.861 14.283 1.00 132.55 371 LYS A C 1
ATOM 5617 O O . LYS A 1 374 ? -1.954 19.199 13.825 1.00 116.27 371 LYS A O 1
ATOM 5636 N N . ILE A 1 375 ? -3.656 17.727 13.921 1.00 135.03 372 ILE A N 1
ATOM 5637 C CA . ILE A 1 375 ? -3.010 16.745 13.063 1.00 130.69 372 ILE A CA 1
ATOM 5638 C C . ILE A 1 375 ? -3.765 16.539 11.755 1.00 129.20 372 ILE A C 1
ATOM 5639 O O . ILE A 1 375 ? -3.147 16.308 10.709 1.00 123.89 372 ILE A O 1
ATOM 5655 N N . GLY A 1 376 ? -5.091 16.593 11.789 1.00 130.88 373 GLY A N 1
ATOM 5656 C CA . GLY A 1 376 ? -5.868 16.522 10.571 1.00 127.61 373 GLY A CA 1
ATOM 5657 C C . GLY A 1 376 ? -6.325 15.135 10.161 1.00 124.51 373 GLY A C 1
ATOM 5658 O O . GLY A 1 376 ? -7.389 14.680 10.585 1.00 131.80 373 GLY A O 1
ATOM 5662 N N . SER A 1 377 ? -5.538 14.456 9.328 1.00 120.33 374 SER A N 1
ATOM 5663 C CA . SER A 1 377 ? -5.970 13.261 8.615 1.00 118.56 374 SER A CA 1
ATOM 5664 C C . SER A 1 377 ? -5.181 12.030 9.063 1.00 114.64 374 SER A C 1
ATOM 5665 O O . SER A 1 377 ? -4.001 12.116 9.414 1.00 114.12 374 SER A O 1
ATOM 5673 N N . GLN A 1 378 ? -5.842 10.875 9.016 1.00 107.16 375 GLN A N 1
ATOM 5674 C CA . GLN A 1 378 ? -5.254 9.608 9.427 1.00 101.44 375 GLN A CA 1
ATOM 5675 C C . GLN A 1 378 ? -4.584 8.926 8.238 1.00 104.30 375 GLN A C 1
ATOM 5676 O O . GLN A 1 378 ? -4.960 9.124 7.077 1.00 111.27 375 GLN A O 1
ATOM 5690 N N . ASP A 1 379 ? -3.564 8.137 8.543 1.00 100.96 376 ASP A N 1
ATOM 5691 C CA . ASP A 1 379 ? -2.764 7.472 7.529 1.00 106.07 376 ASP A CA 1
ATOM 5692 C C . ASP A 1 379 ? -3.145 6.006 7.399 1.00 109.98 376 ASP A C 1
ATOM 5693 O O . ASP A 1 379 ? -3.919 5.465 8.190 1.00 107.92 376 ASP A O 1
ATOM 5702 N N . GLN A 1 380 ? -2.542 5.345 6.410 1.00 114.85 377 GLN A N 1
ATOM 5703 C CA . GLN A 1 380 ? -2.648 3.899 6.332 1.00 117.50 377 GLN A CA 1
ATOM 5704 C C . GLN A 1 380 ? -2.031 3.266 7.576 1.00 114.86 377 GLN A C 1
ATOM 5705 O O . GLN A 1 380 ? -1.250 3.888 8.308 1.00 108.05 377 GLN A O 1
ATOM 5719 N N . LYS A 1 381 ? -2.337 1.989 7.769 1.00 114.73 378 LYS A N 1
ATOM 5720 C CA . LYS A 1 381 ? -1.956 1.278 8.977 1.00 116.74 378 LYS A CA 1
ATOM 5721 C C . LYS A 1 381 ? -0.541 0.728 8.854 1.00 112.06 378 LYS A C 1
ATOM 5722 O O . LYS A 1 381 ? -0.084 0.354 7.769 1.00 102.48 378 LYS A O 1
ATOM 5741 N N . GLY A 1 382 ? 0.172 0.743 9.981 1.00 117.72 379 GLY A N 1
ATOM 5742 C CA . GLY A 1 382 ? 1.470 0.104 10.076 1.00 120.29 379 GLY A CA 1
ATOM 5743 C C . GLY A 1 382 ? 2.639 0.808 9.411 1.00 116.18 379 GLY A C 1
ATOM 5744 O O . GLY A 1 382 ? 3.668 0.166 9.160 1.00 115.98 379 GLY A O 1
ATOM 5748 N N . GLU A 1 383 ? 2.520 2.105 9.105 1.00 108.95 380 GLU A N 1
ATOM 5749 C CA . GLU A 1 383 ? 3.668 2.842 8.597 1.00 96.05 380 GLU A CA 1
ATOM 5750 C C . GLU A 1 383 ? 4.772 2.961 9.641 1.00 90.53 380 GLU A C 1
ATOM 5751 O O . GLU A 1 383 ? 5.934 3.155 9.267 1.00 85.58 380 GLU A O 1
ATOM 5763 N N . VAL A 1 384 ? 4.437 2.803 10.927 1.00 81.49 381 VAL A N 1
ATOM 5764 C CA . VAL A 1 384 ? 5.396 2.865 12.021 1.00 70.85 381 VAL A CA 1
ATOM 5765 C C . VAL A 1 384 ? 5.502 1.509 12.708 1.00 73.03 381 VAL A C 1
ATOM 5766 O O . VAL A 1 384 ? 4.489 0.862 13.002 1.00 74.33 381 VAL A O 1
ATOM 5779 N N . SER A 1 385 ? 6.737 1.096 12.990 1.00 71.11 382 SER A N 1
ATOM 5780 C CA . SER A 1 385 ? 6.963 -0.173 13.671 1.00 68.89 382 SER A CA 1
ATOM 5781 C C . SER A 1 385 ? 6.708 -0.053 15.171 1.00 73.67 382 SER A C 1
ATOM 5782 O O . SER A 1 385 ? 6.066 -0.919 15.779 1.00 72.33 382 SER A O 1
ATOM 5790 N N . TYR A 1 386 ? 7.213 1.001 15.793 1.00 68.58 383 TYR A N 1
ATOM 5791 C CA . TYR A 1 386 ? 6.869 1.241 17.183 1.00 68.54 383 TYR A CA 1
ATOM 5792 C C . TYR A 1 386 ? 7.465 2.573 17.597 1.00 65.76 383 TYR A C 1
ATOM 5793 O O . TYR A 1 386 ? 8.218 3.191 16.848 1.00 68.78 383 TYR A O 1
ATOM 5811 N N . PHE A 1 387 ? 7.057 3.032 18.771 1.00 63.46 384 PHE A N 1
ATOM 5812 C CA . PHE A 1 387 ? 7.467 4.291 19.355 1.00 60.49 384 PHE A CA 1
ATOM 5813 C C . PHE A 1 387 ? 8.265 4.000 20.614 1.00 65.35 384 PHE A C 1
ATOM 5814 O O . PHE A 1 387 ? 8.100 2.955 21.240 1.00 68.44 384 PHE A O 1
ATOM 5831 N N . ILE A 1 388 ? 9.132 4.939 20.982 1.00 62.08 385 ILE A N 1
ATOM 5832 C CA . ILE A 1 388 ? 9.983 4.816 22.160 1.00 61.43 385 ILE A CA 1
ATOM 5833 C C . ILE A 1 388 ? 10.011 6.173 22.839 1.00 63.15 385 ILE A C 1
ATOM 5834 O O . ILE A 1 388 ? 10.458 7.154 22.236 1.00 62.06 385 ILE A O 1
ATOM 5850 N N . CYS A 1 389 ? 9.580 6.244 24.087 1.00 62.66 386 CYS A N 1
ATOM 5851 C CA . CYS A 1 389 ? 9.652 7.527 24.772 1.00 62.31 386 CYS A CA 1
ATOM 5852 C C . CYS A 1 389 ? 10.847 7.528 25.699 1.00 62.47 386 CYS A C 1
ATOM 5853 O O . CYS A 1 389 ? 11.198 6.506 26.278 1.00 69.78 386 CYS A O 1
ATOM 5861 N N . SER A 1 390 ? 11.469 8.684 25.838 1.00 53.24 387 SER A N 1
ATOM 5862 C CA . SER A 1 390 ? 12.694 8.782 26.599 1.00 51.99 387 SER A CA 1
ATOM 5863 C C . SER A 1 390 ? 12.808 10.217 27.049 1.00 48.26 387 SER A C 1
ATOM 5864 O O . SER A 1 390 ? 11.879 11.010 26.876 1.00 57.70 387 SER A O 1
ATOM 5872 N N . ARG A 1 391 ? 13.952 10.552 27.614 1.00 55.88 388 ARG A N 1
ATOM 5873 C CA . ARG A 1 391 ? 14.192 11.820 28.282 1.00 61.79 388 ARG A CA 1
ATOM 5874 C C . ARG A 1 391 ? 15.674 12.096 28.189 1.00 57.13 388 ARG A C 1
ATOM 5875 O O . ARG A 1 391 ? 16.468 11.160 28.020 1.00 58.64 388 ARG A O 1
ATOM 5896 N N . PRO A 1 392 ? 16.100 13.341 28.335 1.00 51.39 389 PRO A N 1
ATOM 5897 C CA . PRO A 1 392 ? 17.527 13.569 28.577 1.00 50.95 389 PRO A CA 1
ATOM 5898 C C . PRO A 1 392 ? 17.986 12.691 29.738 1.00 56.86 389 PRO A C 1
ATOM 5899 O O . PRO A 1 392 ? 17.237 12.457 30.689 1.00 67.72 389 PRO A O 1
ATOM 5910 N N . GLY A 1 393 ? 19.222 12.163 29.634 1.00 58.76 390 GLY A N 1
ATOM 5911 C CA . GLY A 1 393 ? 19.718 11.192 30.585 1.00 52.35 390 GLY A CA 1
ATOM 5912 C C . GLY A 1 393 ? 21.139 11.495 31.018 1.00 58.69 390 GLY A C 1
ATOM 5913 O O . GLY A 1 393 ? 21.823 12.341 30.442 1.00 56.86 390 GLY A O 1
ATOM 5917 N N . ARG A 1 394 ? 21.565 10.794 32.063 1.00 55.87 391 ARG A N 1
ATOM 5918 C CA . ARG A 1 394 ? 22.920 10.931 32.561 1.00 65.05 391 ARG A CA 1
ATOM 5919 C C . ARG A 1 394 ? 23.912 10.177 31.664 1.00 54.03 391 ARG A C 1
ATOM 5920 O O . ARG A 1 394 ? 23.537 9.448 30.739 1.00 45.48 391 ARG A O 1
ATOM 5941 N N . GLY A 1 395 ? 25.199 10.345 31.963 1.00 49.39 392 GLY A N 1
ATOM 5942 C CA . GLY A 1 395 ? 26.246 9.644 31.253 1.00 48.75 392 GLY A CA 1
ATOM 5943 C C . GLY A 1 395 ? 26.397 8.171 31.610 1.00 49.18 392 GLY A C 1
ATOM 5944 O O . GLY A 1 395 ? 25.547 7.560 32.289 1.00 52.29 392 GLY A O 1
ATOM 5948 N N . PRO A 1 396 ? 27.505 7.571 31.163 1.00 45.81 393 PRO A N 1
ATOM 5949 C CA . PRO A 1 396 ? 27.713 6.134 31.411 1.00 52.10 393 PRO A CA 1
ATOM 5950 C C . PRO A 1 396 ? 28.027 5.870 32.8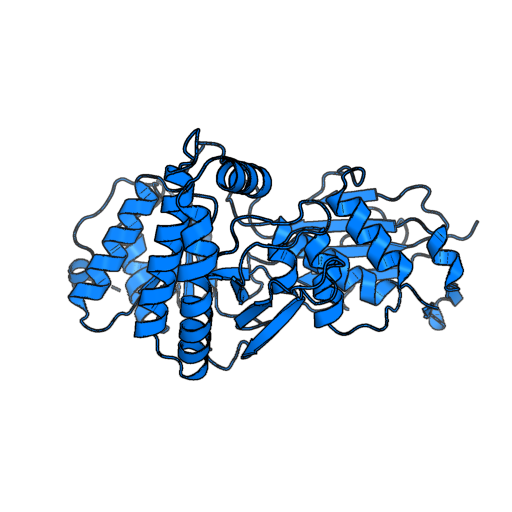73 1.00 46.37 393 PRO A C 1
ATOM 5951 O O . PRO A 1 396 ? 28.524 6.748 33.587 1.00 47.86 393 PRO A O 1
ATOM 5962 N N . VAL A 1 397 ? 27.715 4.650 33.312 1.00 47.54 394 VAL A N 1
ATOM 5963 C CA . VAL A 1 397 ? 27.965 4.225 34.681 1.00 53.63 394 VAL A CA 1
ATOM 5964 C C . VAL A 1 397 ? 28.527 2.817 34.670 1.00 50.37 394 VAL A C 1
ATOM 5965 O O . VAL A 1 397 ? 28.262 2.039 33.746 1.00 50.07 394 VAL A O 1
ATOM 5978 N N . VAL A 1 398 ? 29.329 2.504 35.718 1.00 55.01 395 VAL A N 1
ATOM 5979 C CA . VAL A 1 398 ? 29.753 1.141 36.040 1.00 51.17 395 VAL A CA 1
ATOM 5980 C C . VAL A 1 398 ? 28.630 0.383 36.764 1.00 55.33 395 VAL A C 1
ATOM 5981 O O . VAL A 1 398 ? 27.914 0.948 37.605 1.00 55.15 395 VAL A O 1
ATOM 5994 N N . LEU A 1 399 ? 28.457 -0.903 36.435 1.00 58.08 396 LEU A N 1
ATO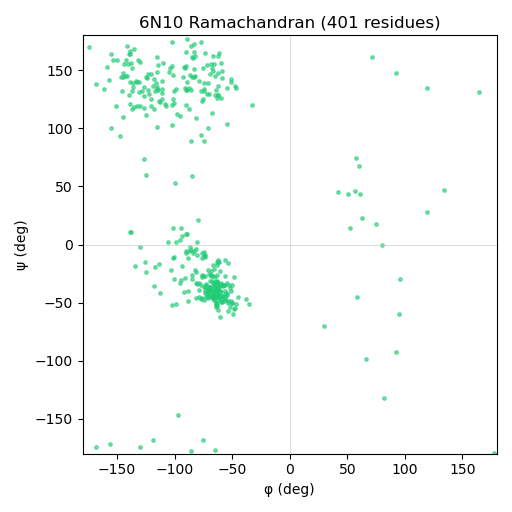M 5995 C CA . LEU A 1 399 ? 27.518 -1.784 37.136 1.00 67.29 396 LEU A CA 1
ATOM 5996 C C . LEU A 1 399 ? 28.330 -2.670 38.077 1.00 65.91 396 LEU A C 1
ATOM 5997 O O . LEU A 1 399 ? 29.215 -3.399 37.618 1.00 60.14 396 LEU A O 1
ATOM 6013 N N . GLN A 1 400 ? 28.061 -2.585 39.381 1.00 78.89 397 GLN A N 1
ATOM 6014 C CA . GLN A 1 400 ? 28.754 -3.434 40.359 1.00 87.92 397 GLN A CA 1
ATOM 6015 C C . GLN A 1 400 ? 28.096 -4.808 40.518 1.00 79.91 397 GLN A C 1
ATOM 6016 O O . GLN A 1 400 ? 28.767 -5.798 40.849 1.00 77.60 397 GLN A O 1
ATOM 6030 N N . ASP A 1 401 ? 26.807 -4.893 40.243 1.00 77.47 398 ASP A N 1
ATOM 6031 C CA . ASP A 1 401 ? 26.033 -6.122 40.379 1.00 80.35 398 ASP A CA 1
ATOM 6032 C C . ASP A 1 401 ? 26.425 -7.128 39.303 1.00 78.68 398 ASP A C 1
ATOM 6033 O O . ASP A 1 401 ? 25.937 -7.073 38.174 1.00 75.78 398 ASP A O 1
ATOM 6042 N N . GLN A 1 402 ? 27.253 -8.103 39.676 1.00 78.93 399 GLN A N 1
ATOM 6043 C CA . GLN A 1 402 ? 27.765 -9.060 38.709 1.00 75.29 399 GLN A CA 1
ATOM 6044 C C . GLN A 1 402 ? 26.681 -9.896 38.039 1.00 71.21 399 GLN A C 1
ATOM 6045 O O . GLN A 1 402 ? 26.965 -10.554 37.037 1.00 71.08 399 GLN A O 1
ATOM 6059 N N . THR A 1 403 ? 25.456 -9.924 38.558 1.00 77.35 400 THR A N 1
ATOM 6060 C CA . THR A 1 403 ? 24.390 -10.610 37.821 1.00 75.96 400 THR A CA 1
ATOM 6061 C C . THR A 1 403 ? 24.253 -10.034 36.417 1.00 75.86 400 THR A C 1
ATOM 6062 O O . THR A 1 403 ? 23.807 -10.729 35.492 1.00 71.25 400 THR A O 1
ATOM 6073 N N . GLN A 1 404 ? 24.625 -8.759 36.237 1.00 75.66 401 GLN A N 1
ATOM 6074 C CA . GLN A 1 404 ? 24.424 -8.090 34.964 1.00 70.46 401 GLN A CA 1
ATOM 6075 C C . GLN A 1 404 ? 25.609 -8.247 34.026 1.00 62.38 401 GLN A C 1
ATOM 6076 O O . GLN A 1 404 ? 25.498 -7.875 32.850 1.00 59.51 401 GLN A O 1
ATOM 6090 N N . ALA A 1 405 ? 26.718 -8.817 34.501 1.00 52.56 402 ALA A N 1
ATOM 6091 C CA . ALA A 1 405 ? 27.851 -9.064 33.622 1.00 55.92 402 ALA A CA 1
ATOM 6092 C C . ALA A 1 405 ? 27.438 -10.035 32.518 1.00 50.59 402 ALA A C 1
ATOM 6093 O O . ALA A 1 405 ? 26.554 -10.872 32.694 1.00 52.97 402 ALA A O 1
ATOM 6100 N N . LEU A 1 406 ? 28.039 -9.856 31.342 1.00 51.22 403 LEU A N 1
ATOM 6101 C CA . LEU A 1 406 ? 27.746 -10.641 30.157 1.00 49.94 403 LEU A CA 1
ATOM 6102 C C . LEU A 1 406 ? 28.796 -11.708 29.900 1.00 47.44 403 LEU A C 1
ATOM 6103 O O . LEU A 1 406 ? 28.618 -12.542 29.005 1.00 46.87 403 LEU A O 1
ATOM 6119 N N . LEU A 1 407 ? 29.916 -11.647 30.592 1.00 46.23 404 LEU A N 1
ATOM 6120 C CA . LEU A 1 407 ? 30.912 -12.693 30.546 1.00 47.88 404 LEU A CA 1
ATOM 6121 C C . LEU A 1 407 ? 30.849 -13.498 31.836 1.00 52.49 404 LEU A C 1
ATOM 6122 O O . LEU A 1 407 ? 30.466 -12.981 32.896 1.00 44.95 404 LEU A O 1
ATOM 6138 N N . HIS A 1 408 ? 31.180 -14.784 31.697 1.00 56.90 405 HIS A N 1
ATOM 6139 C CA . HIS A 1 408 ? 31.216 -15.686 32.817 1.00 57.98 405 HIS A CA 1
ATOM 6140 C C . HIS A 1 408 ? 32.424 -15.345 33.681 1.00 47.70 405 HIS A C 1
ATOM 6141 O O . HIS A 1 408 ? 33.558 -15.328 33.174 1.00 46.88 405 HIS A O 1
ATOM 6154 N N . PRO A 1 409 ? 32.237 -15.172 34.998 1.00 51.49 406 PRO A N 1
ATOM 6155 C CA . PRO A 1 409 ? 33.356 -14.725 35.855 1.00 52.91 406 PRO A CA 1
ATOM 6156 C C . PRO A 1 409 ? 34.537 -15.678 35.905 1.00 54.43 406 PRO A C 1
ATOM 6157 O O . PRO A 1 409 ? 35.612 -15.241 36.351 1.00 58.82 406 PRO A O 1
ATOM 6168 N N . GLN A 1 410 ? 34.406 -16.916 35.426 1.00 56.38 407 GLN A N 1
ATOM 6169 C CA . GLN A 1 410 ? 35.524 -17.858 35.440 1.00 54.31 407 GLN A CA 1
ATOM 6170 C C . GLN A 1 410 ? 36.063 -18.227 34.082 1.00 55.28 407 GLN A C 1
ATOM 6171 O O . GLN A 1 410 ? 37.279 -18.347 33.923 1.00 57.01 407 GLN A O 1
ATOM 6185 N N . THR A 1 411 ? 35.201 -18.446 33.107 1.00 48.82 408 THR A N 1
ATOM 6186 C CA . THR A 1 411 ? 35.697 -18.702 31.757 1.00 52.08 408 THR A CA 1
ATOM 6187 C C . THR A 1 411 ? 36.059 -17.434 31.010 1.00 54.17 408 THR A C 1
ATOM 6188 O O . THR A 1 411 ? 36.848 -17.494 30.061 1.00 56.60 408 THR A O 1
ATOM 6199 N N . GLY A 1 412 ? 35.480 -16.294 31.391 1.00 44.90 409 GLY A N 1
ATOM 6200 C CA . GLY A 1 412 ? 35.597 -15.102 30.565 1.00 54.79 409 GLY A CA 1
ATOM 6201 C C . GLY A 1 412 ? 34.970 -15.222 29.189 1.00 52.23 409 GLY A C 1
ATOM 6202 O O . GLY A 1 412 ? 35.368 -14.489 28.266 1.00 50.12 409 GLY A O 1
ATOM 6206 N N . LEU A 1 413 ? 34.010 -16.138 29.024 1.00 49.20 410 LEU A N 1
ATOM 6207 C CA . LEU A 1 413 ? 33.285 -16.315 27.774 1.00 45.11 410 LEU A CA 1
ATOM 6208 C C . LEU A 1 413 ? 31.828 -15.969 27.999 1.00 49.23 410 LEU A C 1
ATOM 6209 O O . LEU A 1 413 ? 31.375 -15.874 29.146 1.00 46.17 410 LEU A O 1
ATOM 6225 N N . PRO A 1 414 ? 31.076 -15.703 26.935 1.00 47.15 411 PRO A N 1
ATOM 6226 C CA . PRO A 1 414 ? 29.707 -15.205 27.127 1.00 51.92 411 PRO A CA 1
ATOM 6227 C C . PRO A 1 414 ? 28.884 -16.214 27.905 1.00 53.55 411 PRO A C 1
ATOM 6228 O O . PRO A 1 414 ? 28.851 -17.396 27.564 1.00 55.54 411 PRO A O 1
ATOM 6239 N N . LYS A 1 415 ? 28.281 -15.748 28.992 1.00 50.27 412 LYS A N 1
ATOM 6240 C CA . LYS A 1 415 ? 27.047 -16.319 29.477 1.00 57.27 412 LYS A CA 1
ATOM 6241 C C . LYS A 1 415 ? 26.131 -16.466 28.248 1.00 65.88 412 LYS A C 1
ATOM 6242 O O . LYS A 1 415 ? 25.560 -17.532 28.011 1.00 73.63 412 LYS A O 1
#

CATH classification: 3.30.230.10 (+1 more: 3.30.70.890)

Organism: Arabidopsis thaliana (NCBI:txid3702)

Solvent-accessible surface area: 17959 Å² total; per-residue (Å²): 171,102,156,47,8,22,30,26,6,0,42,0,3,0,7,2,6,0,0,4,26,6,0,13,97,28,72,102,84,0,4,0,16,2,25,0,0,0,3,0,0,45,32,88,74,2,6,2,18,1,0,0,0,0,0,32,47,14,126,135,41,46,11,19,44,48,66,119,81,52,69,12,93,38,74,56,37,78,16,0,2,126,38,0,54,80,93,2,56,81,24,80,41,150,168,114,67,4,158,4,34,116,129,58,3,148,171,20,68,0,7,0,4,5,74,16,60,6,64,124,75,15,53,26,50,54,48,1,1,19,19,0,0,2,0,26,0,0,7,119,5,0,76,18,147,44,75,63,27,85,12,0,16,3,0,4,23,1,12,3,23,0,0,9,0,7,31,6,0,2,0,33,0,37,49,13,133,115,143,90,1,62,42,0,23,0,52,76,50,23,70,33,145,54,11,78,72,1,2,2,1,0,0,3,9,43,26,187,137,199,54,56,59,51,52,51,0,6,122,57,0,62,109,49,7,161,101,1,107,116,4,3,135,109,31,0,64,79,40,4,116,83,0,47,79,0,1,145,90,117,52,1,42,22,0,11,146,11,0,14,40,0,0,60,45,4,12,49,2,0,104,52,5,71,95,67,10,125,4,28,38,120,15,0,97,54,0,24,62,0,1,74,85,0,19,178,46,31,64,102,20,34,0,0,2,0,0,55,33,11,11,13,0,6,0,3,1,100,47,86,160,7,0,16,48,0,8,59,1,0,45,89,0,0,16,19,149,91,154,47,100,91,185,64,5,8,38,12,43,99,57,2,41,166,118,117,142,48,24,114,88,25,6,42,78,88,30,138,125,18,37,4,54,29,0,0,5,6,66,11,2,153,17,19,40,46,28,156,74,80,110,79,3,46,0,66,58,134,72,0,71,53,132

InterPro domains:
  IPR005935 Diphosphomevalonate/phosphomevalonate decarboxylase [PIRSF015950] (2-403)
  IPR014721 Small ribosomal subunit protein uS5 domain 2-type fold, subgroup [G3DSA:3.30.230.10] (10-192)
  IPR020568 Ribosomal protein uS5 domain 2-type superfamily [SSF54211] (8-191)
  IPR029765 Diphosphomevalonate decarboxylase [TIGR01240] (11-325)
  IPR036554 GHMP kinase, C-terminal domain superfamily [G3DSA:3.30.70.890] (193-395)
  IPR036554 GHMP kinase, C-terminal domain superfamily [SSF55060] (200-410)
  IPR041431 Mvd1, C-terminal [PF18376] (202-395)
  IPR053859 Diphosphomevalonate decarboxylase-like N-terminal domain [PF22700] (15-188)

GO terms:
  GO:0005777 peroxisome (C, IDA)
  GO:0004163 diphosphomevalonate decarboxylase activity (F, IDA)
  GO:0019287 isopentenyl diphosphate biosynthetic process, mevalonate pathway (P, IDA)
  GO:0042802 identical protein binding (F, IPI)
  GO:0019287 isopentenyl diphosphate biosynthetic process, mevalonate pathway (P, TAS)
  GO:0005829 cytosol (C, HDA)

Nearest PDB structures (foldseek):
  6n10-assembly1_A-2  TM=1.002E+00  e=7.032E-93  Arabidopsis thaliana
  3f0n-assembly1_B  TM=9.612E-01  e=2.190E-52  Mus musculus
  3d4j-assembly1_A  TM=9.569E-01  e=1.953E-51  Homo sapiens
  3d4j-assembly1_B  TM=9.645E-01  e=1.015E-49  Homo sapiens
  1fi4-assembly1_A-2  TM=8.661E-01  e=1.245E-46  Saccharomyces cerevisiae

B-factor: mean 73.32, std 31.34, range [33.61, 242.3]

Foldseek 3Di:
DDFAKDKFKWKFFAKAWLQDFFAAPDLQLQFTLAKIKIFTWARPLGIKMKMKMWTPPDPAAWEAEAHHTDDCPDRLSVQLLVVLLLQFAWDDDPVVGDTDHNVNSVPIHMYMYMYGSHPPVLDDCPLQNVLLRVLVRSCVVRVGDDDLFQSLSSSCSNPVNNSQRQWFGMKMQGSDDDPNSRNRTMDHLDHQVLQFFKKKKKFRFDDPPDFDDSSVLSVQLVVFQPCVSCCSPPPRVVLVVQCSVCSNVVVVQSSQVSSQVSQVVVQVSQCSGVVHGDAADPVLVLVVVLQVQLQVVVPRHAKHWHDDRHHMIMIMGSGLVRVLLVVVVVCQQEPEDPPDPLCQQEEDDPPSSPHDPVSCNRRPDHYDYHRTPHMYMIGGHGHMDIDPPCVPHQADSRPRHGD

Radius of gyration: 21.74 Å; Cα contacts (8 Å, |Δi|>4): 888; chains: 1; bounding box: 65×50×54 Å